Protein AF-A0A8J3IUE6-F1 (afdb_monomer)

Sequence (444 aa):
MHSTMTTVQNLQAIITALANEKGGVGKTTLTAIFIAMLARLGYRVLGIDLDPQGHLGLLYGYHRITIGESVYSILLKYKPDVLSGPRAPMKRVLKKTLVDSSGRIFDPRQPTGDGLDIVLRKVSSQEQIETIVRAVAPDLLDNAAAGPFPASTIWYSIQQKITAALHYCDEQAFEADETETYINDLIVKETTGRYTAETWQQAQERIDAEVWTLLQQRIAESTPGPDLLPINAGAGEADTDLKKAHEYWGGQLRHALHRLQSDYDYIFIDCPPSIQSLTINALNAAQFVCIPLTPETLDLEGMVGLLDVIEQAQRQTNPDLKLAGIILNKVQSTWKLHQDGARDLRSWEGAVRVFNTEIKRNSPVVTSISNQSLIVLDQQESDYARAYWLLLEELLAVIGGPAQEVVSQIADTIRKEAQIRKEKKQAKQQVKKIEEVTASRKRA

pLDDT: mean 76.76, std 22.28, range [27.11, 98.75]

Structure (mmCIF, N/CA/C/O backbone):
data_AF-A0A8J3IUE6-F1
#
_entry.id   AF-A0A8J3IUE6-F1
#
loop_
_atom_site.group_PDB
_atom_site.id
_atom_site.type_symbol
_atom_site.label_atom_id
_atom_site.label_alt_id
_atom_site.label_comp_id
_atom_site.label_asym_id
_atom_site.label_entity_id
_atom_site.label_seq_id
_atom_site.pdbx_PDB_ins_code
_atom_site.Cartn_x
_atom_site.Cartn_y
_atom_site.Cartn_z
_atom_site.occupancy
_atom_site.B_iso_or_equiv
_atom_site.auth_seq_id
_atom_site.auth_comp_id
_atom_site.auth_asym_id
_atom_site.auth_atom_id
_atom_site.pdbx_PDB_model_num
ATOM 1 N N . MET A 1 1 ? -19.555 -42.106 -2.850 1.00 35.50 1 MET A N 1
ATOM 2 C CA . MET A 1 1 ? -19.410 -40.669 -2.535 1.00 35.50 1 MET A CA 1
ATOM 3 C C . MET A 1 1 ? -18.026 -40.247 -2.992 1.00 35.50 1 MET A C 1
ATOM 5 O O . MET A 1 1 ? -17.059 -40.771 -2.458 1.00 35.50 1 MET A O 1
ATOM 9 N N . HIS A 1 2 ? -17.919 -39.391 -4.007 1.00 29.66 2 HIS A N 1
ATOM 10 C CA . HIS A 1 2 ? -16.649 -38.759 -4.369 1.00 29.66 2 HIS A CA 1
ATOM 11 C C . HIS A 1 2 ? -16.689 -37.315 -3.886 1.00 29.66 2 HIS A C 1
ATOM 13 O O . HIS A 1 2 ? -17.627 -36.592 -4.219 1.00 29.66 2 HIS A O 1
ATOM 19 N N . SER A 1 3 ? -15.688 -36.906 -3.110 1.00 29.75 3 SER A N 1
ATOM 20 C CA . SER A 1 3 ? -15.476 -35.495 -2.810 1.00 29.75 3 SER A CA 1
ATOM 21 C C . SER A 1 3 ? -15.136 -34.777 -4.109 1.00 29.75 3 SER A C 1
ATOM 23 O O . SER A 1 3 ? -14.177 -35.145 -4.789 1.00 29.75 3 SER A O 1
ATOM 25 N N . THR A 1 4 ? -15.910 -33.755 -4.460 1.00 31.48 4 THR A N 1
ATOM 26 C CA . THR A 1 4 ? -15.542 -32.827 -5.527 1.00 31.48 4 THR A CA 1
ATOM 27 C C . THR A 1 4 ? -14.268 -32.104 -5.109 1.00 31.48 4 THR A C 1
ATOM 29 O O . THR A 1 4 ? -14.310 -31.240 -4.236 1.00 31.48 4 THR A O 1
ATOM 32 N N . MET A 1 5 ? -13.133 -32.457 -5.716 1.00 33.22 5 MET A N 1
ATOM 33 C CA . MET A 1 5 ? -11.941 -31.618 -5.649 1.00 33.22 5 MET A CA 1
ATOM 34 C C . MET A 1 5 ? -12.286 -30.277 -6.292 1.00 33.22 5 MET A C 1
ATOM 36 O O . MET A 1 5 ? -12.419 -30.194 -7.514 1.00 33.22 5 MET A O 1
ATOM 40 N N . THR A 1 6 ? -12.457 -29.242 -5.469 1.00 34.06 6 THR A N 1
ATOM 41 C CA . THR A 1 6 ? -12.608 -27.867 -5.942 1.00 34.06 6 THR A CA 1
ATOM 42 C C . THR A 1 6 ? -11.416 -27.553 -6.832 1.00 34.06 6 THR A C 1
ATOM 44 O O . THR A 1 6 ? -10.272 -27.609 -6.381 1.00 34.06 6 THR A O 1
ATOM 47 N N . THR A 1 7 ? -11.667 -27.281 -8.111 1.00 33.59 7 THR A N 1
ATOM 48 C CA . THR A 1 7 ? -10.600 -26.955 -9.053 1.00 33.59 7 THR A CA 1
ATOM 49 C C . THR A 1 7 ? -9.952 -25.657 -8.598 1.00 33.59 7 THR A C 1
ATOM 51 O O . THR A 1 7 ? -10.557 -24.593 -8.724 1.00 33.59 7 THR A O 1
ATOM 54 N N . VAL A 1 8 ? -8.733 -25.744 -8.062 1.00 39.28 8 VAL A N 1
ATOM 55 C CA . VAL A 1 8 ? -7.924 -24.567 -7.742 1.00 39.28 8 VAL A CA 1
ATOM 56 C C . VAL A 1 8 ? -7.582 -23.898 -9.066 1.00 39.28 8 VAL A C 1
ATOM 58 O O . VAL A 1 8 ? -6.655 -24.297 -9.771 1.00 39.28 8 VAL A O 1
ATOM 61 N N . GLN A 1 9 ? -8.387 -22.907 -9.442 1.00 41.88 9 GLN A N 1
ATOM 62 C CA . GLN A 1 9 ? -8.026 -21.986 -10.503 1.00 41.88 9 GLN A CA 1
ATOM 63 C C . GLN A 1 9 ? -6.739 -21.286 -10.066 1.00 41.88 9 GLN A C 1
ATOM 65 O O . GLN A 1 9 ? -6.667 -20.763 -8.955 1.00 41.88 9 GLN A O 1
ATOM 70 N N . ASN A 1 10 ? -5.729 -21.267 -10.938 1.00 41.81 10 ASN A N 1
ATOM 71 C CA . ASN A 1 10 ? -4.565 -20.403 -10.760 1.00 41.81 10 ASN A CA 1
ATOM 72 C C . ASN A 1 10 ? -5.022 -18.951 -10.947 1.00 41.81 10 ASN A C 1
ATOM 74 O O . ASN A 1 10 ? -4.910 -18.393 -12.039 1.00 41.81 10 ASN A O 1
ATOM 78 N N . LEU A 1 11 ? -5.583 -18.370 -9.887 1.00 60.75 11 LEU A N 1
ATOM 79 C CA . LEU A 1 11 ? -5.890 -16.952 -9.817 1.00 60.75 11 LEU A CA 1
ATOM 80 C C . LEU A 1 11 ? -4.568 -16.191 -9.928 1.00 60.75 11 LEU A C 1
ATOM 82 O O . LEU A 1 11 ? -3.686 -16.329 -9.081 1.00 60.75 11 LEU A O 1
ATOM 86 N N . GLN A 1 12 ? -4.420 -15.427 -11.007 1.00 83.94 12 GLN A N 1
ATOM 87 C CA . GLN A 1 12 ? -3.349 -14.445 -11.114 1.00 83.94 12 GLN A CA 1
ATOM 88 C C . GLN A 1 12 ? -3.631 -13.304 -10.138 1.00 83.94 12 GLN A C 1
ATOM 90 O O . GLN A 1 12 ? -4.781 -12.890 -9.985 1.00 83.94 12 GLN A O 1
ATOM 95 N N . ALA A 1 13 ? -2.577 -12.786 -9.515 1.00 94.19 13 ALA A N 1
ATOM 96 C CA . ALA A 1 13 ? -2.678 -11.695 -8.563 1.00 94.19 13 ALA A CA 1
ATOM 97 C C . ALA A 1 13 ? -3.407 -10.475 -9.151 1.00 94.19 13 ALA A C 1
ATOM 99 O O . ALA A 1 13 ? -3.151 -10.072 -10.293 1.00 94.19 13 ALA A O 1
ATOM 100 N N . ILE A 1 14 ? -4.267 -9.855 -8.342 1.00 97.31 14 ILE A N 1
ATOM 101 C CA . ILE A 1 14 ? -4.974 -8.633 -8.732 1.00 97.31 14 ILE A CA 1
ATOM 102 C C . ILE A 1 14 ? -4.037 -7.438 -8.567 1.00 97.31 14 ILE A C 1
ATOM 104 O O . ILE A 1 14 ? -3.568 -7.170 -7.460 1.00 97.31 14 ILE A O 1
ATOM 108 N N . ILE A 1 15 ? -3.755 -6.726 -9.660 1.00 98.44 15 ILE A N 1
ATOM 109 C CA . ILE A 1 15 ? -2.754 -5.651 -9.702 1.00 98.44 15 ILE A CA 1
ATOM 110 C C . ILE A 1 15 ? -3.437 -4.281 -9.677 1.00 98.44 15 ILE A C 1
ATOM 112 O O . ILE A 1 15 ? -4.067 -3.886 -10.662 1.00 98.44 15 ILE A O 1
ATOM 116 N N . THR A 1 16 ? -3.262 -3.543 -8.579 1.00 98.69 16 THR A N 1
ATOM 117 C CA . THR A 1 16 ? -3.879 -2.226 -8.351 1.00 98.69 16 THR A CA 1
ATOM 118 C C . THR A 1 16 ? -2.826 -1.138 -8.132 1.00 98.69 16 THR A C 1
ATOM 120 O O . THR A 1 16 ? -2.037 -1.209 -7.193 1.00 98.69 16 THR A O 1
ATOM 123 N N . ALA A 1 17 ? -2.821 -0.098 -8.965 1.00 98.62 17 ALA A N 1
ATOM 124 C CA . ALA A 1 17 ? -1.974 1.082 -8.784 1.00 98.62 17 ALA A CA 1
ATOM 125 C C . ALA A 1 17 ? -2.702 2.192 -8.009 1.00 98.62 17 ALA A C 1
ATOM 127 O O . ALA A 1 17 ? -3.885 2.440 -8.240 1.00 98.62 17 ALA A O 1
ATOM 128 N N . LEU A 1 18 ? -1.995 2.898 -7.124 1.00 98.31 18 LEU A N 1
ATOM 129 C CA . LEU A 1 18 ? -2.477 4.124 -6.484 1.00 98.31 18 LEU A CA 1
ATOM 130 C C . LEU A 1 18 ? -1.752 5.321 -7.106 1.00 98.31 18 LEU A C 1
ATOM 132 O O . LEU A 1 18 ? -0.565 5.528 -6.859 1.00 98.31 18 LEU A O 1
ATOM 136 N N . ALA A 1 19 ? -2.468 6.103 -7.917 1.00 96.31 19 ALA A N 1
ATOM 137 C CA . ALA A 1 19 ? -1.904 7.168 -8.744 1.00 96.31 19 ALA A CA 1
ATOM 138 C C . ALA A 1 19 ? -2.598 8.520 -8.510 1.00 96.31 19 ALA A C 1
ATOM 140 O O . ALA A 1 19 ? -3.811 8.600 -8.369 1.00 96.31 19 ALA A O 1
ATOM 141 N N . ASN A 1 20 ? -1.800 9.587 -8.461 1.00 93.50 20 ASN A N 1
ATOM 142 C CA . ASN A 1 20 ? -2.189 11.003 -8.456 1.00 93.50 20 ASN A CA 1
ATOM 143 C C . ASN A 1 20 ? -0.892 11.800 -8.660 1.00 93.50 20 ASN A C 1
ATOM 145 O O . ASN A 1 20 ? 0.116 11.464 -8.032 1.00 93.50 20 ASN A O 1
ATOM 149 N N . GLU A 1 21 ? -0.888 12.841 -9.486 1.00 90.06 21 GLU A N 1
ATOM 150 C CA . GLU A 1 21 ? 0.261 13.744 -9.597 1.00 90.06 21 GLU A CA 1
ATOM 151 C C . GLU A 1 21 ? 0.575 14.478 -8.283 1.00 90.06 21 GLU A C 1
ATOM 153 O O . GLU A 1 21 ? 1.744 14.592 -7.916 1.00 90.06 21 GLU A O 1
ATOM 158 N N . LYS A 1 22 ? -0.430 14.897 -7.501 1.00 88.50 22 LYS A N 1
ATOM 159 C CA . LYS A 1 22 ? -0.191 15.683 -6.283 1.00 88.50 22 LYS A CA 1
ATOM 160 C C . LYS A 1 22 ? 0.575 14.873 -5.224 1.00 88.50 22 LYS A C 1
ATOM 162 O O . LYS A 1 22 ? 0.243 13.734 -4.862 1.00 88.50 22 LYS A O 1
ATOM 167 N N . GLY A 1 23 ? 1.616 15.500 -4.679 1.00 86.56 23 GLY A N 1
ATOM 168 C CA . GLY A 1 23 ? 2.353 15.012 -3.516 1.00 86.56 23 GLY A CA 1
ATOM 169 C C . GLY A 1 23 ? 1.506 15.025 -2.243 1.00 86.56 23 GLY A C 1
ATOM 170 O O . GLY A 1 23 ? 0.681 15.906 -2.024 1.00 86.56 23 GLY A O 1
ATOM 171 N N . GLY A 1 24 ? 1.708 14.041 -1.367 1.00 86.50 24 GLY A N 1
ATOM 172 C CA . GLY A 1 24 ? 1.108 14.059 -0.030 1.00 86.50 24 GLY A CA 1
ATOM 173 C C . GLY A 1 24 ? -0.387 13.720 0.066 1.00 86.50 24 GLY A C 1
ATOM 174 O O . GLY A 1 24 ? -0.887 13.668 1.188 1.00 86.50 24 GLY A O 1
ATOM 175 N N . VAL A 1 25 ? -1.090 13.386 -1.025 1.00 91.19 25 VAL A N 1
ATOM 176 C CA . VAL A 1 25 ? -2.495 12.892 -0.992 1.00 91.19 25 VAL A CA 1
ATOM 177 C C . VAL A 1 25 ? -2.666 11.503 -0.349 1.00 91.19 25 VAL A C 1
ATOM 179 O O . VAL A 1 25 ? -3.781 11.018 -0.182 1.00 91.19 25 VAL A O 1
ATOM 182 N N . GLY A 1 26 ? -1.565 10.860 0.059 1.00 93.25 26 GLY A N 1
ATOM 183 C CA . GLY A 1 26 ? -1.575 9.625 0.850 1.00 93.25 26 GLY A CA 1
ATOM 184 C C . GLY A 1 26 ? -1.596 8.323 0.047 1.00 93.25 26 GLY A C 1
ATOM 185 O O . GLY A 1 26 ? -2.076 7.328 0.580 1.00 93.25 26 GLY A O 1
ATOM 186 N N . LYS A 1 27 ? -1.064 8.325 -1.187 1.00 96.31 27 LYS A N 1
ATOM 187 C CA . LYS A 1 27 ? -0.850 7.122 -2.019 1.00 96.31 27 LYS A CA 1
ATOM 188 C C . LYS A 1 27 ? -0.133 6.023 -1.218 1.00 96.31 27 LYS A C 1
ATOM 190 O O . LYS A 1 27 ? -0.755 5.024 -0.874 1.00 96.31 27 LYS A O 1
ATOM 195 N N . THR A 1 28 ? 1.081 6.316 -0.748 1.00 95.75 28 THR A N 1
ATOM 196 C CA . THR A 1 28 ? 1.918 5.422 0.068 1.00 95.75 28 THR A CA 1
ATOM 197 C C . THR A 1 28 ? 1.211 4.917 1.316 1.00 95.75 28 THR A C 1
ATOM 199 O O . THR A 1 28 ? 1.270 3.735 1.630 1.00 95.75 28 THR A O 1
ATOM 202 N N . THR A 1 29 ? 0.507 5.808 2.020 1.00 94.62 29 THR A N 1
ATOM 203 C CA . THR A 1 29 ? -0.222 5.480 3.251 1.00 94.62 29 THR A CA 1
ATOM 204 C C . THR A 1 29 ? -1.335 4.468 2.987 1.00 94.62 29 THR A C 1
ATOM 206 O O . THR A 1 29 ? -1.453 3.496 3.723 1.00 94.62 29 THR A O 1
ATOM 209 N N . LEU A 1 30 ? -2.122 4.657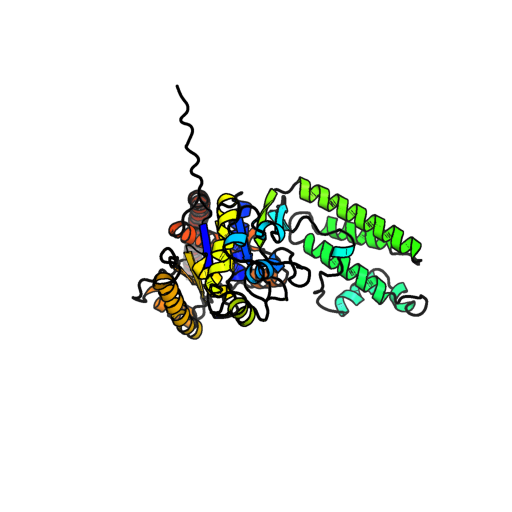 1.924 1.00 97.44 30 LEU A N 1
ATOM 210 C CA . LEU A 1 30 ? -3.166 3.711 1.525 1.00 97.44 30 LEU A CA 1
ATOM 211 C C . LEU A 1 30 ? -2.565 2.394 1.016 1.00 97.44 30 LEU A C 1
ATOM 213 O O . LEU A 1 30 ? -3.023 1.335 1.433 1.00 97.44 30 LEU A O 1
ATOM 217 N N . THR A 1 31 ? -1.512 2.448 0.192 1.00 98.38 31 THR A N 1
ATOM 218 C CA . THR A 1 31 ? -0.795 1.256 -0.288 1.00 98.38 31 THR A CA 1
ATOM 219 C C . THR A 1 31 ? -0.284 0.414 0.881 1.00 98.38 31 THR A C 1
ATOM 221 O O . THR A 1 31 ? -0.585 -0.775 0.950 1.00 98.38 31 THR A O 1
ATOM 224 N N . ALA A 1 32 ? 0.431 1.028 1.830 1.00 94.81 32 ALA A N 1
ATOM 225 C CA . ALA A 1 32 ? 0.959 0.349 3.008 1.00 94.81 32 ALA A CA 1
ATOM 226 C C . ALA A 1 32 ? -0.162 -0.267 3.856 1.00 94.81 32 ALA A C 1
ATOM 228 O O . ALA A 1 32 ? -0.097 -1.447 4.185 1.00 94.81 32 ALA A O 1
ATOM 229 N N . ILE A 1 33 ? -1.214 0.497 4.159 1.00 94.88 33 ILE A N 1
ATOM 230 C CA . ILE A 1 33 ? -2.319 0.024 4.998 1.00 94.88 33 ILE A CA 1
ATOM 231 C C . ILE A 1 33 ? -3.073 -1.138 4.331 1.00 94.88 33 ILE A C 1
ATOM 233 O O . ILE A 1 33 ? -3.317 -2.149 4.986 1.00 94.88 33 ILE A O 1
ATOM 237 N N . PHE A 1 34 ? -3.377 -1.061 3.031 1.00 97.88 34 PHE A N 1
ATOM 238 C CA . PHE A 1 34 ? -4.073 -2.144 2.330 1.00 97.88 34 PHE A CA 1
ATOM 239 C C . PHE A 1 34 ? -3.246 -3.434 2.253 1.00 97.88 34 PHE A C 1
ATOM 241 O O . PHE A 1 34 ? -3.794 -4.504 2.528 1.00 97.88 34 PHE A O 1
ATOM 248 N N . ILE A 1 35 ? -1.943 -3.367 1.935 1.00 97.75 35 ILE A N 1
ATOM 249 C CA . ILE A 1 35 ? -1.125 -4.592 1.877 1.00 97.75 35 ILE A CA 1
ATOM 250 C C . ILE A 1 35 ? -0.922 -5.219 3.259 1.00 97.75 35 ILE A C 1
ATOM 252 O O . ILE A 1 35 ? -0.946 -6.442 3.369 1.00 97.75 35 ILE A O 1
ATOM 256 N N . ALA A 1 36 ? -0.818 -4.406 4.315 1.00 93.00 36 ALA A N 1
ATOM 257 C CA . ALA A 1 36 ? -0.756 -4.889 5.690 1.00 93.00 36 ALA A CA 1
ATOM 258 C C . ALA A 1 36 ? -2.059 -5.564 6.143 1.00 93.00 36 ALA A C 1
ATOM 260 O O . ALA A 1 36 ? -2.019 -6.659 6.700 1.00 93.00 36 ALA A O 1
ATOM 261 N N . MET A 1 37 ? -3.216 -4.943 5.890 1.00 94.44 37 MET A N 1
ATOM 262 C CA . MET A 1 37 ? -4.525 -5.500 6.258 1.00 94.44 37 MET A CA 1
ATOM 263 C C . MET A 1 37 ? -4.795 -6.834 5.555 1.00 94.44 37 MET A C 1
ATOM 265 O O . MET A 1 37 ? -5.270 -7.775 6.185 1.00 94.44 37 MET A O 1
ATOM 269 N N . LEU A 1 38 ? -4.462 -6.935 4.265 1.00 96.19 38 LEU A N 1
ATOM 270 C CA . LEU A 1 38 ? -4.618 -8.169 3.493 1.00 96.19 38 LEU A CA 1
ATOM 271 C C . LEU A 1 38 ? -3.628 -9.260 3.942 1.00 96.19 38 LEU A C 1
ATOM 273 O O . LEU A 1 38 ? -4.024 -10.417 4.071 1.00 96.19 38 LEU A O 1
ATOM 277 N N . ALA A 1 39 ? -2.378 -8.909 4.256 1.00 93.56 39 ALA A N 1
ATOM 278 C CA . ALA A 1 39 ? -1.401 -9.861 4.787 1.00 93.56 39 ALA A CA 1
ATOM 279 C C . ALA A 1 39 ? -1.756 -10.355 6.204 1.00 93.56 39 ALA A C 1
ATOM 281 O O . ALA A 1 39 ? -1.647 -11.549 6.469 1.00 93.56 39 ALA A O 1
ATOM 282 N N . ARG A 1 40 ? -2.280 -9.492 7.093 1.00 88.94 40 ARG A N 1
ATOM 283 C CA . ARG A 1 40 ? -2.802 -9.898 8.420 1.00 88.94 40 ARG A CA 1
ATOM 284 C C . ARG A 1 40 ? -4.039 -10.813 8.337 1.00 88.94 40 ARG A C 1
ATOM 286 O O . ARG A 1 40 ? -4.377 -11.442 9.334 1.00 88.94 40 ARG A O 1
ATOM 293 N N . LEU A 1 41 ? -4.686 -10.930 7.171 1.00 91.25 41 LEU A N 1
ATOM 294 C CA . LEU A 1 41 ? -5.718 -11.940 6.881 1.00 91.25 41 LEU A CA 1
ATOM 295 C C . LEU A 1 41 ? -5.160 -13.219 6.215 1.00 91.25 41 LEU A C 1
ATOM 297 O O . LEU A 1 41 ? -5.931 -14.096 5.832 1.00 91.25 41 LEU A O 1
ATOM 301 N N . GLY A 1 42 ? -3.836 -13.345 6.075 1.00 91.19 42 GLY A N 1
ATOM 302 C CA . GLY A 1 42 ? -3.162 -14.521 5.514 1.00 91.19 42 GLY A CA 1
ATOM 303 C C . GLY A 1 42 ? -3.058 -14.556 3.985 1.00 91.19 42 GLY A C 1
ATOM 304 O O . GLY A 1 42 ? -2.610 -15.564 3.438 1.00 91.19 42 GLY A O 1
ATOM 305 N N . TYR A 1 43 ? -3.446 -13.489 3.277 1.00 95.31 43 TYR A N 1
ATOM 306 C CA . TYR A 1 43 ? -3.291 -13.419 1.820 1.00 95.31 43 TYR A CA 1
ATOM 307 C C . TYR A 1 43 ? -1.848 -13.114 1.420 1.00 95.31 43 TYR A C 1
ATOM 309 O O . TYR A 1 43 ? -1.125 -12.383 2.097 1.00 95.31 43 TYR A O 1
ATOM 317 N N . ARG A 1 44 ? -1.425 -13.641 0.270 1.00 96.12 44 ARG A N 1
ATOM 318 C CA . ARG A 1 44 ? -0.089 -13.409 -0.284 1.00 96.12 44 ARG A CA 1
ATOM 319 C C . ARG A 1 44 ? -0.102 -12.056 -0.987 1.00 96.12 44 ARG A C 1
ATOM 321 O O . ARG A 1 44 ? -0.669 -11.932 -2.072 1.00 96.12 44 ARG A O 1
ATOM 328 N N . VAL A 1 45 ? 0.505 -11.037 -0.389 1.00 97.56 45 VAL A N 1
ATOM 329 C CA . VAL A 1 45 ? 0.481 -9.670 -0.934 1.00 97.56 45 VAL A CA 1
ATOM 330 C C . VAL A 1 45 ? 1.878 -9.195 -1.304 1.00 97.56 45 VAL A C 1
ATOM 332 O O . VAL A 1 45 ? 2.836 -9.476 -0.589 1.00 97.56 45 VAL A O 1
ATOM 335 N N . LEU A 1 46 ? 1.976 -8.442 -2.399 1.00 98.25 46 LEU A N 1
ATOM 336 C CA . LEU A 1 46 ? 3.177 -7.721 -2.805 1.00 98.25 46 LEU A CA 1
ATOM 337 C C . LEU A 1 46 ? 2.898 -6.213 -2.885 1.00 98.25 46 LEU A C 1
ATOM 339 O O . LEU A 1 46 ? 2.036 -5.782 -3.649 1.00 98.25 46 LEU A O 1
ATOM 343 N N . GLY A 1 47 ? 3.662 -5.406 -2.153 1.00 98.44 47 GLY A N 1
ATOM 344 C CA . GLY A 1 47 ? 3.756 -3.962 -2.377 1.00 98.44 47 GLY A CA 1
ATOM 345 C C . GLY A 1 47 ? 4.921 -3.613 -3.306 1.00 98.44 47 GLY A C 1
ATOM 346 O O . GLY A 1 47 ? 5.998 -4.202 -3.218 1.00 98.44 47 GLY A O 1
ATOM 347 N N . ILE A 1 48 ? 4.730 -2.646 -4.197 1.00 98.50 48 ILE A N 1
ATOM 348 C CA . ILE A 1 48 ? 5.763 -2.156 -5.116 1.00 98.50 48 ILE A CA 1
ATOM 349 C C . ILE A 1 48 ? 5.916 -0.654 -4.911 1.00 98.50 48 ILE A C 1
ATOM 351 O O . ILE A 1 48 ? 4.957 0.092 -5.096 1.00 98.50 48 ILE A O 1
ATOM 355 N N . ASP A 1 49 ? 7.116 -0.224 -4.531 1.00 97.75 49 ASP A N 1
ATOM 356 C CA . ASP A 1 49 ? 7.450 1.190 -4.361 1.00 97.75 49 ASP A CA 1
ATOM 357 C C . ASP A 1 49 ? 8.012 1.728 -5.679 1.00 97.75 49 ASP A C 1
ATOM 359 O O . ASP A 1 49 ? 9.015 1.211 -6.174 1.00 97.75 49 ASP A O 1
ATOM 363 N N . LEU A 1 50 ? 7.371 2.739 -6.265 1.00 97.06 50 LEU A N 1
ATOM 364 C CA . LEU A 1 50 ? 7.885 3.449 -7.437 1.00 97.06 50 LEU A CA 1
ATOM 365 C C . LEU A 1 50 ? 8.094 4.949 -7.181 1.00 97.06 50 LEU A C 1
ATOM 367 O O . LEU A 1 50 ? 8.417 5.672 -8.123 1.00 97.06 50 LEU A O 1
ATOM 371 N N . ASP A 1 51 ? 7.934 5.437 -5.947 1.00 95.19 51 ASP A N 1
ATOM 372 C CA . ASP A 1 51 ? 8.282 6.816 -5.597 1.00 95.19 51 ASP A CA 1
ATOM 373 C C . ASP A 1 51 ? 9.790 6.888 -5.296 1.00 95.19 51 ASP A C 1
ATOM 375 O O . ASP A 1 51 ? 10.232 6.260 -4.338 1.00 95.19 51 ASP A O 1
ATOM 379 N N . PRO A 1 52 ? 10.621 7.663 -6.026 1.00 90.88 52 PRO A N 1
ATOM 380 C CA . PRO A 1 52 ? 12.050 7.803 -5.720 1.00 90.88 52 PRO A CA 1
ATOM 381 C C . PRO A 1 52 ? 12.380 8.256 -4.282 1.00 90.88 52 PRO A C 1
ATOM 383 O O . PRO A 1 52 ? 13.535 8.153 -3.859 1.00 90.88 52 PRO A O 1
ATOM 386 N N . GLN A 1 53 ? 11.400 8.736 -3.505 1.00 88.69 53 GLN A N 1
ATOM 387 C CA . GLN A 1 53 ? 11.555 8.957 -2.064 1.00 88.69 53 GLN A CA 1
ATOM 388 C C . GLN A 1 53 ? 11.595 7.664 -1.221 1.00 88.69 53 GLN A C 1
ATOM 390 O O . GLN A 1 53 ? 12.117 7.697 -0.105 1.00 88.69 53 GLN A O 1
ATOM 395 N N . GLY A 1 54 ? 11.127 6.523 -1.731 1.00 87.75 54 GLY A N 1
ATOM 396 C CA . GLY A 1 54 ? 11.211 5.213 -1.074 1.00 87.75 54 GLY A CA 1
ATOM 397 C C . GLY A 1 54 ? 10.373 5.088 0.201 1.00 87.75 54 GLY A C 1
ATOM 398 O O . GLY A 1 54 ? 10.787 4.422 1.153 1.00 87.75 54 GLY A O 1
ATOM 399 N N . HIS A 1 55 ? 9.243 5.799 0.272 1.00 86.56 55 HIS A N 1
ATOM 400 C CA . HIS A 1 55 ? 8.427 5.876 1.484 1.00 86.56 55 HIS A CA 1
ATOM 401 C C . HIS A 1 55 ? 7.654 4.583 1.779 1.00 86.56 55 HIS A C 1
ATOM 403 O O . HIS A 1 55 ? 7.407 4.305 2.952 1.00 86.56 55 HIS A O 1
ATOM 409 N N . LEU A 1 56 ? 7.283 3.786 0.766 1.00 91.19 56 LEU A N 1
ATOM 410 C CA . LEU A 1 56 ? 6.622 2.501 1.012 1.00 91.19 56 LEU A CA 1
ATOM 411 C C . LEU A 1 56 ? 7.636 1.512 1.585 1.00 91.19 56 LEU A C 1
ATOM 413 O O . LEU A 1 56 ? 7.335 0.858 2.574 1.00 91.19 56 LEU A O 1
ATOM 417 N N . GLY A 1 57 ? 8.849 1.451 1.027 1.00 85.00 57 GLY A N 1
ATOM 418 C CA . GLY A 1 57 ? 9.935 0.650 1.598 1.00 85.00 57 GLY A CA 1
ATOM 419 C C . GLY A 1 57 ? 10.239 1.027 3.053 1.00 85.00 57 GLY A C 1
ATOM 420 O O . GLY A 1 57 ? 10.368 0.147 3.905 1.00 85.00 57 GLY A O 1
ATOM 421 N N . LEU A 1 58 ? 10.286 2.329 3.354 1.00 78.06 58 LEU A N 1
ATOM 422 C CA . LEU A 1 58 ? 10.589 2.837 4.693 1.00 78.06 58 LEU A CA 1
ATOM 423 C C . LEU A 1 58 ? 9.554 2.430 5.756 1.00 78.06 58 LEU A C 1
ATOM 425 O O . LEU A 1 58 ? 9.952 2.072 6.858 1.00 78.06 58 LEU A O 1
ATOM 429 N N . LEU A 1 59 ? 8.258 2.399 5.420 1.00 78.00 59 LEU A N 1
ATOM 430 C CA . LEU A 1 59 ? 7.177 1.939 6.317 1.00 78.00 59 LEU A CA 1
ATOM 431 C C . LEU A 1 59 ? 7.252 0.444 6.696 1.00 78.00 59 LEU A C 1
ATOM 433 O O . LEU A 1 59 ? 6.400 -0.046 7.430 1.00 78.00 59 LEU A O 1
ATOM 437 N N . TYR A 1 60 ? 8.256 -0.274 6.188 1.00 78.19 60 TYR A N 1
ATOM 438 C CA . TYR A 1 60 ? 8.523 -1.687 6.451 1.00 78.19 60 TYR A CA 1
ATOM 439 C C . TYR A 1 60 ? 10.019 -1.962 6.710 1.00 78.19 60 TYR A C 1
ATOM 441 O O . TYR A 1 60 ? 10.508 -3.062 6.455 1.00 78.19 60 TYR A O 1
ATOM 449 N N . GLY A 1 61 ? 10.773 -0.952 7.167 1.00 72.25 61 GLY A N 1
ATOM 450 C CA . GLY A 1 61 ? 12.190 -1.081 7.540 1.00 72.25 61 GLY A CA 1
ATOM 451 C C . GLY A 1 61 ? 13.201 -1.046 6.380 1.00 72.25 61 GLY A C 1
ATOM 452 O O . GLY A 1 61 ? 14.408 -1.156 6.611 1.00 72.25 61 GLY A O 1
ATOM 453 N N . TYR A 1 62 ? 12.761 -0.854 5.131 1.00 75.31 62 TYR A N 1
ATOM 454 C CA . TYR A 1 62 ? 13.635 -0.796 3.950 1.00 75.31 62 TYR A CA 1
ATOM 455 C C . TYR A 1 62 ? 13.992 0.637 3.558 1.00 75.31 62 TYR A C 1
ATOM 457 O O . TYR A 1 62 ? 13.463 1.205 2.601 1.00 75.31 62 TYR A O 1
ATOM 465 N N . HIS A 1 63 ? 14.945 1.223 4.280 1.00 74.56 63 HIS A N 1
ATOM 466 C CA . HIS A 1 63 ? 15.451 2.558 3.977 1.00 74.56 63 HIS A CA 1
ATOM 467 C C . HIS A 1 63 ? 16.198 2.605 2.625 1.00 74.56 63 HIS A C 1
ATOM 469 O O . HIS A 1 63 ? 17.201 1.921 2.437 1.00 74.56 63 HIS A O 1
ATOM 475 N N . ARG A 1 64 ? 15.761 3.465 1.688 1.00 75.44 64 ARG A N 1
ATOM 476 C CA . ARG A 1 64 ? 16.204 3.482 0.270 1.00 75.44 64 ARG A CA 1
ATOM 477 C C . ARG A 1 64 ? 17.713 3.620 -0.004 1.00 75.44 64 ARG A C 1
ATOM 479 O O . ARG A 1 64 ? 18.128 3.473 -1.154 1.00 75.44 64 ARG A O 1
ATOM 486 N N . ILE A 1 65 ? 18.524 3.943 1.005 1.00 69.56 65 ILE A N 1
ATOM 487 C CA . ILE A 1 65 ? 19.989 4.056 0.900 1.00 69.56 65 ILE A CA 1
ATOM 488 C C . ILE A 1 65 ? 20.686 2.696 1.120 1.00 69.56 65 ILE A C 1
ATOM 490 O O . ILE A 1 65 ? 21.737 2.467 0.534 1.00 69.56 65 ILE A O 1
ATOM 494 N N . THR A 1 66 ? 20.092 1.755 1.869 1.00 65.06 66 THR A N 1
ATOM 495 C CA . THR A 1 66 ? 20.661 0.399 2.072 1.00 65.06 66 THR A CA 1
ATOM 496 C C . THR A 1 66 ? 20.453 -0.531 0.870 1.00 65.06 66 THR A C 1
ATOM 498 O O . THR A 1 66 ? 21.031 -1.615 0.783 1.00 65.06 66 THR A O 1
ATOM 501 N N . ILE A 1 67 ? 19.591 -0.136 -0.069 1.00 70.31 67 ILE A N 1
ATOM 502 C CA . ILE A 1 67 ? 19.073 -1.005 -1.124 1.00 70.31 67 ILE A CA 1
ATOM 503 C C . ILE A 1 67 ? 19.988 -0.939 -2.357 1.00 70.31 67 ILE A C 1
ATOM 505 O O . ILE A 1 67 ? 19.854 -0.054 -3.200 1.00 70.31 67 ILE A O 1
ATOM 509 N N . GLY A 1 68 ? 20.898 -1.911 -2.476 1.00 76.88 68 GLY A N 1
ATOM 510 C CA . GLY A 1 68 ? 21.840 -2.042 -3.599 1.00 76.88 68 GLY A CA 1
ATOM 511 C C . GLY A 1 68 ? 21.169 -2.163 -4.978 1.00 76.88 68 GLY A C 1
ATOM 512 O O . GLY A 1 68 ? 21.078 -1.181 -5.707 1.00 76.88 68 GLY A O 1
ATOM 513 N N . GLU A 1 69 ? 20.698 -3.358 -5.357 1.00 85.00 69 GLU A N 1
ATOM 514 C CA . GLU A 1 69 ? 19.830 -3.540 -6.537 1.00 85.00 69 GLU A CA 1
ATOM 515 C C . GLU A 1 69 ? 18.359 -3.436 -6.077 1.00 85.00 69 GLU A C 1
ATOM 517 O O . GLU A 1 69 ? 17.975 -4.050 -5.077 1.00 85.00 69 GLU A O 1
ATOM 522 N N . SER A 1 70 ? 17.547 -2.628 -6.768 1.00 91.38 70 SER A N 1
ATOM 523 C CA . SER A 1 70 ? 16.141 -2.333 -6.434 1.00 91.38 70 SER A CA 1
ATOM 524 C C . SER A 1 70 ? 15.186 -2.665 -7.585 1.00 91.38 70 SER A C 1
ATOM 526 O O . SER A 1 70 ? 15.635 -3.033 -8.674 1.00 91.38 70 SER A O 1
ATOM 528 N N . VAL A 1 71 ? 13.871 -2.477 -7.393 1.00 94.69 71 VAL A N 1
ATOM 529 C CA . VAL A 1 71 ? 12.893 -2.590 -8.493 1.00 94.69 71 VAL A CA 1
ATOM 530 C C . VAL A 1 71 ? 13.282 -1.710 -9.688 1.00 94.69 71 VAL A C 1
ATOM 532 O O . VAL A 1 71 ? 13.336 -2.201 -10.815 1.00 94.69 71 VAL A O 1
ATOM 535 N N . TYR A 1 72 ? 13.680 -0.455 -9.444 1.00 95.06 72 TYR A N 1
ATOM 536 C CA . TYR A 1 72 ? 14.157 0.468 -10.477 1.00 95.06 72 TYR A CA 1
ATOM 537 C C . TYR A 1 72 ? 15.397 -0.069 -11.200 1.00 95.06 72 TYR A C 1
ATOM 539 O O . TYR A 1 72 ? 15.437 -0.084 -12.430 1.00 95.06 72 TYR A O 1
ATOM 547 N N . SER A 1 73 ? 16.378 -0.588 -10.452 1.00 93.25 73 SER A N 1
ATOM 548 C CA . SER A 1 73 ? 17.585 -1.184 -11.034 1.00 93.25 73 SER A CA 1
ATOM 549 C C . SER A 1 73 ? 17.259 -2.353 -11.968 1.00 93.25 73 SER A C 1
ATOM 551 O O . SER A 1 73 ? 17.918 -2.513 -12.993 1.00 93.25 73 SER A O 1
ATOM 553 N N . ILE A 1 74 ? 16.226 -3.147 -11.659 1.00 93.56 74 ILE A N 1
ATOM 554 C CA . ILE A 1 74 ? 15.757 -4.222 -12.539 1.00 93.56 74 ILE A CA 1
ATOM 555 C C . ILE A 1 74 ? 15.094 -3.672 -13.810 1.00 93.56 74 ILE A C 1
ATOM 557 O O . ILE A 1 74 ? 15.432 -4.135 -14.901 1.00 93.56 74 ILE A O 1
ATOM 561 N N . LEU A 1 75 ? 14.195 -2.687 -13.695 1.00 94.50 75 LEU A N 1
ATOM 562 C CA . LEU A 1 75 ? 13.518 -2.094 -14.860 1.00 94.50 75 LEU A CA 1
ATOM 563 C C . LEU A 1 75 ? 14.506 -1.395 -15.811 1.00 94.50 75 LEU A C 1
ATOM 565 O O . LEU A 1 75 ? 14.340 -1.465 -17.027 1.00 94.50 75 LEU A O 1
ATOM 569 N N . LEU A 1 76 ? 15.553 -0.766 -15.266 1.00 93.94 76 LEU A N 1
ATOM 570 C CA . LEU A 1 76 ? 16.589 -0.081 -16.039 1.00 93.94 76 LEU A CA 1
ATOM 571 C C . LEU A 1 76 ? 17.563 -1.043 -16.734 1.00 93.94 76 LEU A C 1
ATOM 573 O O . LEU A 1 76 ? 17.989 -0.783 -17.856 1.00 93.94 76 LEU A O 1
ATOM 577 N N . LYS A 1 77 ? 17.922 -2.159 -16.098 1.00 92.75 77 LYS A N 1
ATOM 578 C CA . LYS A 1 77 ? 19.034 -3.020 -16.538 1.00 92.75 77 LYS A CA 1
ATOM 579 C C . LYS A 1 77 ? 18.648 -4.119 -17.530 1.00 92.75 77 LYS A C 1
ATOM 581 O O . LYS A 1 77 ? 19.519 -4.618 -18.240 1.00 92.75 77 LYS A O 1
ATOM 586 N N . TYR A 1 78 ? 17.380 -4.533 -17.570 1.00 91.75 78 TYR A N 1
ATOM 587 C CA . TYR A 1 78 ? 16.966 -5.751 -18.275 1.00 91.75 78 TYR A CA 1
ATOM 588 C C . TYR A 1 78 ? 15.876 -5.510 -19.325 1.00 91.75 78 TYR A C 1
ATOM 590 O O . TYR A 1 78 ? 14.996 -4.669 -19.167 1.00 91.75 78 TYR A O 1
ATOM 598 N N . LYS A 1 79 ? 15.943 -6.289 -20.409 1.00 90.44 79 LYS A N 1
ATOM 599 C CA . LYS A 1 79 ? 14.997 -6.256 -21.531 1.00 90.44 79 LYS A CA 1
ATOM 600 C C . LYS A 1 79 ? 13.768 -7.156 -21.270 1.00 90.44 79 LYS A C 1
ATOM 602 O O . LYS A 1 79 ? 13.878 -8.089 -20.469 1.00 90.44 79 LYS A O 1
ATOM 607 N N . PRO A 1 80 ? 12.608 -6.920 -21.920 1.00 89.38 80 PRO A N 1
ATOM 608 C CA . PRO A 1 80 ? 11.354 -7.657 -21.715 1.00 89.38 80 PRO A CA 1
ATOM 609 C C . PRO A 1 80 ? 11.452 -9.187 -21.763 1.00 89.38 80 PRO A C 1
ATOM 611 O O . PRO A 1 80 ? 10.795 -9.874 -20.980 1.00 89.38 80 PRO A O 1
ATOM 614 N N . ASP A 1 81 ? 12.294 -9.728 -22.641 1.00 88.94 81 ASP A N 1
ATOM 615 C CA . ASP A 1 81 ? 12.589 -11.158 -22.784 1.00 88.94 81 ASP A CA 1
ATOM 616 C C . ASP A 1 81 ? 13.305 -11.735 -21.550 1.00 88.94 81 ASP A C 1
ATOM 618 O O . ASP A 1 81 ? 12.997 -12.839 -21.100 1.00 88.94 81 ASP A O 1
ATOM 622 N N . VAL A 1 82 ? 14.202 -10.958 -20.935 1.00 89.50 82 VAL A N 1
ATOM 623 C CA . VAL A 1 82 ? 14.887 -11.328 -19.688 1.00 89.50 82 VAL A CA 1
ATOM 624 C C . VAL A 1 82 ? 13.976 -11.124 -18.475 1.00 89.50 82 VAL A C 1
ATOM 626 O O . VAL A 1 82 ? 13.976 -11.953 -17.565 1.00 89.50 82 VAL A O 1
ATOM 629 N N . LEU A 1 83 ? 13.174 -10.053 -18.468 1.00 88.75 83 LEU A N 1
ATOM 630 C CA . LEU A 1 83 ? 12.224 -9.729 -17.398 1.00 88.75 83 LEU A CA 1
ATOM 631 C C . LEU A 1 83 ? 11.100 -10.772 -17.275 1.00 88.75 83 LEU A C 1
ATOM 633 O O . LEU A 1 83 ? 10.762 -11.165 -16.162 1.00 88.75 83 LEU A O 1
ATOM 637 N N . SER A 1 84 ? 10.578 -11.264 -18.402 1.00 86.75 84 SER A N 1
ATOM 638 C CA . SER A 1 84 ? 9.539 -12.309 -18.453 1.00 86.75 84 SER A CA 1
ATOM 639 C C . SER A 1 84 ? 10.095 -13.742 -18.561 1.00 86.75 84 SER A C 1
ATOM 641 O O . SER A 1 84 ? 9.347 -14.724 -18.464 1.00 86.75 84 SER A O 1
ATOM 643 N N . GLY A 1 85 ? 11.410 -13.891 -18.740 1.00 83.88 85 GLY A N 1
ATOM 644 C CA . GLY A 1 85 ? 12.095 -15.169 -18.938 1.00 83.88 85 GLY A CA 1
ATOM 645 C C . GLY A 1 85 ? 12.158 -16.073 -17.693 1.00 83.88 85 GLY A C 1
ATOM 646 O O . GLY A 1 85 ? 11.821 -15.666 -16.582 1.00 83.88 85 GLY A O 1
ATOM 647 N N . PRO A 1 86 ? 12.634 -17.326 -17.831 1.00 77.94 86 PRO A N 1
ATOM 648 C CA . PRO A 1 86 ? 12.709 -18.290 -16.724 1.00 77.94 86 PRO A CA 1
ATOM 649 C C . PRO A 1 86 ? 13.758 -17.939 -15.652 1.00 77.94 86 PRO A C 1
ATOM 651 O O . PRO A 1 86 ? 13.791 -18.567 -14.600 1.00 77.94 86 PRO A O 1
ATOM 654 N N . ARG A 1 87 ? 14.622 -16.946 -15.906 1.00 78.50 87 ARG A N 1
ATOM 655 C CA . ARG A 1 87 ? 15.618 -16.413 -14.956 1.00 78.50 87 ARG A CA 1
ATOM 656 C C . ARG A 1 87 ? 15.315 -14.960 -14.550 1.00 78.50 87 ARG A C 1
ATOM 658 O O . ARG A 1 87 ? 16.244 -14.224 -14.210 1.00 78.50 87 ARG A O 1
ATOM 665 N N . ALA A 1 88 ? 14.036 -14.568 -14.610 1.00 81.62 88 ALA A N 1
ATOM 666 C CA . ALA A 1 88 ? 13.535 -13.233 -14.282 1.00 81.62 88 ALA A CA 1
ATOM 667 C C . ALA A 1 88 ? 14.163 -12.689 -12.980 1.00 81.62 88 ALA A C 1
ATOM 669 O O . ALA A 1 88 ? 14.017 -13.301 -11.918 1.00 81.62 88 ALA A O 1
ATOM 670 N N . PRO A 1 89 ? 14.878 -11.552 -13.029 1.00 86.25 89 PRO A N 1
ATOM 671 C CA . PRO A 1 89 ? 15.728 -11.119 -11.923 1.00 86.25 89 PRO A CA 1
ATOM 672 C C . PRO A 1 89 ? 14.956 -10.459 -10.770 1.00 86.25 89 PRO A C 1
ATOM 674 O O . PRO A 1 89 ? 15.541 -10.234 -9.716 1.00 86.25 89 PRO A O 1
ATOM 677 N N . MET A 1 90 ? 13.655 -10.185 -10.922 1.00 89.44 90 MET A N 1
ATOM 678 C CA . MET A 1 90 ? 12.866 -9.446 -9.926 1.00 89.44 90 MET A CA 1
ATOM 679 C C . MET A 1 90 ? 12.807 -10.146 -8.551 1.00 89.44 90 MET A C 1
ATOM 681 O O . MET A 1 90 ? 12.820 -9.481 -7.519 1.00 89.44 90 MET A O 1
ATOM 685 N N . LYS A 1 91 ? 12.888 -11.487 -8.503 1.00 88.69 91 LYS A N 1
ATOM 686 C CA . LYS A 1 91 ? 12.987 -12.249 -7.239 1.00 88.69 91 LYS A CA 1
ATOM 687 C C . LYS A 1 91 ? 14.285 -12.008 -6.444 1.00 88.69 91 LYS A C 1
ATOM 689 O O . LYS A 1 91 ? 14.352 -12.415 -5.292 1.00 88.69 91 LYS A O 1
ATOM 694 N N . ARG A 1 92 ? 15.306 -11.356 -7.022 1.00 87.38 92 ARG A N 1
ATOM 695 C CA . ARG A 1 92 ? 16.572 -11.013 -6.334 1.00 87.38 92 ARG A CA 1
ATOM 696 C C . ARG A 1 92 ? 16.467 -9.747 -5.487 1.00 87.38 92 ARG A C 1
ATOM 698 O O . ARG A 1 92 ? 17.140 -9.636 -4.468 1.00 87.38 92 ARG A O 1
ATOM 705 N N . VAL A 1 93 ? 15.651 -8.792 -5.934 1.00 88.50 93 VAL A N 1
ATOM 706 C CA . VAL A 1 93 ? 15.437 -7.503 -5.253 1.00 88.50 93 VAL A CA 1
ATOM 707 C C . VAL A 1 93 ? 14.219 -7.530 -4.330 1.00 88.50 93 VAL A C 1
ATOM 709 O O . VAL A 1 93 ? 14.057 -6.627 -3.511 1.00 88.50 93 VAL A O 1
ATOM 712 N N . LEU A 1 94 ? 13.415 -8.595 -4.424 1.00 91.25 94 LEU A N 1
ATOM 713 C CA . LEU A 1 94 ? 12.320 -8.917 -3.520 1.00 91.25 94 LEU A CA 1
ATOM 714 C C . LEU A 1 94 ? 12.777 -8.913 -2.058 1.00 91.25 94 LEU A C 1
ATOM 716 O O . LEU A 1 94 ? 13.817 -9.467 -1.686 1.00 91.25 94 LEU A O 1
ATOM 720 N N . LYS A 1 95 ? 11.961 -8.293 -1.218 1.00 87.81 95 LYS A N 1
ATOM 721 C CA . LYS A 1 95 ? 12.149 -8.199 0.219 1.00 87.81 95 LYS A CA 1
ATOM 722 C C . LYS A 1 95 ? 10.975 -8.874 0.930 1.00 87.81 95 LYS A C 1
ATOM 724 O O . LYS A 1 95 ? 9.855 -8.857 0.428 1.00 87.81 95 LYS A O 1
ATOM 729 N N . LYS A 1 96 ? 11.262 -9.510 2.065 1.00 86.50 96 LYS A N 1
ATOM 730 C CA . LYS A 1 96 ? 10.322 -10.327 2.839 1.00 86.50 96 LYS A CA 1
ATOM 731 C C . LYS A 1 96 ? 10.002 -9.615 4.140 1.00 86.50 96 LYS A C 1
ATOM 733 O O . LYS A 1 96 ? 10.937 -9.199 4.810 1.00 86.50 96 LYS A O 1
ATOM 738 N N . THR A 1 97 ? 8.738 -9.500 4.515 1.00 85.19 97 THR A N 1
ATOM 739 C CA . THR A 1 97 ? 8.383 -9.091 5.879 1.00 85.19 97 THR A CA 1
ATOM 740 C C . THR A 1 97 ? 7.725 -10.245 6.625 1.00 85.19 97 THR A C 1
ATOM 742 O O . THR A 1 97 ? 7.298 -11.230 6.017 1.00 85.19 97 THR A O 1
ATOM 745 N N . LEU A 1 98 ? 7.672 -10.130 7.946 1.00 78.38 98 LEU A N 1
ATOM 746 C CA . LEU A 1 98 ? 6.939 -11.010 8.845 1.00 78.38 98 LEU A CA 1
ATOM 747 C C . LEU A 1 98 ? 5.919 -10.199 9.648 1.00 78.38 98 LEU A C 1
ATOM 749 O O . LEU A 1 98 ? 6.128 -9.013 9.888 1.00 78.38 98 LEU A O 1
ATOM 753 N N . VAL A 1 99 ? 4.837 -10.862 10.046 1.00 72.81 99 VAL A N 1
ATOM 754 C CA . VAL A 1 99 ? 3.757 -10.391 10.921 1.00 72.81 99 VAL A CA 1
ATOM 755 C C . VAL A 1 99 ? 3.880 -11.162 12.236 1.00 72.81 99 VAL A C 1
ATOM 757 O O . VAL A 1 99 ? 3.688 -12.380 12.236 1.00 72.81 99 VAL A O 1
ATOM 760 N N . ASP A 1 100 ? 4.220 -10.490 13.336 1.00 67.31 100 ASP A N 1
ATOM 761 C CA . ASP A 1 100 ? 4.378 -11.148 14.646 1.00 67.31 100 ASP A CA 1
ATOM 762 C C . ASP A 1 100 ? 3.040 -11.451 15.353 1.00 67.31 100 ASP A C 1
ATOM 764 O O . ASP A 1 100 ? 1.959 -11.272 14.792 1.00 67.31 100 ASP A O 1
ATOM 768 N N . SER A 1 101 ? 3.106 -11.938 16.595 1.00 64.81 101 SER A N 1
ATOM 769 C CA . SER A 1 101 ? 1.948 -12.319 17.415 1.00 64.81 101 SER A CA 1
ATOM 770 C C . SER A 1 101 ? 1.052 -11.139 17.826 1.00 64.81 101 SER A C 1
ATOM 772 O O . SER A 1 101 ? -0.151 -11.329 18.009 1.00 64.81 101 SER A O 1
ATOM 774 N N . SER A 1 102 ? 1.589 -9.914 17.896 1.00 58.53 102 SER A N 1
ATOM 775 C CA . SER A 1 102 ? 0.789 -8.677 17.988 1.00 58.53 102 SER A CA 1
ATOM 776 C C . SER A 1 102 ? 0.274 -8.212 16.614 1.00 58.53 102 SER A C 1
ATOM 778 O O . SER A 1 102 ? -0.770 -7.562 16.490 1.00 58.53 102 SER A O 1
ATOM 780 N N . GLY A 1 103 ? 0.985 -8.617 15.562 1.00 59.75 103 GLY A N 1
ATOM 781 C CA . GLY A 1 103 ? 0.715 -8.370 14.155 1.00 59.75 103 GLY A CA 1
ATOM 782 C C . GLY A 1 103 ? 1.372 -7.106 13.599 1.00 59.75 103 GLY A C 1
ATOM 783 O O . GLY A 1 103 ? 0.948 -6.617 12.544 1.00 59.75 103 GLY A O 1
ATOM 784 N N . ARG A 1 104 ? 2.402 -6.585 14.278 1.00 68.00 104 ARG A N 1
ATOM 785 C CA . ARG A 1 104 ? 3.331 -5.605 13.694 1.00 68.00 104 ARG A CA 1
ATOM 786 C C . ARG A 1 104 ? 4.060 -6.246 12.516 1.00 68.00 104 ARG A C 1
ATOM 788 O O . ARG A 1 104 ? 4.220 -7.467 12.479 1.00 68.00 104 ARG A O 1
ATOM 795 N N . ILE A 1 105 ? 4.554 -5.429 11.586 1.00 69.81 105 ILE A N 1
ATOM 796 C CA . ILE A 1 105 ? 5.227 -5.911 10.373 1.00 69.81 105 ILE A CA 1
ATOM 797 C C . ILE A 1 105 ? 6.696 -5.469 10.356 1.00 69.81 105 ILE A C 1
ATOM 799 O O . ILE A 1 105 ? 6.975 -4.286 10.520 1.00 69.81 105 ILE A O 1
ATOM 803 N N . PHE A 1 106 ? 7.630 -6.406 10.144 1.00 68.62 106 PHE A N 1
ATOM 804 C CA . PHE A 1 106 ? 9.084 -6.165 10.218 1.00 68.62 106 PHE A CA 1
ATOM 805 C C . PHE A 1 106 ? 9.896 -6.989 9.191 1.00 68.62 106 PHE A C 1
ATOM 807 O O . PHE A 1 106 ? 9.402 -7.982 8.659 1.00 68.62 106 PHE A O 1
ATOM 814 N N . ASP A 1 107 ? 11.147 -6.602 8.895 1.00 74.25 107 ASP A N 1
ATOM 815 C CA . ASP A 1 107 ? 12.080 -7.346 8.016 1.00 74.25 107 ASP A CA 1
ATOM 816 C C . ASP A 1 107 ? 12.971 -8.313 8.827 1.00 74.25 107 ASP A C 1
ATOM 818 O O . ASP A 1 107 ? 13.763 -7.873 9.656 1.00 74.25 107 ASP A O 1
ATOM 822 N N . PRO A 1 108 ? 12.921 -9.637 8.598 1.00 63.88 108 PRO A N 1
ATOM 823 C CA . PRO A 1 108 ? 13.558 -10.634 9.467 1.00 63.88 108 PRO A CA 1
ATOM 824 C C . PRO A 1 108 ? 15.087 -10.761 9.283 1.00 63.88 108 PRO A C 1
ATOM 826 O O . PRO A 1 108 ? 15.643 -11.842 9.468 1.00 63.88 108 PRO A O 1
ATOM 829 N N . ARG A 1 109 ? 15.777 -9.701 8.840 1.00 60.44 109 ARG A N 1
ATOM 830 C CA . ARG A 1 109 ? 17.196 -9.734 8.419 1.00 60.44 109 ARG A CA 1
ATOM 831 C C . ARG A 1 109 ? 18.092 -8.680 9.068 1.00 60.44 109 ARG A C 1
ATOM 833 O O . ARG A 1 109 ? 19.273 -8.620 8.740 1.00 60.44 109 ARG A O 1
ATOM 840 N N . GLN A 1 110 ? 17.569 -7.876 9.985 1.00 52.22 110 GLN A N 1
ATOM 841 C CA . GLN A 1 110 ? 18.360 -6.959 10.809 1.00 52.22 110 GLN A CA 1
ATOM 842 C C . GLN A 1 110 ? 18.297 -7.511 12.237 1.00 52.22 110 GLN A C 1
ATOM 844 O O . GLN A 1 110 ? 17.234 -7.459 12.851 1.00 52.22 110 GLN A O 1
ATOM 849 N N . PRO A 1 111 ? 19.371 -8.184 12.695 1.00 42.31 111 PRO A N 1
ATOM 850 C CA . PRO A 1 111 ? 20.519 -7.479 13.251 1.00 42.31 111 PRO A CA 1
ATOM 851 C C . PRO A 1 111 ? 21.837 -8.253 13.010 1.00 42.31 111 PRO A C 1
ATOM 853 O O . PRO A 1 111 ? 22.398 -8.859 13.916 1.00 42.31 111 PRO A O 1
ATOM 856 N N . THR A 1 112 ? 22.345 -8.273 11.777 1.00 32.72 112 THR A N 1
ATOM 857 C CA . THR A 1 112 ? 23.734 -8.701 11.510 1.00 32.72 112 THR A CA 1
ATOM 858 C C . THR A 1 112 ? 24.640 -7.472 11.490 1.00 32.72 112 THR A C 1
ATOM 860 O O . THR A 1 112 ? 24.246 -6.470 10.898 1.00 32.72 112 THR A O 1
ATOM 863 N N . GLY A 1 113 ? 25.832 -7.542 12.097 1.00 32.34 113 GLY A N 1
ATOM 864 C CA . GLY A 1 113 ? 26.626 -6.377 12.540 1.00 32.34 113 GLY A CA 1
ATOM 865 C C . GLY A 1 113 ? 26.823 -5.211 11.554 1.00 32.34 113 GLY A C 1
ATOM 866 O O . GLY A 1 113 ? 26.778 -4.057 11.985 1.00 32.34 113 GLY A O 1
ATOM 867 N N . ASP A 1 114 ? 26.958 -5.491 10.252 1.00 32.50 114 ASP A N 1
ATOM 868 C CA . ASP A 1 114 ? 27.116 -4.482 9.185 1.00 32.50 114 ASP A CA 1
ATOM 869 C C . ASP A 1 114 ? 25.819 -3.706 8.860 1.00 32.50 114 ASP A C 1
ATOM 871 O O . ASP A 1 114 ? 25.846 -2.642 8.243 1.00 32.50 114 ASP A O 1
ATOM 875 N N . GLY A 1 115 ? 24.654 -4.251 9.226 1.00 34.56 115 GLY A N 1
ATOM 876 C CA . GLY A 1 115 ? 23.336 -3.720 8.864 1.00 34.56 115 GLY A CA 1
ATOM 877 C C . GLY A 1 115 ? 22.806 -2.629 9.796 1.00 34.56 115 GLY A C 1
ATOM 878 O O . GLY A 1 115 ? 21.964 -1.835 9.379 1.00 34.56 115 GLY A O 1
ATOM 879 N N . LEU A 1 116 ? 23.300 -2.559 11.038 1.00 33.56 116 LEU A N 1
ATOM 880 C CA . LEU A 1 116 ? 22.820 -1.589 12.033 1.00 33.56 116 LEU A CA 1
ATOM 881 C C . LEU A 1 116 ? 23.390 -0.168 11.834 1.00 33.56 116 LEU A C 1
ATOM 883 O O . LEU A 1 116 ? 22.840 0.786 12.375 1.00 33.56 116 LEU A O 1
ATOM 887 N N . ASP A 1 117 ? 24.433 -0.002 11.015 1.00 30.95 117 ASP A N 1
ATOM 888 C CA . ASP A 1 117 ? 25.125 1.282 10.784 1.00 30.95 117 ASP A CA 1
ATOM 889 C C . ASP A 1 117 ? 24.330 2.288 9.917 1.00 30.95 117 ASP A C 1
ATOM 891 O O . ASP A 1 117 ? 24.797 3.400 9.671 1.00 30.95 117 ASP A O 1
ATOM 895 N N . ILE A 1 118 ? 23.150 1.914 9.397 1.00 33.81 118 ILE A N 1
ATOM 896 C CA . ILE A 1 118 ? 22.474 2.660 8.312 1.00 33.81 118 ILE A CA 1
ATOM 897 C C . ILE A 1 118 ? 21.013 3.056 8.632 1.00 33.81 118 ILE A C 1
ATOM 899 O O . ILE A 1 118 ? 20.366 3.746 7.836 1.00 33.81 118 ILE A O 1
ATOM 903 N N . VAL A 1 119 ? 20.483 2.697 9.808 1.00 29.61 119 VAL A N 1
ATOM 904 C CA . VAL A 1 119 ? 19.148 3.131 10.277 1.00 29.61 119 VAL A CA 1
ATOM 905 C C . VAL A 1 119 ? 19.279 4.449 11.051 1.00 29.61 119 VAL A C 1
ATOM 907 O O . VAL A 1 119 ? 19.203 4.513 12.276 1.00 29.61 119 VAL A O 1
ATOM 910 N N . LEU A 1 120 ? 19.539 5.529 10.311 1.00 28.88 120 LEU A N 1
ATOM 911 C CA . LEU A 1 120 ? 19.824 6.852 10.870 1.00 28.88 120 LEU A CA 1
ATOM 912 C C . LEU A 1 120 ? 18.615 7.801 10.816 1.00 28.88 120 LEU A C 1
ATOM 914 O O . LEU A 1 120 ? 18.119 8.110 9.731 1.00 28.88 120 LEU A O 1
ATOM 918 N N . ARG A 1 121 ? 18.302 8.399 11.982 1.00 27.11 121 ARG A N 1
ATOM 919 C CA . ARG A 1 121 ? 17.230 9.382 12.304 1.00 27.11 121 ARG A CA 1
ATOM 920 C C . ARG A 1 121 ? 15.889 8.720 12.693 1.00 27.11 121 ARG A C 1
ATOM 922 O O . ARG A 1 121 ? 15.401 7.879 11.956 1.00 27.11 121 ARG A O 1
ATOM 929 N N . LYS A 1 122 ? 15.217 9.120 13.785 1.00 29.70 122 LYS A N 1
ATOM 930 C CA . LYS A 1 122 ? 15.421 10.286 14.682 1.00 29.70 122 LYS A CA 1
ATOM 931 C C . LYS A 1 122 ? 15.431 9.888 16.167 1.00 29.70 122 LYS A C 1
ATOM 933 O O . LYS A 1 122 ? 14.528 9.198 16.612 1.00 29.70 122 LYS A O 1
ATOM 938 N N . VAL A 1 123 ? 16.307 10.527 16.944 1.00 31.84 123 VAL A N 1
ATOM 939 C CA . VAL A 1 123 ? 15.986 10.956 18.320 1.00 31.84 123 VAL A CA 1
ATOM 940 C C . VAL A 1 123 ? 15.839 12.481 18.281 1.00 31.84 123 VAL A C 1
ATOM 942 O O . VAL A 1 123 ? 16.610 13.154 17.594 1.00 31.84 123 VAL A O 1
ATOM 945 N N . SER A 1 124 ? 14.785 13.023 18.893 1.00 34.31 124 SER A N 1
ATOM 946 C CA . SER A 1 124 ? 14.233 14.340 18.523 1.00 34.31 124 SER A CA 1
ATOM 947 C C . SER A 1 124 ? 14.886 15.570 19.160 1.00 34.31 124 SER A C 1
ATOM 949 O O . SER A 1 124 ? 14.735 16.656 18.600 1.00 34.31 124 SER A O 1
ATOM 951 N N . SER A 1 125 ? 15.629 15.441 20.262 1.00 38.28 125 SER A N 1
ATOM 952 C CA . SER A 1 125 ? 16.488 16.524 20.757 1.00 38.28 125 SER A CA 1
ATOM 953 C C . SER A 1 125 ? 17.748 16.004 21.45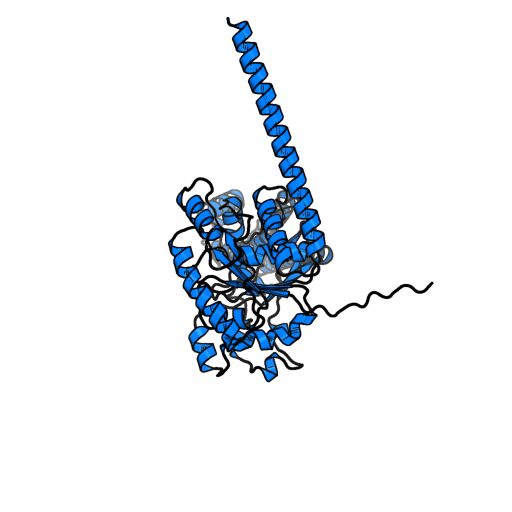0 1.00 38.28 125 SER A C 1
ATOM 955 O O . SER A 1 125 ? 17.757 14.934 22.058 1.00 38.28 125 SER A O 1
ATOM 957 N N . GLN A 1 126 ? 18.818 16.798 21.375 1.00 35.62 126 GLN A N 1
ATOM 958 C CA . GLN A 1 126 ? 20.055 16.577 22.130 1.00 35.62 126 GLN A CA 1
ATOM 959 C C . GLN A 1 126 ? 19.807 16.642 23.652 1.00 35.62 126 GLN A C 1
ATOM 961 O O . GLN A 1 126 ? 20.405 15.898 24.417 1.00 35.62 126 GLN A O 1
ATOM 966 N N . GLU A 1 127 ? 18.856 17.474 24.074 1.00 38.59 127 GLU A N 1
ATOM 967 C CA . GLU A 1 127 ? 18.452 17.711 25.464 1.00 38.59 127 GLU A CA 1
ATOM 968 C C . GLU A 1 127 ? 17.832 16.474 26.146 1.00 38.59 127 GLU A C 1
ATOM 970 O O . GLU A 1 127 ? 18.116 16.202 27.313 1.00 38.59 127 GLU A O 1
ATOM 975 N N . GLN A 1 128 ? 17.052 15.665 25.415 1.00 38.09 128 GLN A N 1
ATOM 976 C CA . GLN A 1 128 ? 16.587 14.358 25.905 1.00 38.09 128 GLN A CA 1
ATOM 977 C C . GLN A 1 128 ? 17.759 13.380 26.098 1.00 38.09 128 GLN A C 1
ATOM 979 O O . GLN A 1 128 ? 17.820 12.693 27.117 1.00 38.09 128 GLN A O 1
ATOM 984 N N . ILE A 1 129 ? 18.715 13.355 25.161 1.00 38.38 129 ILE A N 1
ATOM 985 C CA . ILE A 1 129 ? 19.902 12.486 25.236 1.00 38.38 129 ILE A CA 1
ATOM 986 C C . ILE A 1 129 ? 20.767 12.887 26.439 1.00 38.38 129 ILE A C 1
ATOM 988 O O . ILE A 1 129 ? 21.142 12.032 27.236 1.00 38.38 129 ILE A O 1
ATOM 992 N N . GLU A 1 130 ? 21.026 14.183 26.630 1.00 39.97 130 GLU A N 1
ATOM 993 C CA . GLU A 1 130 ? 21.780 14.691 27.782 1.00 39.97 130 GLU A CA 1
ATOM 994 C C . GLU A 1 130 ? 21.070 14.421 29.116 1.00 39.97 130 GLU A C 1
ATOM 996 O O . GLU A 1 130 ? 21.737 14.144 30.109 1.00 39.97 130 GLU A O 1
ATOM 1001 N N . THR A 1 131 ? 19.735 14.444 29.151 1.00 40.66 131 THR A N 1
ATOM 1002 C CA . THR A 1 131 ? 18.957 14.117 30.359 1.00 40.66 131 THR A CA 1
ATOM 1003 C C . THR A 1 131 ? 19.125 12.646 30.750 1.00 40.66 131 THR A C 1
ATOM 1005 O O . THR A 1 131 ? 19.390 12.351 31.914 1.00 40.66 131 THR A O 1
ATOM 1008 N N . ILE A 1 132 ? 19.044 11.727 29.780 1.00 37.44 132 ILE A N 1
ATOM 1009 C CA . ILE A 1 132 ? 19.231 10.284 30.009 1.00 37.44 132 ILE A CA 1
ATOM 1010 C C . ILE A 1 132 ? 20.685 9.986 30.403 1.00 37.44 132 ILE A C 1
ATOM 1012 O O . ILE A 1 132 ? 20.924 9.319 31.407 1.00 37.44 132 ILE A O 1
ATOM 1016 N N . VAL A 1 133 ? 21.670 10.545 29.689 1.00 37.97 133 VAL A N 1
ATOM 1017 C CA . VAL A 1 133 ? 23.097 10.349 30.008 1.00 37.97 133 VAL A CA 1
ATOM 1018 C C . VAL A 1 133 ? 23.439 10.877 31.408 1.00 37.97 133 VAL A C 1
ATOM 1020 O O . VAL A 1 133 ? 24.165 10.211 32.141 1.00 37.97 133 VAL A O 1
ATOM 1023 N N . ARG A 1 134 ? 22.871 12.014 31.840 1.00 43.28 134 ARG A N 1
ATOM 1024 C CA . ARG A 1 134 ? 23.049 12.532 33.214 1.00 43.28 134 ARG A CA 1
ATOM 1025 C C . ARG A 1 134 ? 22.422 11.648 34.293 1.00 43.28 134 ARG A C 1
ATOM 1027 O O . ARG A 1 134 ? 22.926 11.647 35.412 1.00 43.28 134 ARG A O 1
ATOM 1034 N N . ALA A 1 135 ? 21.338 10.938 33.984 1.00 39.50 135 ALA A N 1
ATOM 1035 C CA . ALA A 1 135 ? 20.669 10.038 34.922 1.00 39.50 135 ALA A CA 1
ATOM 1036 C C . ALA A 1 135 ? 21.375 8.675 35.045 1.00 39.50 135 ALA A C 1
ATOM 1038 O O . ALA A 1 135 ? 21.385 8.090 36.124 1.00 39.50 135 ALA A O 1
ATOM 1039 N N . VAL A 1 136 ? 21.958 8.184 33.947 1.00 34.69 136 VAL A N 1
ATOM 1040 C CA . VAL A 1 136 ? 22.494 6.817 33.833 1.00 34.69 136 VAL A CA 1
ATOM 1041 C C . VAL A 1 136 ? 24.016 6.751 34.000 1.00 34.69 136 VAL A C 1
ATOM 1043 O O . VAL A 1 136 ? 24.527 5.798 34.583 1.00 34.69 136 VAL A O 1
ATOM 1046 N N . ALA A 1 137 ? 24.756 7.747 33.505 1.00 38.03 137 ALA A N 1
ATOM 1047 C CA . ALA A 1 137 ? 26.219 7.730 33.476 1.00 38.03 137 ALA A CA 1
ATOM 1048 C C . ALA A 1 137 ? 26.838 9.144 33.591 1.00 38.03 137 ALA A C 1
ATOM 1050 O O . ALA A 1 137 ? 27.500 9.607 32.655 1.00 38.03 137 ALA A O 1
ATOM 1051 N N . PRO A 1 138 ? 26.659 9.851 34.727 1.00 43.09 138 PRO A N 1
ATOM 1052 C CA . PRO A 1 138 ? 27.169 11.215 34.907 1.00 43.09 138 PRO A CA 1
ATOM 1053 C C . PRO A 1 138 ? 28.687 11.320 34.676 1.00 43.09 138 PRO A C 1
ATOM 1055 O O . PRO A 1 138 ? 29.143 12.209 33.957 1.00 43.09 138 PRO A O 1
ATOM 1058 N N . ASP A 1 139 ? 29.458 10.355 35.186 1.00 40.16 139 ASP A N 1
ATOM 1059 C CA . ASP A 1 139 ? 30.924 10.313 35.105 1.00 40.16 139 ASP A CA 1
ATOM 1060 C C . ASP A 1 139 ? 31.469 10.311 33.660 1.00 40.16 139 ASP A C 1
ATOM 1062 O O . ASP A 1 139 ? 32.615 10.711 33.427 1.00 40.16 139 ASP A O 1
ATOM 1066 N N . LEU A 1 140 ? 30.672 9.870 32.676 1.00 40.16 140 LEU A N 1
ATOM 1067 C CA . LEU A 1 140 ? 31.059 9.826 31.260 1.00 40.16 140 LEU A CA 1
ATOM 1068 C C . LEU A 1 140 ? 31.025 11.206 30.580 1.00 40.16 140 LEU A C 1
ATOM 1070 O O . LEU A 1 140 ? 31.716 11.395 29.577 1.00 40.16 140 LEU A O 1
ATOM 1074 N N . LEU A 1 141 ? 30.288 12.178 31.132 1.00 42.31 141 LEU A N 1
ATOM 1075 C CA . LEU A 1 141 ? 30.319 13.571 30.671 1.00 42.31 141 LEU A CA 1
ATOM 1076 C C . LEU A 1 141 ? 31.587 14.287 31.158 1.00 42.31 141 LEU A C 1
ATOM 1078 O O . LEU A 1 141 ? 32.245 14.975 30.377 1.00 42.31 141 LEU A O 1
ATOM 1082 N N . ASP A 1 142 ? 31.970 14.071 32.418 1.00 42.22 142 ASP A N 1
ATOM 1083 C CA . ASP A 1 142 ? 33.113 14.752 33.041 1.00 42.22 142 ASP A CA 1
ATOM 1084 C C . ASP A 1 142 ? 34.478 14.198 32.581 1.00 42.22 142 ASP A C 1
ATOM 1086 O O . ASP A 1 142 ? 35.483 14.910 32.599 1.00 42.22 142 ASP A O 1
ATOM 1090 N N . ASN A 1 143 ? 34.539 12.941 32.118 1.00 40.50 143 ASN A N 1
ATOM 1091 C CA . ASN A 1 143 ? 35.785 12.273 31.703 1.00 40.50 143 ASN A CA 1
ATOM 1092 C C . ASN A 1 143 ? 36.051 12.281 30.179 1.00 40.50 143 ASN A C 1
ATOM 1094 O O . ASN A 1 143 ? 36.929 11.558 29.700 1.00 40.50 143 ASN A O 1
ATOM 1098 N N . ALA A 1 144 ? 35.356 13.122 29.404 1.00 41.78 144 ALA A N 1
ATOM 1099 C CA . ALA A 1 144 ? 35.435 13.164 27.934 1.00 41.78 144 ALA A CA 1
ATOM 1100 C C . ALA A 1 144 ? 36.831 13.477 27.329 1.00 41.78 144 ALA A C 1
ATOM 1102 O O . ALA A 1 144 ? 36.996 13.421 26.111 1.00 41.78 144 ALA A O 1
ATOM 1103 N N . ALA A 1 145 ? 37.838 13.788 28.155 1.00 37.84 145 ALA A N 1
ATOM 1104 C CA . ALA A 1 145 ? 39.208 14.123 27.751 1.00 37.84 145 ALA A CA 1
ATOM 1105 C C . ALA A 1 145 ? 40.239 12.974 27.893 1.00 37.84 145 ALA A C 1
ATOM 1107 O O . ALA A 1 145 ? 41.416 13.188 27.609 1.00 37.84 145 ALA A O 1
ATOM 1108 N N . ALA A 1 146 ? 39.842 11.781 28.363 1.00 39.50 146 ALA A N 1
ATOM 1109 C CA . ALA A 1 146 ? 40.776 10.771 28.894 1.00 39.50 146 ALA A CA 1
ATOM 1110 C C . ALA A 1 146 ? 40.865 9.431 28.120 1.00 39.50 146 ALA A C 1
ATOM 1112 O O . ALA A 1 146 ? 41.380 8.452 28.662 1.00 39.50 146 ALA A O 1
ATOM 1113 N N . GLY A 1 147 ? 40.394 9.357 26.869 1.00 40.28 147 GLY A N 1
ATOM 1114 C CA . GLY A 1 147 ? 40.435 8.132 26.051 1.00 40.28 147 GLY A CA 1
ATOM 1115 C C . GLY A 1 147 ? 40.693 8.392 24.557 1.00 40.28 147 GLY A C 1
ATOM 1116 O O . GLY A 1 147 ? 40.487 9.512 24.094 1.00 40.28 147 GLY A O 1
ATOM 1117 N N . PRO A 1 148 ? 41.135 7.378 23.781 1.00 36.06 148 PRO A N 1
ATOM 1118 C CA . PRO A 1 148 ? 41.467 7.531 22.357 1.00 36.06 148 PRO A CA 1
ATOM 1119 C C . PRO A 1 148 ? 40.245 7.746 21.446 1.00 36.06 148 PRO A C 1
ATOM 1121 O O . PRO A 1 148 ? 40.407 8.145 20.296 1.00 36.06 148 PRO A O 1
ATOM 1124 N N . PHE A 1 149 ? 39.035 7.510 21.958 1.00 37.00 149 PHE A N 1
ATOM 1125 C CA . PHE A 1 149 ? 37.770 7.862 21.319 1.00 37.00 149 PHE A CA 1
ATOM 1126 C C . PHE A 1 149 ? 36.931 8.690 22.302 1.00 37.00 149 PHE A C 1
ATOM 1128 O O . PHE A 1 149 ? 36.844 8.306 23.472 1.00 37.00 149 PHE A O 1
ATOM 1135 N N . PRO A 1 150 ? 36.288 9.790 21.866 1.00 43.66 150 PRO A N 1
ATOM 1136 C CA . PRO A 1 150 ? 35.331 10.507 22.698 1.00 43.66 150 PRO A CA 1
ATOM 1137 C C . PRO A 1 150 ? 34.168 9.600 23.110 1.00 43.66 150 PRO A C 1
ATOM 1139 O O . PRO A 1 150 ? 33.623 8.866 22.281 1.00 43.66 150 PRO A O 1
ATOM 1142 N N . ALA A 1 151 ? 33.733 9.709 24.368 1.00 38.66 151 ALA A N 1
ATOM 1143 C CA . ALA A 1 151 ? 32.567 8.990 24.891 1.00 38.66 151 ALA A CA 1
ATOM 1144 C C . ALA A 1 151 ? 31.320 9.185 24.010 1.00 38.66 151 ALA A C 1
ATOM 1146 O O . ALA A 1 151 ? 30.587 8.236 23.739 1.00 38.66 151 ALA A O 1
ATOM 1147 N N . SER A 1 152 ? 31.136 10.398 23.481 1.00 38.34 152 SER A N 1
ATOM 1148 C CA . SER A 1 152 ? 30.064 10.746 22.547 1.00 38.34 152 SER A CA 1
ATOM 1149 C C . SER A 1 152 ? 30.115 9.970 21.227 1.00 38.34 152 SER A C 1
ATOM 1151 O O . SER A 1 152 ? 29.062 9.676 20.679 1.00 38.34 152 SER A O 1
ATOM 1153 N N . THR A 1 153 ? 31.290 9.594 20.712 1.00 37.88 153 THR A N 1
ATOM 1154 C CA . THR A 1 153 ? 31.411 8.808 19.470 1.00 37.88 153 THR A CA 1
ATOM 1155 C C . THR A 1 153 ? 30.998 7.353 19.685 1.00 37.88 153 THR A C 1
ATOM 1157 O O . THR A 1 153 ? 30.290 6.788 18.854 1.00 37.88 153 THR A O 1
ATOM 1160 N N . ILE A 1 154 ? 31.393 6.766 20.819 1.00 42.06 154 ILE A N 1
ATOM 1161 C CA . ILE A 1 154 ? 30.989 5.409 21.210 1.00 42.06 154 ILE A CA 1
ATOM 1162 C C . ILE A 1 154 ? 29.479 5.389 21.487 1.00 42.06 154 ILE A C 1
ATOM 1164 O O . ILE A 1 154 ? 28.755 4.607 20.874 1.00 42.06 154 ILE A O 1
ATOM 1168 N N . TRP A 1 155 ? 28.984 6.323 22.308 1.00 42.16 155 TRP A N 1
ATOM 1169 C CA . TRP A 1 155 ? 27.557 6.465 22.605 1.00 42.16 155 TRP A CA 1
ATOM 1170 C C . TRP A 1 155 ? 26.710 6.724 21.354 1.00 42.16 155 TRP A C 1
ATOM 1172 O O . TRP A 1 155 ? 25.632 6.164 21.230 1.00 42.16 155 TRP A O 1
ATOM 1182 N N . TYR A 1 156 ? 27.192 7.501 20.381 1.00 39.31 156 TYR A N 1
ATOM 1183 C CA . TYR A 1 156 ? 26.466 7.751 19.130 1.00 39.31 156 TYR A CA 1
ATOM 1184 C C . TYR A 1 156 ? 26.391 6.516 18.214 1.00 39.31 156 TYR A C 1
ATOM 1186 O O . TYR A 1 156 ? 25.428 6.382 17.459 1.00 39.31 156 TYR A O 1
ATOM 1194 N N . SER A 1 157 ? 27.363 5.598 18.290 1.00 41.12 157 SER A N 1
ATOM 1195 C CA . SER A 1 157 ? 27.290 4.286 17.626 1.00 41.12 157 SER A CA 1
ATOM 1196 C C . SER A 1 157 ? 26.271 3.382 18.327 1.00 41.12 157 SER A C 1
ATOM 1198 O O . SER A 1 157 ? 25.308 2.942 17.701 1.00 41.12 157 SER A O 1
ATOM 1200 N N . ILE A 1 158 ? 26.412 3.215 19.650 1.00 42.75 158 ILE A N 1
ATOM 1201 C CA . ILE A 1 158 ? 25.469 2.512 20.541 1.00 42.75 158 ILE A CA 1
ATOM 1202 C C . ILE A 1 158 ? 24.034 2.979 20.270 1.00 42.75 158 ILE A C 1
ATOM 1204 O O . ILE A 1 158 ? 23.173 2.187 19.894 1.00 42.75 158 ILE A O 1
ATOM 1208 N N . GLN A 1 159 ? 23.799 4.288 20.355 1.00 45.44 159 GLN A N 1
ATOM 1209 C CA . GLN A 1 159 ? 22.505 4.921 20.144 1.00 45.44 159 GLN A CA 1
ATOM 1210 C C . GLN A 1 159 ? 21.935 4.642 18.750 1.00 45.44 159 GLN A C 1
ATOM 1212 O O . GLN A 1 159 ? 20.731 4.447 18.646 1.00 45.44 159 GLN A O 1
ATOM 1217 N N . GLN A 1 160 ? 22.737 4.607 17.681 1.00 43.47 160 GLN A N 1
ATOM 1218 C CA . GLN A 1 160 ? 22.233 4.253 16.347 1.00 43.47 160 GLN A CA 1
ATOM 1219 C C . GLN A 1 160 ? 21.806 2.788 16.275 1.00 43.47 160 GLN A C 1
ATOM 1221 O O . GLN A 1 160 ? 20.680 2.511 15.864 1.00 43.47 160 GLN A O 1
ATOM 1226 N N . LYS A 1 161 ? 22.657 1.862 16.733 1.00 43.66 161 LYS A N 1
ATOM 1227 C CA . LYS A 1 161 ? 22.365 0.421 16.699 1.00 43.66 161 LYS A CA 1
ATOM 1228 C C . LYS A 1 161 ? 21.155 0.066 17.570 1.00 43.66 161 LYS A C 1
ATOM 1230 O O . LYS A 1 161 ? 20.295 -0.701 17.148 1.00 43.66 161 LYS A O 1
ATOM 1235 N N . ILE A 1 162 ? 21.017 0.707 18.730 1.00 42.50 162 ILE A N 1
ATOM 1236 C CA . ILE A 1 162 ? 19.857 0.546 19.615 1.00 42.50 162 ILE A CA 1
ATOM 1237 C C . ILE A 1 162 ? 18.625 1.297 19.102 1.00 42.50 162 ILE A C 1
ATOM 1239 O O . ILE A 1 162 ? 17.542 0.738 19.164 1.00 42.50 162 ILE A O 1
ATOM 1243 N N . THR A 1 163 ? 18.739 2.491 18.505 1.00 41.09 163 THR A N 1
ATOM 1244 C CA . THR A 1 163 ? 17.574 3.144 17.864 1.00 41.09 163 THR A CA 1
ATOM 1245 C C . THR A 1 163 ? 17.042 2.279 16.720 1.00 41.09 163 THR A C 1
ATOM 1247 O O . THR A 1 163 ? 15.829 2.170 16.572 1.00 41.09 163 THR A O 1
ATOM 1250 N N . ALA A 1 164 ? 17.921 1.611 15.963 1.00 41.19 164 ALA A N 1
ATOM 1251 C CA . ALA A 1 164 ? 17.531 0.621 14.963 1.00 41.19 164 ALA A CA 1
ATOM 1252 C C . ALA A 1 164 ? 16.784 -0.564 15.602 1.00 41.19 164 ALA A C 1
ATOM 1254 O O . ALA A 1 164 ? 15.668 -0.869 15.192 1.00 41.19 164 ALA A O 1
ATOM 1255 N N . ALA A 1 165 ? 17.357 -1.190 16.636 1.00 38.28 165 ALA A N 1
ATOM 1256 C CA . ALA A 1 165 ? 16.750 -2.332 17.323 1.00 38.28 165 ALA A CA 1
ATOM 1257 C C . ALA A 1 165 ? 15.425 -1.987 18.038 1.00 38.28 165 ALA A C 1
ATOM 1259 O O . ALA A 1 165 ? 14.491 -2.782 18.004 1.00 38.28 165 ALA A O 1
ATOM 1260 N N . LEU A 1 166 ? 15.300 -0.794 18.627 1.00 37.03 166 LEU A N 1
ATOM 1261 C CA . LEU A 1 166 ? 14.083 -0.324 19.297 1.00 37.03 166 LEU A CA 1
ATOM 1262 C C . LEU A 1 166 ? 13.004 0.128 18.300 1.00 37.03 166 LEU A C 1
ATOM 1264 O O . LEU A 1 166 ? 11.844 -0.210 18.499 1.00 37.03 166 LEU A O 1
ATOM 1268 N N . HIS A 1 167 ? 13.355 0.774 17.176 1.00 41.31 167 HIS A N 1
ATOM 1269 C CA . HIS A 1 167 ? 12.397 0.996 16.072 1.00 41.31 167 HIS A CA 1
ATOM 1270 C C . HIS A 1 167 ? 11.908 -0.323 15.448 1.00 41.31 167 HIS A C 1
ATOM 1272 O O . HIS A 1 167 ? 10.840 -0.362 14.846 1.00 41.31 167 HIS A O 1
ATOM 1278 N N . TYR A 1 168 ? 12.664 -1.413 15.596 1.00 40.06 168 TYR A N 1
ATOM 1279 C CA . TYR A 1 168 ? 12.191 -2.756 15.270 1.00 40.06 168 TYR A CA 1
ATOM 1280 C C . TYR A 1 168 ? 11.225 -3.334 16.315 1.00 40.06 168 TYR A C 1
ATOM 1282 O O . TYR A 1 168 ? 10.445 -4.231 15.980 1.00 40.06 168 TYR A O 1
ATOM 1290 N N . CYS A 1 169 ? 11.275 -2.873 17.568 1.00 35.62 169 CYS A N 1
ATOM 1291 C CA . CYS A 1 169 ? 10.709 -3.557 18.732 1.00 35.62 169 CYS A CA 1
ATOM 1292 C C . CYS A 1 169 ? 9.587 -2.814 19.487 1.00 35.62 169 CYS A C 1
ATOM 1294 O O . CYS A 1 169 ? 9.059 -3.408 20.426 1.00 35.62 169 CYS A O 1
ATOM 1296 N N . ASP A 1 170 ? 9.117 -1.639 19.052 1.00 36.06 170 ASP A N 1
ATOM 1297 C CA . ASP A 1 170 ? 7.851 -1.024 19.520 1.00 36.06 170 ASP A CA 1
ATOM 1298 C C . ASP A 1 170 ? 7.217 -0.108 18.441 1.00 36.06 170 ASP A C 1
ATOM 1300 O O . ASP A 1 170 ? 7.923 0.280 17.515 1.00 36.06 170 ASP A O 1
ATOM 1304 N N . GLU A 1 171 ? 5.933 0.284 18.385 1.00 37.56 171 GLU A N 1
ATOM 1305 C CA . GLU A 1 171 ? 4.684 0.097 19.173 1.00 37.56 171 GLU A CA 1
ATOM 1306 C C . GLU A 1 171 ? 3.941 -1.219 18.782 1.00 37.56 171 GLU A C 1
ATOM 1308 O O . GLU A 1 171 ? 4.068 -1.630 17.635 1.00 37.56 171 GLU A O 1
ATOM 1313 N N . GLN A 1 172 ? 3.079 -1.945 19.528 1.00 36.75 172 GLN A N 1
ATOM 1314 C CA . GLN A 1 172 ? 2.816 -2.209 20.969 1.00 36.75 172 GLN A CA 1
ATOM 1315 C C . GLN A 1 172 ? 2.638 -3.759 21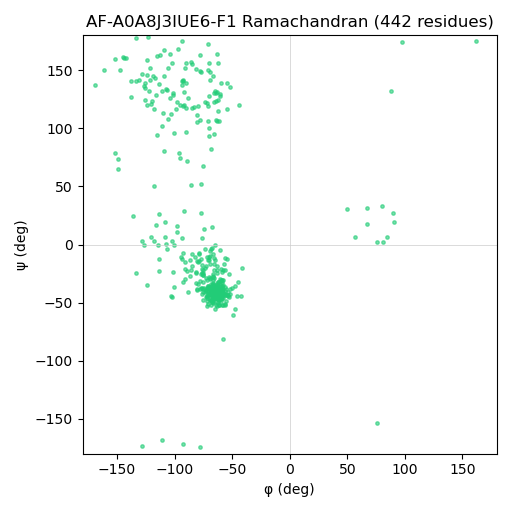.159 1.00 36.75 172 GLN A C 1
ATOM 1317 O O . GLN A 1 172 ? 2.639 -4.471 20.159 1.00 36.75 172 GLN A O 1
ATOM 1322 N N . ALA A 1 173 ? 2.430 -4.288 22.378 1.00 31.78 173 ALA A N 1
ATOM 1323 C CA . ALA A 1 173 ? 1.991 -5.677 22.687 1.00 31.78 173 ALA A CA 1
ATOM 1324 C C . ALA A 1 173 ? 3.014 -6.849 22.662 1.00 31.78 173 ALA A C 1
ATOM 1326 O O . ALA A 1 173 ? 2.641 -8.006 22.474 1.00 31.78 173 ALA A O 1
ATOM 1327 N N . PHE A 1 174 ? 4.264 -6.580 23.035 1.00 34.84 174 PHE A N 1
ATOM 1328 C CA . PHE A 1 174 ? 4.744 -7.164 24.303 1.00 34.84 174 PHE A CA 1
ATOM 1329 C C . PHE A 1 174 ? 4.514 -6.119 25.417 1.00 34.84 174 PHE A C 1
ATOM 1331 O O . PHE A 1 174 ? 4.084 -4.999 25.112 1.00 34.84 174 PHE A O 1
ATOM 1338 N N . GLU A 1 175 ? 4.779 -6.435 26.689 1.00 37.34 175 GLU A N 1
ATOM 1339 C CA . GLU A 1 175 ? 4.909 -5.382 27.709 1.00 37.34 175 GLU A CA 1
ATOM 1340 C C . GLU A 1 175 ? 6.209 -4.610 27.426 1.00 37.34 175 GLU A C 1
ATOM 1342 O O . GLU A 1 175 ? 7.308 -5.038 27.774 1.00 37.34 175 GLU A O 1
ATOM 1347 N N . ALA A 1 176 ? 6.071 -3.514 26.667 1.00 40.03 176 ALA A N 1
ATOM 1348 C CA . ALA A 1 176 ? 7.185 -2.777 26.069 1.00 40.03 176 ALA A CA 1
ATOM 1349 C C . ALA A 1 176 ? 8.171 -2.266 27.127 1.00 40.03 176 ALA A C 1
ATOM 1351 O O . ALA A 1 176 ? 9.379 -2.425 26.951 1.00 40.03 176 ALA A O 1
ATOM 1352 N N . ASP A 1 177 ? 7.643 -1.771 28.254 1.00 39.62 177 ASP A N 1
ATOM 1353 C CA . ASP A 1 177 ? 8.428 -1.379 29.425 1.00 39.62 177 ASP A CA 1
ATOM 1354 C C . ASP A 1 177 ? 9.375 -2.504 29.871 1.00 39.62 177 ASP A C 1
ATOM 1356 O O . ASP A 1 177 ? 10.535 -2.221 30.138 1.00 39.62 177 ASP A O 1
ATOM 1360 N N . GLU A 1 178 ? 8.958 -3.778 29.906 1.00 42.12 178 GLU A N 1
ATOM 1361 C CA . GLU A 1 178 ? 9.830 -4.869 30.371 1.00 42.12 178 GLU A CA 1
ATOM 1362 C C . GLU A 1 178 ? 10.959 -5.193 29.385 1.00 42.12 178 GLU A C 1
ATOM 1364 O O . GLU A 1 178 ? 12.084 -5.433 29.813 1.00 42.12 178 GLU A O 1
ATOM 1369 N N . THR A 1 179 ? 10.704 -5.184 28.071 1.00 41.78 179 THR A N 1
ATOM 1370 C CA . THR A 1 179 ? 11.743 -5.532 27.077 1.00 41.78 179 THR A CA 1
ATOM 1371 C C . THR A 1 179 ? 12.686 -4.363 26.797 1.00 41.78 179 THR A C 1
ATOM 1373 O O . THR A 1 179 ? 13.895 -4.570 26.685 1.00 41.78 179 THR A O 1
ATOM 1376 N N . GLU A 1 180 ? 12.173 -3.130 26.731 1.00 43.34 180 GLU A N 1
ATOM 1377 C CA . GLU A 1 180 ? 13.022 -1.941 26.627 1.00 43.34 180 GLU A CA 1
ATOM 1378 C C . GLU A 1 180 ? 13.813 -1.726 27.926 1.00 43.34 180 GLU A C 1
ATOM 1380 O O . GLU A 1 180 ? 15.016 -1.475 27.853 1.00 43.34 180 GLU A O 1
ATOM 1385 N N . THR A 1 181 ? 13.208 -1.915 29.108 1.00 47.56 181 THR A N 1
ATOM 1386 C CA . THR A 1 181 ? 13.955 -1.867 30.377 1.00 47.56 181 THR A CA 1
ATOM 1387 C C . THR A 1 181 ? 14.955 -3.011 30.472 1.00 47.56 181 THR A C 1
ATOM 1389 O O . THR A 1 181 ? 16.084 -2.743 30.844 1.00 47.56 181 THR A O 1
ATOM 1392 N N . TYR A 1 182 ? 14.638 -4.248 30.067 1.00 50.38 182 TYR A N 1
ATOM 1393 C CA . TYR A 1 182 ? 15.620 -5.342 30.076 1.00 50.38 182 TYR A CA 1
ATOM 1394 C C . TYR A 1 182 ? 16.825 -5.053 29.172 1.00 50.38 182 TYR A C 1
ATOM 1396 O O . TYR A 1 182 ? 17.965 -5.254 29.586 1.00 50.38 182 TYR A O 1
ATOM 1404 N N . ILE A 1 183 ? 16.602 -4.550 27.951 1.00 49.12 183 ILE A N 1
ATOM 1405 C CA . ILE A 1 183 ? 17.697 -4.191 27.039 1.00 49.12 183 ILE A CA 1
ATOM 1406 C C . ILE A 1 183 ? 18.490 -3.003 27.601 1.00 49.12 183 ILE A C 1
ATOM 1408 O O . ILE A 1 183 ? 19.718 -3.055 27.611 1.00 49.12 183 ILE A O 1
ATOM 1412 N N . ASN A 1 184 ? 17.826 -1.968 28.126 1.00 49.91 184 ASN A N 1
ATOM 1413 C CA . ASN A 1 184 ? 18.497 -0.828 28.754 1.00 49.91 184 ASN A CA 1
ATOM 1414 C C . ASN A 1 184 ? 19.268 -1.231 30.024 1.00 49.91 184 ASN A C 1
ATOM 1416 O O . ASN A 1 184 ? 20.411 -0.814 30.174 1.00 49.91 184 ASN A O 1
ATOM 1420 N N . ASP A 1 185 ? 18.722 -2.085 30.888 1.00 52.72 185 ASP A N 1
ATOM 1421 C CA . ASP A 1 185 ? 19.384 -2.618 32.085 1.00 52.72 185 ASP A CA 1
ATOM 1422 C C . ASP A 1 185 ? 20.558 -3.531 31.722 1.00 52.72 185 ASP A C 1
ATOM 1424 O O . ASP A 1 185 ? 21.600 -3.467 32.373 1.00 52.72 185 ASP A O 1
ATOM 1428 N N . LEU A 1 186 ? 20.440 -4.344 30.664 1.00 52.03 186 LEU A N 1
ATOM 1429 C CA . LEU A 1 186 ? 21.548 -5.130 30.118 1.00 52.03 186 LEU A CA 1
ATOM 1430 C C . LEU A 1 186 ? 22.658 -4.209 29.607 1.00 52.03 186 LEU A C 1
ATOM 1432 O O . LEU A 1 186 ? 23.8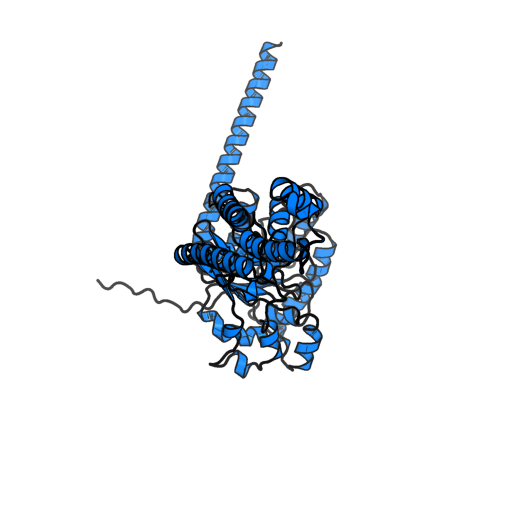23 -4.419 29.943 1.00 52.03 186 LEU A O 1
ATOM 1436 N N . ILE A 1 187 ? 22.308 -3.165 28.849 1.00 50.66 187 ILE A N 1
ATOM 1437 C CA . ILE A 1 187 ? 23.265 -2.149 28.405 1.00 50.66 187 ILE A CA 1
ATOM 1438 C C . ILE A 1 187 ? 23.912 -1.500 29.625 1.00 50.66 187 ILE A C 1
ATOM 1440 O O . ILE A 1 187 ? 25.131 -1.499 29.702 1.00 50.66 187 ILE A O 1
ATOM 1444 N N . VAL A 1 188 ? 23.156 -0.997 30.603 1.00 50.97 188 VAL A N 1
ATOM 1445 C CA . VAL A 1 188 ? 23.686 -0.352 31.820 1.00 50.97 188 VAL A CA 1
ATOM 1446 C C . VAL A 1 188 ? 24.633 -1.295 32.567 1.00 50.97 188 VAL A C 1
ATOM 1448 O O . VAL A 1 188 ? 25.789 -0.946 32.791 1.00 50.97 188 VAL A O 1
ATOM 1451 N N . LYS A 1 189 ? 24.208 -2.529 32.844 1.00 54.31 189 LYS A N 1
ATOM 1452 C CA . LYS A 1 189 ? 25.011 -3.592 33.470 1.00 54.31 189 LYS A CA 1
ATOM 1453 C C . LYS A 1 189 ? 26.331 -3.856 32.739 1.00 54.31 189 LYS A C 1
ATOM 1455 O O . LYS A 1 189 ? 27.367 -3.990 33.388 1.00 54.31 189 LYS A O 1
ATOM 1460 N N . GLU A 1 190 ? 26.315 -3.921 31.409 1.00 51.66 190 GLU A N 1
ATOM 1461 C CA . GLU A 1 190 ? 27.514 -4.171 30.603 1.00 51.66 190 GLU A CA 1
ATOM 1462 C C . GLU A 1 190 ? 28.302 -2.877 30.272 1.00 51.66 190 GLU A C 1
ATOM 1464 O O . GLU A 1 190 ? 29.465 -2.986 29.884 1.00 51.66 190 GLU A O 1
ATOM 1469 N N . THR A 1 191 ? 27.737 -1.669 30.473 1.00 49.62 191 THR A N 1
ATOM 1470 C CA . THR A 1 191 ? 28.325 -0.344 30.128 1.00 49.62 191 THR A CA 1
ATOM 1471 C C . THR A 1 191 ? 28.663 0.583 31.316 1.00 49.62 191 THR A C 1
ATOM 1473 O O . THR A 1 191 ? 29.244 1.645 31.103 1.00 49.62 191 THR A O 1
ATOM 1476 N N . THR A 1 192 ? 28.416 0.194 32.576 1.00 47.22 192 THR A N 1
ATOM 1477 C CA . THR A 1 192 ? 28.762 0.995 33.785 1.00 47.22 192 THR A CA 1
ATOM 1478 C C . THR A 1 192 ? 30.253 1.040 34.196 1.00 47.22 192 THR A C 1
ATOM 1480 O O . THR A 1 192 ? 30.580 1.453 35.308 1.00 47.22 192 THR A O 1
ATOM 1483 N N . GLY A 1 193 ? 31.189 0.610 33.344 1.00 49.97 193 GLY A N 1
ATOM 1484 C CA . GLY A 1 193 ? 32.627 0.534 33.650 1.00 49.97 193 GLY A CA 1
ATOM 1485 C C . GLY A 1 193 ? 33.533 1.526 32.901 1.00 49.97 193 GLY A C 1
ATOM 1486 O O . GLY A 1 193 ? 33.091 2.449 32.221 1.00 49.97 193 GLY A O 1
ATOM 1487 N N . ARG A 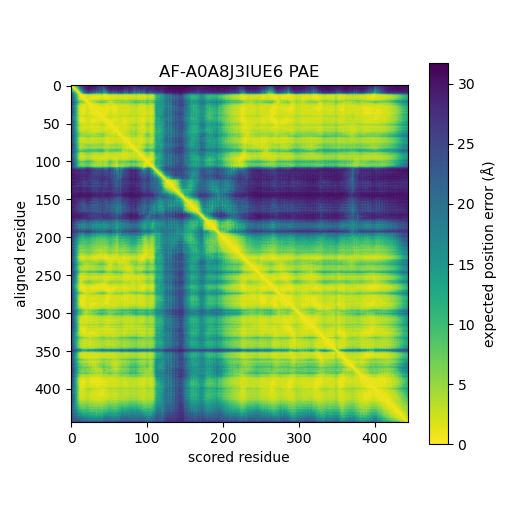1 194 ? 34.854 1.304 32.989 1.00 49.31 194 ARG A N 1
ATOM 1488 C CA . ARG A 1 194 ? 35.843 1.881 32.057 1.00 49.31 194 ARG A CA 1
ATOM 1489 C C . ARG A 1 194 ? 36.186 0.843 30.991 1.00 49.31 194 ARG A C 1
ATOM 1491 O O . ARG A 1 194 ? 36.661 -0.238 31.332 1.00 49.31 194 ARG A O 1
ATOM 1498 N N . TYR A 1 195 ? 35.990 1.182 29.719 1.00 48.72 195 TYR A N 1
ATOM 1499 C CA . TYR A 1 195 ? 36.156 0.243 28.606 1.00 48.72 195 TYR A CA 1
ATOM 1500 C C . TYR A 1 195 ? 37.550 0.288 27.990 1.00 48.72 195 TYR A C 1
ATOM 1502 O O . TYR A 1 195 ? 38.133 1.355 27.795 1.00 48.72 195 TYR A O 1
ATOM 1510 N N . THR A 1 196 ? 38.058 -0.890 27.636 1.00 54.34 196 THR A N 1
ATOM 1511 C CA . THR A 1 196 ? 39.077 -1.048 26.595 1.00 54.34 196 THR A CA 1
ATOM 1512 C C . THR A 1 196 ? 38.370 -1.415 25.288 1.00 54.34 196 THR A C 1
ATOM 1514 O O . THR A 1 196 ? 37.193 -1.770 25.296 1.00 54.34 196 THR A O 1
ATOM 1517 N N . ALA A 1 197 ? 39.071 -1.376 24.151 1.00 50.62 197 ALA A N 1
ATOM 1518 C CA . ALA A 1 197 ? 38.502 -1.858 22.888 1.00 50.62 197 ALA A CA 1
ATOM 1519 C C . ALA A 1 197 ? 38.087 -3.347 22.957 1.00 50.62 197 ALA A C 1
ATOM 1521 O O . ALA A 1 197 ? 37.118 -3.748 22.324 1.00 50.62 197 ALA A O 1
ATOM 1522 N N . GLU A 1 198 ? 38.789 -4.142 23.769 1.00 51.59 198 GLU A N 1
ATOM 1523 C CA . GLU A 1 198 ? 38.530 -5.569 23.972 1.00 51.59 198 GLU A CA 1
ATOM 1524 C C . GLU A 1 198 ? 37.298 -5.820 24.856 1.00 51.59 198 GLU A C 1
ATOM 1526 O O . GLU A 1 198 ? 36.422 -6.592 24.472 1.00 51.59 198 GLU A O 1
ATOM 1531 N N . THR A 1 199 ? 37.166 -5.133 26.002 1.00 54.03 199 THR A N 1
ATOM 1532 C CA . THR A 1 199 ? 35.953 -5.269 26.832 1.00 54.03 199 THR A CA 1
ATOM 1533 C C . THR A 1 199 ? 34.732 -4.647 26.160 1.00 54.03 199 THR A C 1
ATOM 1535 O O . THR A 1 199 ? 33.623 -5.138 26.352 1.00 54.03 199 THR A O 1
ATOM 1538 N N . TRP A 1 200 ? 34.930 -3.620 25.325 1.00 54.78 200 TRP A N 1
ATOM 1539 C CA . TRP A 1 200 ? 33.884 -3.084 24.458 1.00 54.78 200 TRP A CA 1
ATOM 1540 C C . TRP A 1 200 ? 33.387 -4.126 23.445 1.00 54.78 200 TRP A C 1
ATOM 1542 O O . TRP A 1 200 ? 32.185 -4.372 23.366 1.00 54.78 200 TRP A O 1
ATOM 1552 N N . GLN A 1 201 ? 34.296 -4.780 22.711 1.00 55.94 201 GLN A N 1
ATOM 1553 C CA . GLN A 1 201 ? 33.928 -5.822 21.749 1.00 55.94 201 GLN A CA 1
ATOM 1554 C C . GLN A 1 201 ? 33.167 -6.972 22.431 1.00 55.94 201 GLN A C 1
ATOM 1556 O O . GLN A 1 201 ? 32.122 -7.384 21.939 1.00 55.94 201 GLN A O 1
ATOM 1561 N N . GLN A 1 202 ? 33.629 -7.432 23.599 1.00 57.34 202 GLN A N 1
ATOM 1562 C CA . GLN A 1 202 ? 32.961 -8.495 24.362 1.00 57.34 202 GLN A CA 1
ATOM 1563 C C . GLN A 1 202 ? 31.554 -8.103 24.846 1.00 57.34 202 GLN A C 1
ATOM 1565 O O . GLN A 1 202 ? 30.669 -8.956 24.890 1.00 57.34 202 GLN A O 1
ATOM 1570 N N . ALA A 1 203 ? 31.327 -6.834 25.205 1.00 53.47 203 ALA A N 1
ATOM 1571 C CA . ALA A 1 203 ? 29.995 -6.334 25.550 1.00 53.47 203 ALA A CA 1
ATOM 1572 C C . ALA A 1 203 ? 29.081 -6.272 24.314 1.00 53.47 203 ALA A C 1
ATOM 1574 O O . ALA A 1 203 ? 27.929 -6.702 24.380 1.00 53.47 203 ALA A O 1
ATOM 1575 N N . GLN A 1 204 ? 29.601 -5.811 23.171 1.00 54.31 204 GLN A N 1
ATOM 1576 C CA . GLN A 1 204 ? 28.842 -5.777 21.920 1.00 54.31 204 GLN A CA 1
ATOM 1577 C C . GLN A 1 204 ? 28.452 -7.191 21.456 1.00 54.31 204 GLN A C 1
ATOM 1579 O O . GLN A 1 204 ? 27.289 -7.423 21.153 1.00 54.31 204 GLN A O 1
ATOM 1584 N N . GLU A 1 205 ? 29.378 -8.155 21.489 1.00 60.66 205 GLU A N 1
ATOM 1585 C CA . GLU A 1 205 ? 29.117 -9.558 21.122 1.00 60.66 205 GLU A CA 1
ATOM 1586 C C . GLU A 1 205 ? 28.026 -10.212 21.995 1.00 60.66 205 GLU A C 1
ATOM 1588 O O . GLU A 1 205 ? 27.271 -11.050 21.502 1.00 60.66 205 GLU A O 1
ATOM 1593 N N . ARG A 1 206 ? 27.892 -9.811 23.270 1.00 60.34 206 ARG A N 1
ATOM 1594 C CA . ARG A 1 206 ? 26.796 -10.251 24.158 1.00 60.34 206 ARG A CA 1
ATOM 1595 C C . ARG A 1 206 ? 25.459 -9.624 23.779 1.00 60.34 206 ARG A C 1
ATOM 1597 O O . ARG A 1 206 ? 24.474 -10.344 23.649 1.00 60.34 206 ARG A O 1
ATOM 1604 N N . ILE A 1 207 ? 25.430 -8.305 23.585 1.00 53.69 207 ILE A N 1
ATOM 1605 C CA . ILE A 1 207 ? 24.213 -7.567 23.215 1.00 53.69 207 ILE A CA 1
ATOM 1606 C C . ILE A 1 207 ? 23.695 -8.058 21.856 1.00 53.69 207 ILE A C 1
ATOM 1608 O O . ILE A 1 207 ? 22.518 -8.391 21.739 1.00 53.69 207 ILE A O 1
ATOM 1612 N N . ASP A 1 208 ? 24.578 -8.195 20.862 1.00 57.72 208 ASP A N 1
ATOM 1613 C CA . ASP A 1 208 ? 24.246 -8.731 19.539 1.00 57.72 208 ASP A CA 1
ATOM 1614 C C . ASP A 1 208 ? 23.688 -10.171 19.647 1.00 57.72 208 ASP A C 1
ATOM 1616 O O . ASP A 1 208 ? 22.725 -10.510 18.958 1.00 57.72 208 ASP A O 1
ATOM 1620 N N . ALA A 1 209 ? 24.215 -11.013 20.550 1.00 61.16 209 ALA A N 1
ATOM 1621 C CA . ALA A 1 209 ? 23.730 -12.381 20.772 1.00 61.16 209 ALA A CA 1
ATOM 1622 C C . ALA A 1 209 ? 22.373 -12.468 21.503 1.00 61.16 209 ALA A C 1
ATOM 1624 O O . ALA A 1 209 ? 21.538 -13.303 21.137 1.00 61.16 209 ALA A O 1
ATOM 1625 N N . GLU A 1 210 ? 22.114 -11.626 22.508 1.00 58.75 210 GLU A N 1
ATOM 1626 C CA . GLU A 1 210 ? 20.810 -11.586 23.189 1.00 58.75 210 GLU A CA 1
ATOM 1627 C C . GLU A 1 210 ? 19.723 -10.995 22.273 1.00 58.75 210 GLU A C 1
ATOM 1629 O O . GLU A 1 210 ? 18.659 -11.600 22.119 1.00 58.75 210 GLU A O 1
ATOM 1634 N N . VAL A 1 211 ? 20.016 -9.902 21.556 1.00 57.97 211 VAL A N 1
ATOM 1635 C CA . VAL A 1 211 ? 19.110 -9.317 20.546 1.00 57.97 211 VAL A CA 1
ATOM 1636 C C . VAL A 1 211 ? 18.829 -10.306 19.409 1.00 57.97 211 VAL A C 1
ATOM 1638 O O . VAL A 1 211 ? 17.678 -10.454 18.991 1.00 57.97 211 VAL A O 1
ATOM 1641 N N . TRP A 1 212 ? 19.841 -11.045 18.938 1.00 64.19 212 TRP A N 1
ATOM 1642 C CA . TRP A 1 212 ? 19.646 -12.122 17.963 1.00 64.19 212 TRP A CA 1
ATOM 1643 C C . TRP A 1 212 ? 18.730 -13.227 18.500 1.00 64.19 212 TRP A C 1
ATOM 1645 O O . TRP A 1 212 ? 17.853 -13.695 17.776 1.00 64.19 212 TRP A O 1
ATOM 1655 N N . THR A 1 213 ? 18.886 -13.621 19.767 1.00 62.84 213 THR A N 1
ATOM 1656 C CA . THR A 1 213 ? 18.059 -14.664 20.398 1.00 62.84 213 THR A CA 1
ATOM 1657 C C . THR A 1 213 ? 16.591 -14.239 20.490 1.00 62.84 213 THR A C 1
ATOM 1659 O O . THR A 1 213 ? 15.711 -14.995 20.071 1.00 62.84 213 THR A O 1
ATOM 1662 N N . LEU A 1 214 ? 16.323 -13.006 20.938 1.00 62.75 214 LEU A N 1
ATOM 1663 C CA . LEU A 1 214 ? 14.974 -12.429 20.977 1.00 62.75 214 LEU A CA 1
ATOM 1664 C C . LEU A 1 214 ? 14.349 -12.341 19.576 1.00 62.75 214 LEU A C 1
ATOM 1666 O O . LEU A 1 214 ? 13.180 -12.692 19.394 1.00 62.75 214 LEU A O 1
ATOM 1670 N N . LEU A 1 215 ? 15.121 -11.944 18.555 1.00 64.38 215 LEU A N 1
ATOM 1671 C CA . LEU A 1 215 ? 14.604 -11.916 17.188 1.00 64.38 215 LEU A CA 1
ATOM 1672 C C . LEU A 1 215 ? 14.348 -13.323 16.633 1.00 64.38 215 LEU A C 1
ATOM 1674 O O . LEU A 1 215 ? 13.344 -13.513 15.953 1.00 64.38 215 LEU A O 1
ATOM 1678 N N . GLN A 1 216 ? 15.195 -14.318 16.916 1.00 67.25 216 GLN A N 1
ATOM 1679 C CA . GLN A 1 216 ? 14.940 -15.699 16.486 1.00 67.25 216 GLN A CA 1
ATOM 1680 C C . GLN A 1 216 ? 13.645 -16.254 17.094 1.00 67.25 216 GLN A C 1
ATOM 1682 O O . GLN A 1 216 ? 12.880 -16.898 16.376 1.00 67.25 216 GLN A O 1
ATOM 1687 N N . GLN A 1 217 ? 13.348 -15.946 18.363 1.00 67.00 217 GLN A N 1
ATOM 1688 C CA . GLN A 1 217 ? 12.050 -16.271 18.960 1.00 67.00 217 GLN A CA 1
ATOM 1689 C C . GLN A 1 217 ? 10.905 -15.559 18.223 1.00 67.00 217 GLN A C 1
ATOM 1691 O O . GLN A 1 217 ? 9.984 -16.219 17.744 1.00 67.00 217 GLN A O 1
ATOM 1696 N N . ARG A 1 218 ? 10.987 -14.233 18.042 1.00 69.88 218 ARG A N 1
ATOM 1697 C CA . ARG A 1 218 ? 9.946 -13.459 17.343 1.00 69.88 218 ARG A CA 1
ATOM 1698 C C . ARG A 1 218 ? 9.724 -13.940 15.907 1.00 69.88 218 ARG A C 1
ATOM 1700 O O . ARG A 1 218 ? 8.581 -14.028 15.476 1.00 69.88 218 ARG A O 1
ATOM 1707 N N . ILE A 1 219 ? 10.782 -14.298 15.174 1.00 72.31 219 ILE A N 1
ATOM 1708 C CA . ILE A 1 219 ? 10.709 -14.895 13.829 1.00 72.31 219 ILE A CA 1
ATOM 1709 C C . ILE A 1 219 ? 9.994 -16.253 13.868 1.00 72.31 219 ILE A C 1
ATOM 1711 O O . ILE A 1 219 ? 9.160 -16.509 13.003 1.00 72.31 219 ILE A O 1
ATOM 1715 N N . ALA A 1 220 ? 10.284 -17.106 14.855 1.00 74.88 220 ALA A N 1
ATOM 1716 C CA . ALA A 1 220 ? 9.646 -18.417 15.002 1.00 74.88 220 ALA A CA 1
ATOM 1717 C C . ALA A 1 220 ? 8.157 -18.331 15.394 1.00 74.88 220 ALA A C 1
ATOM 1719 O O . ALA A 1 220 ? 7.376 -19.202 15.017 1.00 74.88 220 ALA A O 1
ATOM 1720 N N . GLU A 1 221 ? 7.761 -17.278 16.113 1.00 77.94 221 GLU A N 1
ATOM 1721 C CA . GLU A 1 221 ? 6.367 -16.972 16.470 1.00 77.94 221 GLU A CA 1
ATOM 1722 C C . GLU A 1 221 ? 5.608 -16.189 15.377 1.00 77.94 221 GLU A C 1
ATOM 1724 O O . GLU A 1 221 ? 4.395 -15.998 15.481 1.00 77.94 221 GLU A O 1
ATOM 1729 N N . SER A 1 222 ? 6.295 -15.733 14.324 1.00 78.31 222 SER A N 1
ATOM 1730 C CA . SER A 1 222 ? 5.712 -14.891 13.274 1.00 78.31 222 SER A CA 1
ATOM 1731 C C . SER A 1 222 ? 5.121 -15.666 12.094 1.00 78.31 222 SER A C 1
ATOM 1733 O O . SER A 1 222 ? 5.540 -16.765 11.732 1.00 78.31 222 SER A O 1
ATOM 1735 N N . THR A 1 223 ? 4.190 -15.010 11.408 1.00 84.25 223 THR A N 1
ATOM 1736 C CA . THR A 1 223 ? 3.618 -15.423 10.120 1.00 84.25 223 THR A CA 1
ATOM 1737 C C . THR A 1 223 ? 4.187 -14.580 8.963 1.00 84.25 223 THR A C 1
ATOM 1739 O O . THR A 1 223 ? 4.792 -13.535 9.206 1.00 84.25 223 THR A O 1
ATOM 1742 N N . PRO A 1 224 ? 4.057 -14.997 7.688 1.00 87.19 224 PRO A N 1
ATOM 1743 C CA . PRO A 1 224 ? 4.504 -14.188 6.551 1.00 87.19 224 PRO A CA 1
ATOM 1744 C C . PRO A 1 224 ? 3.730 -12.865 6.428 1.00 87.19 224 PRO A C 1
ATOM 1746 O O . PRO A 1 224 ? 2.502 -12.863 6.423 1.00 87.19 224 PRO A O 1
ATOM 1749 N N . GLY A 1 225 ? 4.451 -11.752 6.283 1.00 89.81 225 GLY A N 1
ATOM 1750 C CA . GLY A 1 225 ? 3.877 -10.437 5.992 1.00 89.81 225 GLY A CA 1
ATOM 1751 C C . GLY A 1 225 ? 3.813 -10.118 4.493 1.00 89.81 225 GLY A C 1
ATOM 1752 O O . GLY A 1 225 ? 4.081 -10.989 3.659 1.00 89.81 225 GLY A O 1
ATOM 1753 N N . PRO A 1 226 ? 3.469 -8.871 4.115 1.00 94.12 226 PRO A N 1
ATOM 1754 C CA . PRO A 1 226 ? 3.523 -8.436 2.726 1.00 94.12 226 PRO A CA 1
ATOM 1755 C C . PRO A 1 226 ? 4.965 -8.469 2.196 1.00 94.12 226 PRO A C 1
ATOM 1757 O O . PRO A 1 226 ? 5.895 -7.923 2.798 1.00 94.12 226 PRO A O 1
ATOM 1760 N N . ASP A 1 227 ? 5.157 -9.072 1.029 1.00 95.81 227 ASP A N 1
ATOM 1761 C CA . ASP A 1 227 ? 6.405 -8.937 0.287 1.00 95.81 227 ASP A CA 1
ATOM 1762 C C . ASP A 1 227 ? 6.531 -7.518 -0.274 1.00 95.81 227 ASP A C 1
ATOM 1764 O O . ASP A 1 227 ? 5.533 -6.839 -0.533 1.00 95.81 227 ASP A O 1
ATOM 1768 N N . LEU A 1 228 ? 7.765 -7.079 -0.529 1.00 95.31 228 LEU A N 1
ATOM 1769 C CA . LEU A 1 228 ? 8.032 -5.760 -1.095 1.00 95.31 228 LEU A CA 1
ATOM 1770 C C . LEU A 1 228 ? 9.033 -5.793 -2.245 1.00 95.31 228 LEU A C 1
ATOM 1772 O O . LEU A 1 228 ? 10.070 -6.456 -2.190 1.00 95.31 228 LEU A O 1
ATOM 1776 N N . LEU A 1 229 ? 8.753 -4.978 -3.257 1.00 96.62 229 LEU A N 1
ATOM 1777 C CA . LEU A 1 229 ? 9.700 -4.529 -4.272 1.00 96.62 229 LEU A CA 1
ATOM 1778 C C . LEU A 1 229 ? 9.993 -3.039 -4.041 1.00 96.62 229 LEU A C 1
ATOM 1780 O O . LEU A 1 229 ? 9.379 -2.191 -4.691 1.00 96.62 229 LEU A O 1
ATOM 1784 N N . PRO A 1 230 ? 10.885 -2.700 -3.091 1.00 90.19 230 PRO A N 1
ATOM 1785 C CA . PRO A 1 230 ? 11.227 -1.319 -2.804 1.00 90.19 230 PRO A CA 1
ATOM 1786 C C . PRO A 1 230 ? 12.190 -0.735 -3.844 1.00 90.19 230 PRO A C 1
ATOM 1788 O O . PRO A 1 230 ? 12.895 -1.443 -4.579 1.00 90.19 230 PRO A O 1
ATOM 1791 N N . ILE A 1 231 ? 12.252 0.591 -3.845 1.00 90.75 231 ILE A N 1
ATOM 1792 C CA . ILE A 1 231 ? 13.088 1.418 -4.710 1.00 90.75 231 ILE A CA 1
ATOM 1793 C C . ILE A 1 231 ? 14.266 2.008 -3.928 1.00 90.75 231 ILE A C 1
ATOM 1795 O O . ILE A 1 231 ? 14.199 2.190 -2.713 1.00 90.75 231 ILE A O 1
ATOM 1799 N N . ASN A 1 232 ? 15.377 2.272 -4.616 1.00 81.94 232 ASN A N 1
ATOM 1800 C CA . ASN A 1 232 ? 16.591 2.816 -4.011 1.00 81.94 232 ASN A CA 1
ATOM 1801 C C . ASN A 1 232 ? 16.842 4.272 -4.411 1.00 81.94 232 ASN A C 1
ATOM 1803 O O . ASN A 1 232 ? 16.258 4.791 -5.361 1.00 81.94 232 ASN A O 1
ATOM 1807 N N . ALA A 1 233 ? 17.771 4.921 -3.706 1.00 78.06 233 ALA A N 1
ATOM 1808 C CA . ALA A 1 233 ? 18.141 6.319 -3.932 1.00 78.06 233 ALA A CA 1
ATOM 1809 C C . ALA A 1 233 ? 18.618 6.643 -5.368 1.00 78.06 233 ALA A C 1
ATOM 1811 O O . ALA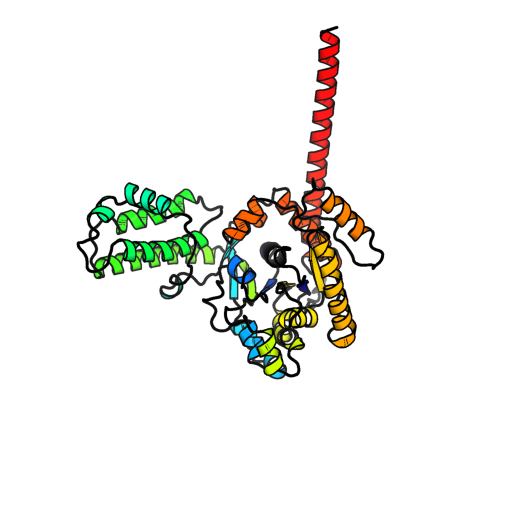 A 1 233 ? 18.618 7.809 -5.751 1.00 78.06 233 ALA A O 1
ATOM 1812 N N . GLY A 1 234 ? 18.983 5.637 -6.174 1.00 84.06 234 GLY A N 1
ATOM 1813 C CA . GLY A 1 234 ? 19.364 5.808 -7.581 1.00 84.06 234 GLY A CA 1
ATOM 1814 C C . GLY A 1 234 ? 18.215 6.177 -8.531 1.00 84.06 234 GLY A C 1
ATOM 1815 O O . GLY A 1 234 ? 18.479 6.553 -9.665 1.00 84.06 234 GLY A O 1
ATOM 1816 N N . ALA A 1 235 ? 16.951 6.105 -8.101 1.00 88.44 235 ALA A N 1
ATOM 1817 C CA . ALA A 1 235 ? 15.790 6.380 -8.956 1.00 88.44 235 ALA A CA 1
ATOM 1818 C C . ALA A 1 235 ? 15.510 7.872 -9.243 1.00 88.44 235 ALA A C 1
ATOM 1820 O O . ALA A 1 235 ? 14.499 8.192 -9.868 1.00 88.44 235 ALA A O 1
ATOM 1821 N N . GLY A 1 236 ? 16.378 8.793 -8.808 1.00 86.31 236 GLY A N 1
ATOM 1822 C CA . GLY A 1 236 ? 16.176 10.239 -8.977 1.00 86.31 236 GLY A CA 1
ATOM 1823 C C . GLY A 1 236 ? 16.057 10.711 -10.435 1.00 86.31 236 GLY A C 1
ATOM 1824 O O . GLY A 1 236 ? 15.323 11.658 -10.700 1.00 86.31 236 GLY A O 1
ATOM 1825 N N . GLU A 1 237 ? 16.711 10.029 -11.382 1.00 88.50 237 GLU A N 1
ATOM 1826 C CA . GLU A 1 237 ? 16.687 10.365 -12.820 1.00 88.50 237 GLU A CA 1
ATOM 1827 C C . GLU A 1 237 ? 15.879 9.358 -13.672 1.00 88.50 237 GLU A C 1
ATOM 1829 O O . GLU A 1 237 ? 15.996 9.321 -14.898 1.00 88.50 237 GLU A O 1
ATOM 1834 N N . ALA A 1 238 ? 15.000 8.568 -13.040 1.00 90.38 238 ALA A N 1
ATOM 1835 C CA . ALA A 1 238 ? 14.293 7.440 -13.660 1.00 90.38 238 ALA A CA 1
ATOM 1836 C C . ALA A 1 238 ? 13.440 7.768 -14.903 1.00 90.38 238 ALA A C 1
ATOM 1838 O O . ALA A 1 238 ? 13.142 6.869 -15.695 1.00 90.38 238 ALA A O 1
ATOM 1839 N N . ASP A 1 239 ? 13.024 9.022 -15.104 1.00 92.25 239 ASP A N 1
ATOM 1840 C CA . ASP A 1 239 ? 12.349 9.436 -16.342 1.00 92.25 239 ASP A CA 1
ATOM 1841 C C . ASP A 1 239 ? 13.318 9.512 -17.529 1.00 92.25 239 ASP A C 1
ATOM 1843 O O . ASP A 1 239 ? 13.044 8.956 -18.593 1.00 92.25 239 ASP A O 1
ATOM 1847 N N . THR A 1 240 ? 14.483 10.118 -17.311 1.00 93.38 240 THR A N 1
ATOM 1848 C CA . THR A 1 240 ? 15.567 10.250 -18.288 1.00 93.38 240 THR A CA 1
ATOM 1849 C C . THR A 1 240 ? 16.192 8.894 -18.616 1.00 93.38 240 THR A C 1
ATOM 1851 O O . THR A 1 240 ? 16.375 8.558 -19.787 1.00 93.38 240 THR A O 1
ATOM 1854 N N . ASP A 1 241 ? 16.517 8.114 -17.587 1.00 93.50 241 ASP A N 1
ATOM 1855 C CA . ASP A 1 241 ? 17.288 6.878 -17.719 1.00 93.50 241 ASP A CA 1
ATOM 1856 C C . ASP A 1 241 ? 16.504 5.770 -18.426 1.00 93.50 241 ASP A C 1
ATOM 1858 O O . ASP A 1 241 ? 17.007 5.178 -19.382 1.00 93.50 241 ASP A O 1
ATOM 1862 N N . LEU A 1 242 ? 15.250 5.516 -18.022 1.00 92.62 242 LEU A N 1
ATOM 1863 C CA . LEU A 1 242 ? 14.435 4.473 -18.654 1.00 92.62 242 LEU A CA 1
ATOM 1864 C C . LEU A 1 242 ? 14.192 4.780 -20.138 1.00 92.62 242 LEU A C 1
ATOM 1866 O O . LEU A 1 242 ? 14.354 3.883 -20.965 1.00 92.62 242 LEU A O 1
ATOM 1870 N N . LYS A 1 243 ? 13.882 6.040 -20.481 1.00 94.00 243 LYS A N 1
ATOM 1871 C CA . LYS A 1 243 ? 13.648 6.488 -21.868 1.00 94.00 243 LYS A CA 1
ATOM 1872 C C . LYS A 1 243 ? 14.898 6.412 -22.751 1.00 94.00 243 LYS A C 1
ATOM 1874 O O . LYS A 1 243 ? 14.766 6.225 -23.956 1.00 94.00 243 LYS A O 1
ATOM 1879 N N . LYS A 1 244 ? 16.100 6.550 -22.178 1.00 93.31 244 LYS A N 1
ATOM 1880 C CA . LYS A 1 244 ? 17.378 6.364 -22.893 1.00 93.31 244 LYS A CA 1
ATOM 1881 C C . LYS A 1 244 ? 17.766 4.891 -23.037 1.00 93.31 244 LYS A C 1
ATOM 1883 O O . LYS A 1 244 ? 18.327 4.512 -24.060 1.00 93.31 244 LYS A O 1
ATOM 1888 N N . ALA A 1 245 ? 17.514 4.075 -22.013 1.00 89.25 245 ALA A N 1
ATOM 1889 C CA . ALA A 1 245 ? 17.929 2.674 -21.980 1.00 89.25 245 ALA A CA 1
ATOM 1890 C C . ALA A 1 245 ? 17.032 1.750 -22.822 1.00 89.25 245 ALA A C 1
ATOM 1892 O O . ALA A 1 245 ? 17.520 0.753 -23.359 1.00 89.25 245 ALA A O 1
ATOM 1893 N N . HIS A 1 246 ? 15.737 2.070 -22.940 1.00 86.75 246 HIS A N 1
ATOM 1894 C CA . HIS A 1 246 ? 14.731 1.189 -23.538 1.00 86.75 246 HIS A CA 1
ATOM 1895 C C . HIS A 1 246 ? 13.768 1.938 -24.459 1.00 86.75 246 HIS A C 1
ATOM 1897 O O . HIS A 1 246 ? 13.075 2.857 -24.038 1.00 86.75 246 HIS A O 1
ATOM 1903 N N . GLU A 1 247 ? 13.618 1.459 -25.693 1.00 86.88 247 GLU A N 1
ATOM 1904 C CA . GLU A 1 247 ? 12.580 1.920 -26.631 1.00 86.88 247 GLU A CA 1
ATOM 1905 C C . GLU A 1 247 ? 11.162 1.725 -26.050 1.00 86.88 247 GLU A C 1
ATOM 1907 O O . GLU A 1 247 ? 10.312 2.609 -26.107 1.00 86.88 247 GLU A O 1
ATOM 1912 N N . TYR A 1 248 ? 10.947 0.590 -25.383 1.00 84.00 248 TYR A N 1
ATOM 1913 C CA . TYR A 1 248 ? 9.712 0.176 -24.704 1.00 84.00 248 TYR A CA 1
ATOM 1914 C C . TYR A 1 248 ? 9.666 0.571 -23.211 1.00 84.00 248 TYR A C 1
ATOM 1916 O O . TYR A 1 248 ? 9.024 -0.104 -22.406 1.00 84.00 248 TYR A O 1
ATOM 1924 N N . TRP A 1 249 ? 10.345 1.657 -22.817 1.00 92.81 249 TRP A N 1
ATOM 1925 C CA . TRP A 1 249 ? 10.527 2.109 -21.422 1.00 92.81 249 TRP A CA 1
ATOM 1926 C C . TRP A 1 249 ? 9.275 2.081 -20.534 1.00 92.81 249 TRP A C 1
ATOM 1928 O O . TRP A 1 249 ? 9.397 1.855 -19.333 1.00 92.81 249 TRP A O 1
ATOM 1938 N N . GLY A 1 250 ? 8.081 2.302 -21.093 1.00 93.12 250 GLY A N 1
ATOM 1939 C CA . GLY A 1 250 ? 6.812 2.321 -20.360 1.00 93.12 250 GLY A CA 1
ATOM 1940 C C . GLY A 1 250 ? 6.219 0.946 -20.021 1.00 93.12 250 GLY A C 1
ATOM 1941 O O . GLY A 1 250 ? 5.206 0.902 -19.331 1.00 93.12 250 GLY A O 1
ATOM 1942 N N . GLY A 1 251 ? 6.783 -0.163 -20.516 1.00 93.69 251 GLY A N 1
ATOM 1943 C CA . GLY A 1 251 ? 6.230 -1.518 -20.350 1.00 93.69 251 GLY A CA 1
ATOM 1944 C C . GLY A 1 251 ? 6.979 -2.430 -19.371 1.00 93.69 251 GLY A C 1
ATOM 1945 O O . GLY A 1 251 ? 6.544 -3.558 -19.130 1.00 93.69 251 GLY A O 1
ATOM 1946 N N . GLN A 1 252 ? 8.103 -1.981 -18.809 1.00 94.50 252 GLN A N 1
ATOM 1947 C CA . GLN A 1 252 ? 9.075 -2.849 -18.133 1.00 94.50 252 GLN A CA 1
ATOM 1948 C C . GLN A 1 252 ? 8.498 -3.548 -16.902 1.00 94.50 252 GLN A C 1
ATOM 1950 O O . GLN A 1 252 ? 8.718 -4.747 -16.715 1.00 94.50 252 GLN A O 1
ATOM 1955 N N . LEU A 1 253 ? 7.705 -2.840 -16.093 1.00 96.31 253 LEU A N 1
ATOM 1956 C CA . LEU A 1 253 ? 7.086 -3.432 -14.909 1.00 96.31 253 LEU A CA 1
ATOM 1957 C C . LEU A 1 253 ? 6.107 -4.557 -15.276 1.00 96.31 253 LEU A C 1
ATOM 1959 O O . LEU A 1 253 ? 6.148 -5.616 -14.653 1.00 96.31 253 LEU A O 1
ATOM 1963 N N . ARG A 1 254 ? 5.308 -4.404 -16.344 1.00 95.50 254 ARG A N 1
ATOM 1964 C CA . ARG A 1 254 ? 4.408 -5.467 -16.830 1.00 95.50 254 ARG A CA 1
ATOM 1965 C C . ARG A 1 254 ? 5.182 -6.739 -17.173 1.00 95.50 254 ARG A C 1
ATOM 1967 O O . ARG A 1 254 ? 4.795 -7.830 -16.754 1.00 95.50 254 ARG A O 1
ATOM 1974 N N . HIS A 1 255 ? 6.293 -6.606 -17.897 1.00 93.75 255 HIS A N 1
ATOM 1975 C CA . HIS A 1 255 ? 7.131 -7.751 -18.260 1.00 93.75 255 HIS A CA 1
ATOM 1976 C C . HIS A 1 255 ? 7.797 -8.404 -17.041 1.00 93.75 255 HIS A C 1
ATOM 1978 O O . HIS A 1 255 ? 7.922 -9.627 -17.010 1.00 93.75 255 HIS A O 1
ATOM 1984 N N . ALA A 1 256 ? 8.173 -7.622 -16.025 1.00 93.38 256 ALA A N 1
ATOM 1985 C CA . ALA A 1 256 ? 8.759 -8.136 -14.790 1.00 93.38 256 ALA A CA 1
ATOM 1986 C C . ALA A 1 256 ? 7.749 -8.871 -13.885 1.00 93.38 256 ALA A C 1
ATOM 1988 O O . ALA A 1 256 ? 8.097 -9.880 -13.269 1.00 93.38 256 ALA A O 1
ATOM 1989 N N . LEU A 1 257 ? 6.498 -8.399 -13.812 1.00 93.75 257 LEU A N 1
ATOM 1990 C CA . LEU A 1 257 ? 5.458 -9.007 -12.969 1.00 93.75 257 LEU A CA 1
ATOM 1991 C C . LEU A 1 257 ? 4.868 -10.299 -13.548 1.00 93.75 257 LEU A C 1
ATOM 1993 O O . LEU A 1 257 ? 4.337 -11.108 -12.788 1.00 93.75 257 LEU A O 1
ATOM 1997 N N . HIS A 1 258 ? 5.039 -10.563 -14.846 1.00 89.62 258 HIS A N 1
ATOM 1998 C CA . HIS A 1 258 ? 4.587 -11.796 -15.512 1.00 89.62 258 HIS A CA 1
ATOM 1999 C C . HIS A 1 258 ? 5.063 -13.098 -14.821 1.00 89.62 258 HIS A C 1
ATOM 2001 O O . HIS A 1 258 ? 4.428 -14.141 -14.945 1.00 89.62 258 HIS A O 1
ATOM 2007 N N . ARG A 1 259 ? 6.185 -13.063 -14.083 1.00 85.25 259 ARG A N 1
ATOM 2008 C CA . ARG A 1 259 ? 6.728 -14.208 -13.317 1.00 85.25 259 ARG A CA 1
ATOM 2009 C C . ARG A 1 259 ? 6.464 -14.157 -11.807 1.00 85.25 259 ARG A C 1
ATOM 2011 O O . ARG A 1 259 ? 6.956 -15.027 -11.094 1.00 85.25 259 ARG A O 1
ATOM 2018 N N . LEU A 1 260 ? 5.731 -13.148 -11.335 1.00 89.69 260 LEU A N 1
ATOM 2019 C CA . LEU A 1 260 ? 5.342 -12.963 -9.932 1.00 89.69 260 LEU A CA 1
ATOM 2020 C C . LEU A 1 260 ? 3.828 -13.094 -9.712 1.00 89.69 260 LEU A C 1
ATOM 2022 O O . LEU A 1 260 ? 3.411 -13.429 -8.613 1.00 89.69 260 LEU A O 1
ATOM 2026 N N . GLN A 1 261 ? 2.998 -12.890 -10.741 1.00 89.56 261 GLN A N 1
ATOM 2027 C CA . GLN A 1 261 ? 1.530 -12.968 -10.647 1.00 89.56 261 GLN A CA 1
ATOM 2028 C C . GLN A 1 261 ? 0.972 -14.304 -10.119 1.00 89.56 261 GLN A C 1
ATOM 2030 O O . GLN A 1 261 ? -0.158 -14.324 -9.652 1.00 89.56 261 GLN A O 1
ATOM 2035 N N . SER A 1 262 ? 1.718 -15.411 -10.191 1.00 90.56 262 SER A N 1
ATOM 2036 C CA . SER A 1 262 ? 1.340 -16.704 -9.590 1.00 90.56 262 SER A CA 1
ATOM 2037 C C . SER A 1 262 ? 1.550 -16.766 -8.076 1.00 90.56 262 SER A C 1
ATOM 2039 O O . SER A 1 262 ? 0.928 -17.570 -7.379 1.00 90.56 262 SER A O 1
ATOM 2041 N N . ASP A 1 263 ? 2.466 -15.949 -7.566 1.00 92.88 263 ASP A N 1
ATOM 2042 C CA . ASP A 1 263 ? 3.031 -16.090 -6.226 1.00 92.88 263 ASP A CA 1
ATOM 2043 C C . ASP A 1 263 ? 2.236 -15.287 -5.188 1.00 92.88 263 ASP A C 1
ATOM 2045 O O . ASP A 1 263 ? 2.337 -15.570 -3.993 1.00 92.88 263 ASP A O 1
ATOM 2049 N N . TYR A 1 264 ? 1.385 -14.370 -5.657 1.00 96.50 264 TYR A N 1
ATOM 2050 C CA . TYR A 1 264 ? 0.556 -13.469 -4.862 1.00 96.50 264 TYR A CA 1
ATOM 2051 C C . TYR A 1 264 ? -0.928 -13.604 -5.215 1.00 96.50 264 TYR A C 1
ATOM 2053 O O . TYR A 1 264 ? -1.287 -14.045 -6.303 1.00 96.50 264 TYR A O 1
ATOM 2061 N N . ASP A 1 265 ? -1.783 -13.187 -4.289 1.00 97.12 265 ASP A N 1
ATOM 2062 C CA . ASP A 1 265 ? -3.219 -12.978 -4.484 1.00 97.12 265 ASP A CA 1
ATOM 2063 C C . ASP A 1 265 ? -3.503 -11.513 -4.870 1.00 97.12 265 ASP A C 1
ATOM 2065 O O . ASP A 1 265 ? -4.393 -11.227 -5.672 1.00 97.12 265 ASP A O 1
ATOM 2069 N N . TYR A 1 266 ? -2.687 -10.584 -4.355 1.00 98.31 266 TYR A N 1
ATOM 2070 C CA . TYR A 1 266 ? -2.785 -9.144 -4.601 1.00 98.31 266 TYR A CA 1
ATOM 2071 C C . TYR A 1 266 ? -1.405 -8.509 -4.830 1.00 98.31 266 TYR A C 1
ATOM 2073 O O . TYR A 1 266 ? -0.440 -8.823 -4.132 1.00 98.31 266 TYR A O 1
ATOM 2081 N N . ILE A 1 267 ? -1.322 -7.566 -5.770 1.00 98.62 267 ILE A N 1
ATOM 2082 C CA . ILE A 1 267 ? -0.161 -6.693 -5.985 1.00 98.62 267 ILE A CA 1
ATOM 2083 C C . ILE A 1 267 ? -0.641 -5.240 -5.937 1.00 98.62 267 ILE A C 1
ATOM 2085 O O . ILE A 1 267 ? -1.510 -4.850 -6.715 1.00 98.62 267 ILE A O 1
ATOM 2089 N N . PHE A 1 268 ? -0.052 -4.422 -5.069 1.00 98.75 268 PHE A N 1
ATOM 2090 C CA . PHE A 1 268 ? -0.321 -2.985 -5.009 1.00 98.75 268 PHE A CA 1
ATOM 2091 C C . PHE A 1 268 ? 0.912 -2.176 -5.414 1.00 98.75 268 PHE A C 1
ATOM 2093 O O . PHE A 1 268 ? 2.030 -2.496 -5.012 1.00 98.75 268 PHE A O 1
ATOM 2100 N N . ILE A 1 269 ? 0.709 -1.123 -6.208 1.00 98.75 269 ILE A N 1
ATOM 2101 C CA . ILE A 1 269 ? 1.781 -0.277 -6.747 1.00 98.75 269 ILE A CA 1
ATOM 2102 C C . ILE A 1 269 ? 1.608 1.156 -6.237 1.00 98.75 269 ILE A C 1
ATOM 2104 O O . ILE A 1 269 ? 0.629 1.820 -6.585 1.00 98.75 269 ILE A O 1
ATOM 2108 N N . ASP A 1 270 ? 2.572 1.644 -5.457 1.00 98.38 270 ASP A N 1
ATOM 2109 C CA . ASP A 1 270 ? 2.636 3.046 -5.046 1.00 98.38 270 ASP A CA 1
ATOM 2110 C C . ASP A 1 270 ? 3.341 3.879 -6.120 1.00 98.38 270 ASP A C 1
ATOM 2112 O O . ASP A 1 270 ? 4.503 3.631 -6.444 1.00 98.38 270 ASP A O 1
ATOM 2116 N N . CYS A 1 271 ? 2.634 4.845 -6.708 1.00 96.94 271 CYS A N 1
ATOM 2117 C CA . CYS A 1 271 ? 3.175 5.676 -7.786 1.00 96.94 271 CYS A CA 1
ATOM 2118 C C . CYS A 1 271 ? 3.846 6.949 -7.236 1.00 96.94 271 CYS A C 1
ATOM 2120 O O . CYS A 1 271 ? 3.393 7.484 -6.219 1.00 96.94 271 CYS A O 1
ATOM 2122 N N . PRO A 1 272 ? 4.854 7.515 -7.928 1.00 95.12 272 PRO A N 1
ATOM 2123 C CA . PRO A 1 272 ? 5.432 8.805 -7.558 1.00 95.12 272 PRO A CA 1
ATOM 2124 C C . PRO A 1 272 ? 4.416 9.962 -7.661 1.00 95.12 272 PRO A C 1
ATOM 2126 O O . PRO A 1 272 ? 3.377 9.849 -8.317 1.00 95.12 272 PRO A O 1
ATOM 2129 N N . PRO A 1 273 ? 4.708 11.128 -7.056 1.00 91.94 273 PRO A N 1
ATOM 2130 C CA . PRO A 1 273 ? 3.987 12.381 -7.284 1.00 91.94 273 PRO A CA 1
ATOM 2131 C C . PRO A 1 273 ? 4.393 13.052 -8.613 1.00 91.94 273 PRO A C 1
ATOM 2133 O O . PRO A 1 273 ? 4.792 14.214 -8.645 1.00 91.94 273 PRO A O 1
ATOM 2136 N N . SER A 1 274 ? 4.341 12.297 -9.712 1.00 89.25 274 SER A N 1
ATOM 2137 C CA . SER A 1 274 ? 4.533 12.797 -11.076 1.00 89.25 274 SER A CA 1
ATOM 2138 C C . SER A 1 274 ? 3.960 11.814 -12.101 1.00 89.25 274 SER A C 1
ATOM 2140 O O . SER A 1 274 ? 3.954 10.599 -11.887 1.00 89.25 274 SER A O 1
ATOM 2142 N N . ILE A 1 275 ? 3.490 12.314 -13.246 1.00 88.06 275 ILE A N 1
ATOM 2143 C CA . ILE A 1 275 ? 3.023 11.470 -14.357 1.00 88.06 275 ILE A CA 1
ATOM 2144 C C . ILE A 1 275 ? 4.181 11.300 -15.353 1.00 88.06 275 ILE A C 1
ATOM 2146 O O . ILE A 1 275 ? 4.268 11.948 -16.391 1.00 88.06 275 ILE A O 1
ATOM 2150 N N . GLN A 1 276 ? 5.140 10.464 -14.953 1.00 91.81 276 GLN A N 1
ATOM 2151 C CA . GLN A 1 276 ? 6.419 10.215 -15.634 1.00 91.81 276 GLN A CA 1
ATOM 2152 C C . GLN A 1 276 ? 6.651 8.704 -15.837 1.00 91.81 276 GLN A C 1
ATOM 2154 O O . GLN A 1 276 ? 5.756 7.899 -15.570 1.00 91.81 276 GLN A O 1
ATOM 2159 N N . SER A 1 277 ? 7.835 8.303 -16.321 1.00 94.75 277 SER A N 1
ATOM 2160 C CA . SER A 1 277 ? 8.177 6.919 -16.707 1.00 94.75 277 SER A CA 1
ATOM 2161 C C . SER A 1 277 ? 7.690 5.831 -15.741 1.00 94.75 277 SER A C 1
ATOM 2163 O O . SER A 1 277 ? 7.142 4.820 -16.185 1.00 94.75 277 SER A O 1
ATOM 2165 N N . LEU A 1 278 ? 7.849 6.037 -14.431 1.00 95.75 278 LEU A N 1
ATOM 2166 C CA . LEU A 1 278 ? 7.476 5.076 -13.394 1.00 95.75 278 LEU A CA 1
ATOM 2167 C C . LEU A 1 278 ? 5.951 4.968 -13.204 1.00 95.75 278 LEU A C 1
ATOM 2169 O O . LEU A 1 278 ? 5.433 3.858 -13.111 1.00 95.75 278 LEU A O 1
ATOM 2173 N N . THR A 1 279 ? 5.214 6.081 -13.260 1.00 96.12 279 THR A N 1
ATOM 2174 C CA . THR A 1 279 ? 3.737 6.076 -13.244 1.00 96.12 279 THR A CA 1
ATOM 2175 C C . THR A 1 279 ? 3.170 5.425 -14.506 1.00 96.12 279 THR A C 1
ATOM 2177 O O . THR A 1 279 ? 2.250 4.618 -14.417 1.00 96.12 279 THR A O 1
ATOM 2180 N N . ILE A 1 280 ? 3.762 5.674 -15.679 1.00 96.75 280 ILE A N 1
ATOM 2181 C CA . ILE A 1 280 ? 3.379 4.979 -16.919 1.00 96.75 280 ILE A CA 1
ATOM 2182 C C . ILE A 1 280 ? 3.658 3.467 -16.819 1.00 96.75 280 ILE A C 1
ATOM 2184 O O . ILE A 1 280 ? 2.830 2.667 -17.249 1.00 96.75 280 ILE A O 1
ATOM 2188 N N . ASN A 1 281 ? 4.765 3.055 -16.189 1.00 97.25 281 ASN A N 1
ATOM 2189 C CA . ASN A 1 281 ? 5.031 1.641 -15.893 1.00 97.25 281 ASN A CA 1
ATOM 2190 C C . ASN A 1 281 ? 3.981 1.027 -14.956 1.00 97.25 281 ASN A C 1
ATOM 2192 O O . ASN A 1 281 ? 3.574 -0.112 -15.183 1.00 97.25 281 ASN A O 1
ATOM 2196 N N . ALA A 1 282 ? 3.525 1.762 -13.937 1.00 98.06 282 ALA A N 1
ATOM 2197 C CA . ALA A 1 282 ? 2.456 1.319 -13.046 1.00 98.06 282 ALA A CA 1
ATOM 2198 C C . ALA A 1 282 ? 1.135 1.121 -13.803 1.00 98.06 282 ALA A C 1
ATOM 2200 O O . ALA A 1 282 ? 0.569 0.030 -13.768 1.00 98.06 282 ALA A O 1
ATOM 2201 N N . LEU A 1 283 ? 0.685 2.136 -14.551 1.00 98.00 283 LEU A N 1
ATOM 2202 C CA . LEU A 1 283 ? -0.556 2.084 -15.333 1.00 98.00 283 LEU A CA 1
ATOM 2203 C C . LEU A 1 283 ? -0.523 0.990 -16.412 1.00 98.00 283 LEU A C 1
ATOM 2205 O O . LEU A 1 283 ? -1.539 0.350 -16.665 1.00 98.00 283 LEU A O 1
ATOM 2209 N N . ASN A 1 284 ? 0.640 0.713 -17.011 1.00 97.31 284 ASN A N 1
ATOM 2210 C CA . ASN A 1 284 ? 0.794 -0.355 -18.004 1.00 97.31 284 ASN A CA 1
ATOM 2211 C C . ASN A 1 284 ? 0.932 -1.765 -17.413 1.00 97.31 284 ASN A C 1
ATOM 2213 O O . ASN A 1 284 ? 0.815 -2.738 -18.161 1.00 97.31 284 ASN A O 1
ATOM 2217 N N . ALA A 1 285 ? 1.205 -1.887 -16.111 1.00 97.12 285 ALA A N 1
ATOM 2218 C CA . ALA A 1 285 ? 1.314 -3.159 -15.396 1.00 97.12 285 ALA A CA 1
ATOM 2219 C C . ALA A 1 285 ? 0.063 -3.509 -14.577 1.00 97.12 285 ALA A C 1
ATOM 2221 O O . ALA A 1 285 ? -0.159 -4.685 -14.289 1.00 97.12 285 ALA A O 1
ATOM 2222 N N . ALA A 1 286 ? -0.733 -2.511 -14.192 1.00 98.19 286 ALA A N 1
ATOM 2223 C CA . ALA A 1 286 ? -1.924 -2.686 -13.378 1.00 98.19 286 ALA A CA 1
ATOM 2224 C C . ALA A 1 286 ? -3.153 -3.122 -14.190 1.00 98.19 286 ALA A C 1
ATOM 2226 O O . ALA A 1 286 ? -3.312 -2.783 -15.360 1.00 98.19 286 ALA A O 1
ATOM 2227 N N . GLN A 1 287 ? -4.055 -3.848 -13.536 1.00 98.06 287 GLN A N 1
ATOM 2228 C CA . GLN A 1 287 ? -5.407 -4.124 -14.032 1.00 98.06 287 GLN A CA 1
ATOM 2229 C C . GLN A 1 287 ? -6.378 -3.044 -13.534 1.00 98.06 287 GLN A C 1
ATOM 2231 O O . GLN A 1 287 ? -7.348 -2.713 -14.212 1.00 98.06 287 GLN A O 1
ATOM 2236 N N . PHE A 1 288 ? -6.097 -2.469 -12.362 1.00 98.50 288 PHE A N 1
ATOM 2237 C CA . PHE A 1 288 ? -6.901 -1.431 -11.730 1.00 98.50 288 PHE A CA 1
ATOM 2238 C C . PHE A 1 288 ? -6.059 -0.220 -11.325 1.00 98.50 288 PHE A C 1
ATOM 2240 O O . PHE A 1 288 ? -4.910 -0.356 -10.910 1.00 98.50 288 PHE A O 1
ATOM 2247 N N . VAL A 1 289 ? -6.646 0.973 -11.385 1.00 98.19 289 VAL A N 1
ATOM 2248 C CA . VAL A 1 289 ? -6.066 2.198 -10.820 1.00 98.19 289 VAL A CA 1
ATOM 2249 C C . VAL A 1 289 ? -7.054 2.875 -9.873 1.00 98.19 289 VAL A C 1
ATOM 2251 O O . VAL A 1 289 ? -8.236 3.024 -10.186 1.00 98.19 289 VAL A O 1
ATOM 2254 N N . CYS A 1 290 ? -6.557 3.288 -8.711 1.00 97.69 290 CYS A N 1
ATOM 2255 C CA . CYS A 1 290 ? -7.254 4.117 -7.735 1.00 97.69 290 CYS A CA 1
ATOM 2256 C C . CYS A 1 290 ? -6.630 5.513 -7.711 1.00 97.69 290 CYS A C 1
ATOM 2258 O O . CYS A 1 290 ? -5.408 5.641 -7.819 1.00 97.69 290 CYS A O 1
ATOM 2260 N N . ILE A 1 291 ? -7.453 6.543 -7.495 1.00 96.62 291 ILE A N 1
ATOM 2261 C CA . ILE A 1 291 ? -7.002 7.939 -7.398 1.00 96.62 291 ILE A CA 1
ATOM 2262 C C . ILE A 1 291 ? -7.267 8.477 -5.985 1.00 96.62 291 ILE A C 1
ATOM 2264 O O . ILE A 1 291 ? -8.375 8.937 -5.702 1.00 96.62 291 ILE A O 1
ATOM 2268 N N . PRO A 1 292 ? -6.289 8.427 -5.061 1.00 96.19 292 PRO A N 1
ATOM 2269 C CA . PRO A 1 292 ? -6.379 9.132 -3.787 1.00 96.19 292 PRO A CA 1
ATOM 2270 C C . PRO A 1 292 ? -6.260 10.638 -4.001 1.00 96.19 292 PRO A C 1
ATOM 2272 O O . PRO A 1 292 ? -5.289 11.088 -4.606 1.00 96.19 292 PRO A O 1
ATOM 2275 N N . LEU A 1 293 ? -7.197 11.423 -3.475 1.00 94.31 293 LEU A N 1
ATOM 2276 C CA . LEU A 1 293 ? -7.139 12.886 -3.512 1.00 94.31 293 LEU A CA 1
ATOM 2277 C C . LEU A 1 293 ? -7.664 13.512 -2.220 1.00 94.31 293 LEU A C 1
ATOM 2279 O O . LEU A 1 293 ? -8.405 12.883 -1.461 1.00 94.31 293 LEU A O 1
ATOM 2283 N N . THR A 1 294 ? -7.296 14.767 -1.980 1.00 94.38 294 THR A N 1
ATOM 2284 C CA . THR A 1 294 ? -7.959 15.623 -0.989 1.00 94.38 294 THR A CA 1
ATOM 2285 C C . THR A 1 294 ? -9.093 16.357 -1.704 1.00 94.38 294 THR A C 1
ATOM 2287 O O . THR A 1 294 ? -8.866 16.803 -2.823 1.00 94.38 294 THR A O 1
ATOM 2290 N N . PRO A 1 295 ? -10.298 16.538 -1.131 1.00 91.81 295 PRO A N 1
ATOM 2291 C CA . PRO A 1 295 ? -11.326 17.380 -1.753 1.00 91.81 295 PRO A CA 1
ATOM 2292 C C . PRO A 1 295 ? -10.991 18.880 -1.579 1.00 91.81 295 PRO A C 1
ATOM 2294 O O . PRO A 1 295 ? -11.650 19.613 -0.847 1.00 91.81 295 PRO A O 1
ATOM 2297 N N . GLU A 1 296 ? -9.917 19.307 -2.244 1.00 89.19 296 GLU A N 1
ATOM 2298 C CA . GLU A 1 296 ? -9.385 20.667 -2.378 1.00 89.19 296 GLU A CA 1
ATOM 2299 C C . GLU A 1 296 ? -9.346 20.996 -3.884 1.00 89.19 296 GLU A C 1
ATOM 2301 O O . GLU A 1 296 ? -9.013 20.124 -4.681 1.00 89.19 296 GLU A O 1
ATOM 2306 N N . THR A 1 297 ? -9.665 22.227 -4.305 1.00 77.56 297 THR A N 1
ATOM 2307 C CA . THR A 1 297 ? -9.873 22.567 -5.734 1.00 77.56 297 THR A CA 1
ATOM 2308 C C . THR A 1 297 ? -8.709 22.172 -6.655 1.00 77.56 297 THR A C 1
ATOM 2310 O O . THR A 1 297 ? -8.940 21.623 -7.728 1.00 77.56 297 THR A O 1
ATOM 2313 N N . LEU A 1 298 ? -7.463 22.378 -6.216 1.00 75.94 298 LEU A N 1
ATOM 2314 C CA . LEU A 1 298 ? -6.260 22.060 -6.999 1.00 75.94 298 LEU A CA 1
ATOM 2315 C C . LEU A 1 298 ? -6.076 20.546 -7.234 1.00 75.94 298 LEU A C 1
ATOM 2317 O O . LEU A 1 298 ? -5.499 20.139 -8.237 1.00 75.94 298 LEU A O 1
ATOM 2321 N N . ASP A 1 299 ? -6.585 19.698 -6.337 1.00 80.25 299 ASP A N 1
ATOM 2322 C CA . ASP A 1 299 ? -6.531 18.235 -6.468 1.00 80.25 299 ASP A CA 1
ATOM 2323 C C . ASP A 1 299 ? -7.551 17.745 -7.504 1.00 80.25 299 ASP A C 1
ATOM 2325 O O . ASP A 1 299 ? -7.354 16.689 -8.103 1.00 80.25 299 ASP A O 1
ATOM 2329 N N . LEU A 1 300 ? -8.631 18.509 -7.713 1.00 78.19 300 LEU A N 1
ATOM 2330 C CA . LEU A 1 300 ? -9.640 18.247 -8.740 1.00 78.19 300 LEU A CA 1
ATOM 2331 C C . LEU A 1 300 ? -9.117 18.622 -10.131 1.00 78.19 300 LEU A C 1
ATOM 2333 O O . LEU A 1 300 ? -9.366 17.897 -11.088 1.00 78.19 300 LEU A O 1
ATOM 2337 N N . GLU A 1 301 ? -8.358 19.716 -10.236 1.00 76.75 301 GLU A N 1
ATOM 2338 C CA . GLU A 1 301 ? -7.692 20.130 -11.478 1.00 76.75 301 GLU A CA 1
ATOM 2339 C C . GLU A 1 301 ? -6.634 19.096 -11.905 1.00 76.75 301 GLU A C 1
ATOM 2341 O O . GLU A 1 301 ? -6.704 18.568 -13.016 1.00 76.75 301 GLU A O 1
ATOM 2346 N N . GLY A 1 302 ? -5.722 18.714 -11.001 1.00 76.44 302 GLY A N 1
ATOM 2347 C CA . GLY A 1 302 ? -4.692 17.697 -11.273 1.00 76.44 302 GLY A CA 1
ATOM 2348 C C . GLY A 1 302 ? -5.238 16.281 -11.518 1.00 76.44 302 GLY A C 1
ATOM 2349 O O . GLY A 1 302 ? -4.603 15.461 -12.183 1.00 76.44 302 GLY A O 1
ATOM 2350 N N . MET A 1 303 ? -6.452 15.978 -11.043 1.00 84.94 303 MET A N 1
ATOM 2351 C CA . MET A 1 303 ? -7.136 14.723 -11.367 1.00 84.94 303 MET A CA 1
ATOM 2352 C C . MET A 1 303 ? -7.437 14.603 -12.870 1.00 84.94 303 MET A C 1
ATOM 2354 O O . MET A 1 303 ? -7.332 13.501 -13.407 1.00 84.94 303 MET A O 1
ATOM 2358 N N . VAL A 1 304 ? -7.782 15.700 -13.557 1.00 85.69 304 VAL A N 1
ATOM 2359 C CA . VAL A 1 304 ? -8.142 15.669 -14.988 1.00 85.69 304 VAL A CA 1
ATOM 2360 C C . VAL A 1 304 ? -6.961 15.190 -15.835 1.00 85.69 304 VAL A C 1
ATOM 2362 O O . VAL A 1 304 ? -7.116 14.253 -16.614 1.00 85.69 304 VAL A O 1
ATOM 2365 N N . GLY A 1 305 ? -5.762 15.735 -15.603 1.00 87.44 305 GLY A N 1
ATOM 2366 C CA . GLY A 1 305 ? -4.549 15.327 -16.323 1.00 87.44 305 GLY A CA 1
ATOM 2367 C C . GLY A 1 305 ? -4.171 13.855 -16.109 1.00 87.44 305 GLY A C 1
ATOM 2368 O O . GLY A 1 305 ? -3.686 13.196 -17.030 1.00 87.44 305 GLY A O 1
ATOM 2369 N N . LEU A 1 306 ? -4.448 13.290 -14.927 1.00 91.62 306 LEU A N 1
ATOM 2370 C CA . LEU A 1 306 ? -4.284 11.851 -14.705 1.00 91.62 306 LEU A CA 1
ATOM 2371 C C . LEU A 1 306 ? -5.342 11.020 -15.448 1.00 91.62 306 LEU A C 1
ATOM 2373 O O . LEU A 1 306 ? -5.015 9.946 -15.951 1.00 91.62 306 LEU A O 1
ATOM 2377 N N . LEU A 1 307 ? -6.590 11.485 -15.529 1.00 92.94 307 LEU A N 1
ATOM 2378 C CA . LEU A 1 307 ? -7.653 10.772 -16.242 1.00 92.94 307 LEU A CA 1
ATOM 2379 C C . LEU A 1 307 ? -7.390 10.720 -17.753 1.00 92.94 307 LEU A C 1
ATOM 2381 O O . LEU A 1 307 ? -7.533 9.646 -18.336 1.00 92.94 307 LEU A O 1
ATOM 2385 N N . ASP A 1 308 ? -6.896 11.806 -18.353 1.00 92.06 308 ASP A N 1
ATOM 2386 C CA . ASP A 1 308 ? -6.449 11.828 -19.754 1.00 92.06 308 ASP A CA 1
ATOM 2387 C C . ASP A 1 308 ? -5.345 10.784 -20.016 1.00 92.06 308 ASP A C 1
ATOM 2389 O O . ASP A 1 308 ? -5.363 10.073 -21.024 1.00 92.06 308 ASP A O 1
ATOM 2393 N N . VAL A 1 309 ? -4.394 10.633 -19.085 1.00 94.44 309 VAL A N 1
ATOM 2394 C CA . VAL A 1 309 ? -3.297 9.655 -19.204 1.00 94.44 309 VAL A CA 1
ATOM 2395 C C . VAL A 1 309 ? -3.761 8.218 -18.942 1.00 94.44 309 VAL A C 1
ATOM 2397 O O . VAL A 1 309 ? -3.259 7.292 -19.585 1.00 94.44 309 VAL A O 1
ATOM 2400 N N . ILE A 1 310 ? -4.745 8.004 -18.063 1.00 95.69 310 ILE A N 1
ATOM 2401 C CA . ILE A 1 310 ? -5.402 6.698 -17.895 1.00 95.69 310 ILE A CA 1
ATOM 2402 C C . ILE A 1 310 ? -6.147 6.316 -19.181 1.00 95.69 310 ILE A C 1
ATOM 2404 O O . ILE A 1 310 ? -5.984 5.190 -19.652 1.00 95.69 310 ILE A O 1
ATOM 2408 N N . GLU A 1 311 ? -6.893 7.241 -19.793 1.00 94.69 311 GLU A N 1
ATOM 2409 C CA . GLU A 1 311 ? -7.575 6.982 -21.064 1.00 94.69 311 GLU A CA 1
ATOM 2410 C C . GLU A 1 311 ? -6.571 6.738 -22.204 1.00 94.69 311 GLU A C 1
ATOM 2412 O O . GLU A 1 311 ? -6.749 5.815 -23.004 1.00 94.69 311 GLU A O 1
ATOM 2417 N N . GLN A 1 312 ? -5.471 7.497 -22.269 1.00 94.81 312 GLN A N 1
ATOM 2418 C CA . GLN A 1 312 ? -4.410 7.236 -23.241 1.00 94.81 312 GLN A CA 1
ATOM 2419 C C . GLN A 1 312 ? -3.816 5.831 -23.054 1.00 94.81 312 GLN A C 1
ATOM 2421 O O . GLN A 1 312 ? -3.650 5.109 -24.040 1.00 94.81 312 GLN A O 1
ATOM 2426 N N . ALA A 1 313 ? -3.542 5.416 -21.813 1.00 95.62 313 ALA A N 1
ATOM 2427 C CA . ALA A 1 313 ? -3.038 4.078 -21.520 1.00 95.62 313 ALA A CA 1
ATOM 2428 C C . ALA A 1 313 ? -4.038 2.992 -21.956 1.00 95.62 313 ALA A C 1
ATOM 2430 O O . ALA A 1 313 ? -3.652 2.060 -22.663 1.00 95.62 313 ALA A O 1
ATOM 2431 N N . GLN A 1 314 ? -5.326 3.149 -21.636 1.00 96.81 314 GLN A N 1
ATOM 2432 C CA . GLN A 1 314 ? -6.400 2.253 -22.087 1.00 96.81 314 GLN A CA 1
ATOM 2433 C C . GLN A 1 314 ? -6.479 2.156 -23.620 1.00 96.81 314 GLN A C 1
ATOM 2435 O O . GLN A 1 314 ? -6.625 1.068 -24.172 1.00 96.81 314 GLN A O 1
ATOM 2440 N N . ARG A 1 315 ? -6.342 3.280 -24.331 1.00 96.44 315 ARG A N 1
ATOM 2441 C CA . ARG A 1 315 ? -6.424 3.325 -25.800 1.00 96.44 315 ARG A CA 1
ATOM 2442 C C . ARG A 1 315 ? -5.179 2.789 -26.517 1.00 96.44 315 ARG A C 1
ATOM 2444 O O . ARG A 1 315 ? -5.301 2.384 -27.670 1.00 96.44 315 ARG A O 1
ATOM 2451 N N . GLN A 1 316 ? -3.994 2.833 -25.898 1.00 94.69 316 GLN A N 1
ATOM 2452 C CA . GLN A 1 316 ? -2.715 2.639 -26.608 1.00 94.69 316 GLN A CA 1
ATOM 2453 C C . GLN A 1 316 ? -1.822 1.516 -26.065 1.00 94.69 316 GLN A C 1
ATOM 2455 O O . GLN A 1 316 ? -1.114 0.886 -26.850 1.00 94.69 316 GLN A O 1
ATOM 2460 N N . THR A 1 317 ? -1.799 1.266 -24.752 1.00 94.94 317 THR A N 1
ATOM 2461 C CA . THR A 1 317 ? -0.737 0.451 -24.123 1.00 94.94 317 THR A CA 1
ATOM 2462 C C . THR A 1 317 ? -1.225 -0.609 -23.139 1.00 94.94 317 THR A C 1
ATOM 2464 O O . THR A 1 317 ? -0.513 -1.600 -22.944 1.00 94.94 317 THR A O 1
ATOM 2467 N N . ASN A 1 318 ? -2.405 -0.447 -22.535 1.00 97.38 318 ASN A N 1
ATOM 2468 C CA . ASN A 1 318 ? -3.017 -1.393 -21.597 1.00 97.38 318 ASN A CA 1
ATOM 2469 C C . ASN A 1 318 ? -4.567 -1.323 -21.613 1.00 97.38 318 ASN A C 1
ATOM 2471 O O . ASN A 1 318 ? -5.157 -0.735 -20.705 1.00 97.38 318 ASN A O 1
ATOM 2475 N N . PRO A 1 319 ? -5.242 -1.926 -22.613 1.00 97.38 319 PRO A N 1
ATOM 2476 C CA . PRO A 1 319 ? -6.706 -1.872 -22.746 1.00 97.38 319 PRO A CA 1
ATOM 2477 C C . PRO A 1 319 ? -7.506 -2.515 -21.606 1.00 97.38 319 PRO A C 1
ATOM 2479 O O . PRO A 1 319 ? -8.685 -2.210 -21.444 1.00 97.38 319 PRO A O 1
ATOM 2482 N N . ASP A 1 320 ? -6.884 -3.383 -20.804 1.00 96.06 320 ASP A N 1
ATOM 2483 C CA . ASP A 1 320 ? -7.529 -4.037 -19.661 1.00 96.06 320 ASP A CA 1
ATOM 2484 C C . ASP A 1 320 ? -7.553 -3.171 -18.386 1.00 96.06 320 ASP A C 1
ATOM 2486 O O . ASP A 1 320 ? -8.254 -3.522 -17.429 1.00 96.06 320 ASP A O 1
ATOM 2490 N N . LEU A 1 321 ? -6.822 -2.044 -18.372 1.00 98.06 321 LEU A N 1
ATOM 2491 C CA . LEU A 1 321 ? -6.756 -1.108 -17.247 1.00 98.06 321 LEU A CA 1
ATOM 2492 C C . LEU A 1 321 ? -8.137 -0.519 -16.933 1.00 98.06 321 LEU A C 1
ATOM 2494 O O . LEU A 1 321 ? -8.795 0.062 -17.795 1.00 98.06 321 LEU A O 1
ATOM 2498 N N . LYS A 1 322 ? -8.558 -0.592 -15.670 1.00 97.25 322 LYS A N 1
ATOM 2499 C CA . LYS A 1 322 ? -9.844 -0.065 -15.192 1.00 97.25 322 LYS A CA 1
ATOM 2500 C C . LYS A 1 322 ? -9.643 0.948 -14.075 1.00 97.25 322 LYS A C 1
ATOM 2502 O O . LYS A 1 322 ? -8.954 0.686 -13.093 1.00 97.25 322 LYS A O 1
ATOM 2507 N N . LEU A 1 323 ? -10.312 2.090 -14.180 1.00 96.62 323 LEU A N 1
ATOM 2508 C CA . LEU A 1 323 ? -10.424 3.033 -13.073 1.00 96.62 323 LEU A CA 1
ATOM 2509 C C . LEU A 1 323 ? -11.350 2.435 -12.004 1.00 96.62 323 LEU A C 1
ATOM 2511 O O . LEU A 1 323 ? -12.563 2.342 -12.195 1.00 96.62 323 LEU A O 1
ATOM 2515 N N . ALA A 1 324 ? -10.772 1.989 -10.889 1.00 97.06 324 ALA A N 1
ATOM 2516 C CA . ALA A 1 324 ? -11.521 1.407 -9.781 1.00 97.06 324 ALA A CA 1
ATOM 2517 C C . ALA A 1 324 ? -12.309 2.491 -9.031 1.00 97.06 324 ALA A C 1
ATOM 2519 O O . ALA A 1 324 ? -13.500 2.315 -8.767 1.00 97.06 324 ALA A O 1
ATOM 2520 N N . GLY A 1 325 ? -11.681 3.639 -8.764 1.00 96.06 325 GLY A N 1
ATOM 2521 C CA . GLY A 1 325 ? -12.372 4.821 -8.259 1.00 96.06 325 GLY A CA 1
ATOM 2522 C C . GLY A 1 325 ? -11.472 5.869 -7.606 1.00 96.06 325 GLY A C 1
ATOM 2523 O O . GLY A 1 325 ? -10.266 5.683 -7.428 1.00 96.06 325 GLY A O 1
ATOM 2524 N N . ILE A 1 326 ? -12.104 6.978 -7.237 1.00 96.31 326 ILE A N 1
ATOM 2525 C CA . ILE A 1 326 ? -11.539 8.092 -6.478 1.00 96.31 326 ILE A CA 1
ATOM 2526 C C . ILE A 1 326 ? -11.699 7.814 -4.980 1.00 96.31 326 ILE A C 1
ATOM 2528 O O . ILE A 1 326 ? -12.813 7.597 -4.497 1.00 96.31 326 ILE A O 1
ATOM 2532 N N . ILE A 1 327 ? -10.591 7.867 -4.238 1.00 97.44 327 ILE A N 1
ATOM 2533 C CA . ILE A 1 327 ? -10.553 7.737 -2.777 1.00 97.44 327 ILE A CA 1
ATOM 2534 C C . ILE A 1 327 ? -10.467 9.140 -2.167 1.00 97.44 327 ILE A C 1
ATOM 2536 O O . ILE A 1 327 ? -9.463 9.835 -2.337 1.00 97.44 327 ILE A O 1
ATOM 2540 N N . LEU A 1 328 ? -11.493 9.539 -1.410 1.00 96.75 328 LEU A N 1
ATOM 2541 C CA . LEU A 1 328 ? -11.488 10.796 -0.659 1.00 96.75 328 LEU A CA 1
ATOM 2542 C C . LEU A 1 328 ? -10.645 10.642 0.614 1.00 96.75 328 LEU A C 1
ATOM 2544 O O . LEU A 1 328 ? -11.052 9.982 1.572 1.00 96.75 328 LEU A O 1
ATOM 2548 N N . ASN A 1 329 ? -9.462 11.255 0.619 1.00 95.81 329 ASN A N 1
ATOM 2549 C CA . ASN A 1 329 ? -8.474 11.150 1.687 1.00 95.81 329 ASN A CA 1
ATOM 2550 C C . ASN A 1 329 ? -8.232 12.495 2.392 1.00 95.81 329 ASN A C 1
ATOM 2552 O O . ASN A 1 329 ? -8.569 13.568 1.891 1.00 95.81 329 ASN A O 1
ATOM 2556 N N . LYS A 1 330 ? -7.643 12.426 3.591 1.00 94.25 330 LYS A N 1
ATOM 2557 C CA . LYS A 1 330 ? -7.293 13.555 4.470 1.00 94.25 330 LYS A CA 1
ATOM 2558 C C . LYS A 1 330 ? -8.446 14.546 4.691 1.00 94.25 330 LYS A C 1
ATOM 2560 O O . LYS A 1 330 ? -8.221 15.730 4.935 1.00 94.25 330 LYS A O 1
ATOM 2565 N N . VAL A 1 331 ? -9.683 14.048 4.661 1.00 95.12 331 VAL A N 1
ATOM 2566 C CA . VAL A 1 331 ? -10.899 14.866 4.707 1.00 95.12 331 VAL A CA 1
ATOM 2567 C C . VAL A 1 331 ? -11.027 15.580 6.055 1.00 95.12 331 VAL A C 1
ATOM 2569 O O . VAL A 1 331 ? -10.930 14.953 7.114 1.00 95.12 331 VAL A O 1
ATOM 2572 N N . GLN A 1 332 ? -11.280 16.890 6.014 1.00 94.50 332 GLN A N 1
ATOM 2573 C CA . GLN A 1 332 ? -11.661 17.695 7.173 1.00 94.50 332 GLN A CA 1
ATOM 2574 C C . GLN A 1 332 ? -13.174 17.916 7.161 1.00 94.50 332 GLN A C 1
ATOM 2576 O O . GLN A 1 332 ? -13.676 18.831 6.515 1.00 94.50 332 GLN A O 1
ATOM 2581 N N . SER A 1 333 ? -13.930 17.088 7.888 1.00 87.94 333 SER A N 1
ATOM 2582 C CA . SER A 1 333 ? -15.403 17.096 7.820 1.00 87.94 333 SER A CA 1
ATOM 2583 C C . SER A 1 333 ? -16.073 18.372 8.362 1.00 87.94 333 SER A C 1
ATOM 2585 O O . SER A 1 333 ? -17.284 18.524 8.228 1.00 87.94 333 SER A O 1
ATOM 2587 N N . THR A 1 334 ? -15.317 19.283 8.982 1.00 91.56 334 THR A N 1
ATOM 2588 C CA . THR A 1 334 ? -15.770 20.622 9.405 1.00 91.56 334 THR A CA 1
ATOM 2589 C C . THR A 1 334 ? -15.489 21.717 8.372 1.00 91.56 334 THR A C 1
ATOM 2591 O O . THR A 1 334 ? -16.007 22.823 8.510 1.00 91.56 334 THR A O 1
ATOM 2594 N N . TRP A 1 335 ? -14.667 21.452 7.352 1.00 93.38 335 TRP A N 1
ATOM 2595 C CA . TRP A 1 335 ? -14.276 22.445 6.354 1.00 93.38 335 TRP A CA 1
ATOM 2596 C C . TRP A 1 335 ? -15.264 22.421 5.191 1.00 93.38 335 TRP A C 1
ATOM 2598 O O . TRP A 1 3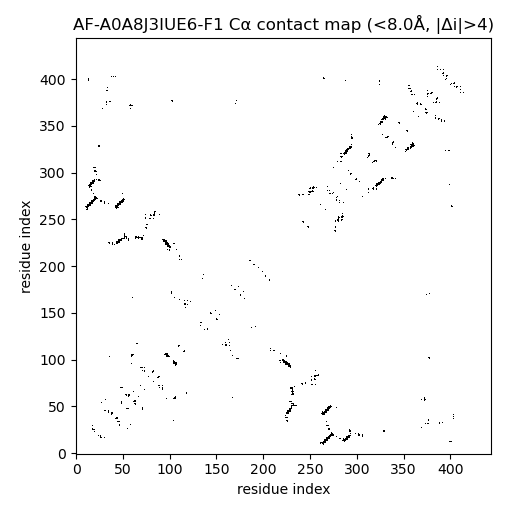35 ? -15.356 21.430 4.468 1.00 93.38 335 TRP A O 1
ATOM 2608 N N . LYS A 1 336 ? -15.973 23.536 4.975 1.00 92.94 336 LYS A N 1
ATOM 2609 C CA . LYS A 1 336 ? -16.962 23.649 3.895 1.00 92.94 336 LYS A CA 1
ATOM 2610 C C . LYS A 1 336 ? -16.367 23.324 2.513 1.00 92.94 336 LYS A C 1
ATOM 2612 O O . LYS A 1 336 ? -17.008 22.611 1.757 1.00 92.94 336 LYS A O 1
ATOM 2617 N N . LEU A 1 337 ? -15.121 23.730 2.239 1.00 92.69 337 LEU A N 1
ATOM 2618 C CA . LEU A 1 337 ? -14.405 23.390 0.999 1.00 92.69 337 LEU A CA 1
ATOM 2619 C C . LEU A 1 337 ? -14.367 21.873 0.728 1.00 92.69 337 LEU A C 1
ATOM 2621 O O . LEU A 1 337 ? -14.653 21.451 -0.386 1.00 92.69 337 LEU A O 1
ATOM 2625 N N . HIS A 1 338 ? -14.095 21.057 1.754 1.00 94.62 338 HIS A N 1
ATOM 2626 C CA . HIS A 1 338 ? -14.066 19.597 1.619 1.00 94.62 338 HIS A CA 1
ATOM 2627 C C . HIS A 1 338 ? -15.471 19.012 1.428 1.00 94.62 338 HIS A C 1
ATOM 2629 O O . HIS A 1 338 ? -15.629 18.041 0.696 1.00 94.62 338 HIS A O 1
ATOM 2635 N N . GLN A 1 339 ? -16.490 19.588 2.078 1.00 92.88 339 GLN A N 1
ATOM 2636 C CA . GLN A 1 339 ? -17.888 19.162 1.926 1.00 92.88 339 GLN A CA 1
ATOM 2637 C C . GLN A 1 339 ? -18.424 19.472 0.522 1.00 92.88 339 GLN A C 1
ATOM 2639 O O . GLN A 1 339 ? -19.079 18.626 -0.084 1.00 92.88 339 GLN A O 1
ATOM 2644 N N . ASP A 1 340 ? -18.127 20.669 0.009 1.00 91.88 340 ASP A N 1
ATOM 2645 C CA . ASP A 1 340 ? -18.482 21.090 -1.343 1.00 91.88 340 ASP A CA 1
ATOM 2646 C C . ASP A 1 340 ? -17.730 20.231 -2.375 1.00 91.88 340 ASP A C 1
ATOM 2648 O O . ASP A 1 340 ? -18.372 19.513 -3.135 1.00 91.88 340 ASP A O 1
ATOM 2652 N N . GLY A 1 341 ? -16.393 20.160 -2.317 1.00 91.88 341 GLY A N 1
ATOM 2653 C CA . GLY A 1 341 ? -15.591 19.360 -3.254 1.00 91.88 341 GLY A CA 1
ATOM 2654 C C . GLY A 1 341 ? -15.934 17.863 -3.265 1.00 91.88 341 GLY A C 1
ATOM 2655 O O . GLY A 1 341 ? -15.952 17.241 -4.326 1.00 91.88 341 GLY A O 1
ATOM 2656 N N . ALA A 1 342 ? -16.277 17.272 -2.114 1.00 92.31 342 ALA A N 1
ATOM 2657 C CA . ALA A 1 342 ? -16.720 15.877 -2.036 1.00 92.31 342 ALA A CA 1
ATOM 2658 C C . ALA A 1 342 ? -18.132 15.648 -2.609 1.00 92.31 342 ALA A C 1
ATOM 2660 O O . ALA A 1 342 ? -18.415 14.559 -3.110 1.00 92.31 342 ALA A O 1
ATOM 2661 N N . ARG A 1 343 ? -19.030 16.642 -2.543 1.00 91.00 343 ARG A N 1
ATOM 2662 C CA . ARG A 1 343 ? -20.336 16.602 -3.227 1.00 91.00 343 ARG A CA 1
ATOM 2663 C C . ARG A 1 343 ? -20.151 16.770 -4.731 1.00 91.00 343 ARG A C 1
ATOM 2665 O O . ARG A 1 343 ? -20.751 16.022 -5.500 1.00 91.00 343 ARG A O 1
ATOM 2672 N N . ASP A 1 344 ? -19.336 17.733 -5.134 1.00 89.19 344 ASP A N 1
ATOM 2673 C CA . ASP A 1 344 ? -19.176 18.127 -6.532 1.00 89.19 344 ASP A CA 1
ATOM 2674 C C . ASP A 1 344 ? -18.489 16.996 -7.324 1.00 89.19 344 ASP A C 1
ATOM 2676 O O . ASP A 1 344 ? -18.954 16.635 -8.400 1.00 89.19 344 ASP A O 1
ATOM 2680 N N . LEU A 1 345 ? -17.517 16.295 -6.721 1.00 89.69 345 LEU A N 1
ATOM 2681 C CA . LEU A 1 345 ? -16.994 15.024 -7.245 1.00 89.69 345 LEU A CA 1
ATOM 2682 C C . LEU A 1 345 ? -18.054 13.917 -7.355 1.00 89.69 345 LEU A C 1
ATOM 2684 O O . LEU A 1 345 ? -18.135 13.243 -8.377 1.00 89.69 345 LEU A O 1
ATOM 2688 N N . ARG A 1 346 ? -18.873 13.704 -6.316 1.00 90.44 346 ARG A N 1
ATOM 2689 C CA . ARG A 1 346 ? -19.916 12.653 -6.308 1.00 90.44 346 ARG A CA 1
ATOM 2690 C C . ARG A 1 346 ? -21.094 12.942 -7.245 1.00 90.44 346 ARG A C 1
ATOM 2692 O O . ARG A 1 346 ? -21.895 12.045 -7.487 1.00 90.44 346 ARG A O 1
ATOM 2699 N N . SER A 1 347 ? -21.212 14.171 -7.741 1.00 87.62 347 SER A N 1
ATOM 2700 C CA . SER A 1 347 ? -22.216 14.595 -8.726 1.00 87.62 347 SER A CA 1
ATOM 2701 C C . SER A 1 347 ? -21.619 14.856 -10.114 1.00 87.62 347 SER A C 1
ATOM 2703 O O . SER A 1 347 ? -22.335 15.291 -11.013 1.00 87.62 347 SER A O 1
ATOM 2705 N N . TRP A 1 348 ? -20.332 14.557 -10.316 1.00 83.94 348 TRP A N 1
ATOM 2706 C CA . TRP A 1 348 ? -19.672 14.734 -11.601 1.00 83.94 348 TRP A CA 1
ATOM 2707 C C . TRP A 1 348 ? -20.143 13.687 -12.620 1.00 83.94 348 TRP A C 1
ATOM 2709 O O . TRP A 1 348 ? -19.997 12.482 -12.422 1.00 83.94 348 TRP A O 1
ATOM 2719 N N . GLU A 1 349 ? -20.681 14.154 -13.749 1.00 67.94 349 GLU A N 1
ATOM 2720 C CA . GLU A 1 349 ? -21.306 13.307 -14.777 1.00 67.94 349 GLU A CA 1
ATOM 2721 C C . GLU A 1 349 ? -20.314 12.418 -15.558 1.00 67.94 349 GLU A C 1
ATOM 2723 O O . GLU A 1 349 ? -20.737 11.557 -16.326 1.00 67.94 349 GLU A O 1
ATOM 2728 N N . GLY A 1 350 ? -19.000 12.561 -15.336 1.00 64.38 350 GLY A N 1
ATOM 2729 C CA . GLY A 1 350 ? -17.926 11.816 -16.013 1.00 64.38 350 GLY A CA 1
ATOM 2730 C C . GLY A 1 350 ? -17.843 10.308 -15.714 1.00 64.38 350 GLY A C 1
ATOM 2731 O O . GLY A 1 350 ? -16.812 9.698 -15.976 1.00 64.38 350 GLY A O 1
ATOM 2732 N N . ALA A 1 351 ? -18.887 9.706 -15.135 1.00 67.81 351 ALA A N 1
ATOM 2733 C CA . ALA A 1 351 ? -19.017 8.283 -14.788 1.00 67.81 351 ALA A CA 1
ATOM 2734 C C . ALA A 1 351 ? -17.928 7.685 -13.861 1.00 67.81 351 ALA A C 1
ATOM 2736 O O . ALA A 1 351 ? -17.929 6.477 -13.604 1.00 67.81 351 ALA A O 1
ATOM 2737 N N . VAL A 1 352 ? -17.019 8.499 -13.314 1.00 84.50 352 VAL A N 1
ATOM 2738 C CA . VAL A 1 352 ? -15.975 8.036 -12.393 1.00 84.50 352 VAL A CA 1
ATOM 2739 C C . VAL A 1 352 ? -16.570 7.716 -11.022 1.00 84.50 352 VAL A C 1
ATOM 2741 O O . VAL A 1 352 ? -17.149 8.573 -10.357 1.00 84.50 352 VAL A O 1
ATOM 2744 N N . ARG A 1 353 ? -16.378 6.477 -10.553 1.00 92.94 353 ARG A N 1
ATOM 2745 C CA . ARG A 1 353 ? -16.760 6.068 -9.194 1.00 92.94 353 ARG A CA 1
ATOM 2746 C C . ARG A 1 353 ? -15.974 6.874 -8.158 1.00 92.94 353 ARG A C 1
ATOM 2748 O O . ARG A 1 353 ? -14.750 6.795 -8.123 1.00 92.94 353 ARG A O 1
ATOM 2755 N N . VAL A 1 354 ? -16.676 7.546 -7.252 1.00 95.69 354 VAL A N 1
ATOM 2756 C CA . VAL A 1 354 ? -16.120 8.062 -5.993 1.00 95.69 354 VAL A CA 1
ATOM 2757 C C . VAL A 1 354 ? -16.528 7.108 -4.874 1.00 95.69 354 VAL A C 1
ATOM 2759 O O . VAL A 1 354 ? -17.702 6.751 -4.779 1.00 95.69 354 VAL A O 1
ATOM 2762 N N . PHE A 1 355 ? -15.583 6.680 -4.038 1.00 97.06 355 PHE A N 1
ATOM 2763 C CA . PHE A 1 355 ? -15.895 5.821 -2.893 1.00 97.06 355 PHE A CA 1
ATOM 2764 C C . PHE A 1 355 ? -16.689 6.585 -1.814 1.00 97.06 355 PHE A C 1
ATOM 2766 O O . PHE A 1 355 ? -16.555 7.801 -1.632 1.00 97.06 355 PHE A O 1
ATOM 2773 N N . ASN A 1 356 ? -17.564 5.876 -1.101 1.00 95.88 356 ASN A N 1
ATOM 2774 C CA . ASN A 1 356 ? -18.432 6.462 -0.082 1.00 95.88 356 ASN A CA 1
ATOM 2775 C C . ASN A 1 356 ? -17.638 6.765 1.192 1.00 95.88 356 ASN A C 1
ATOM 2777 O O . ASN A 1 356 ? -17.814 7.827 1.790 1.00 95.88 356 ASN A O 1
ATOM 2781 N N . THR A 1 357 ? -16.744 5.859 1.583 1.00 97.19 357 THR A N 1
ATOM 2782 C CA . THR A 1 357 ? -15.911 5.993 2.777 1.00 97.19 357 THR A CA 1
ATOM 2783 C C . THR A 1 357 ? -14.837 7.070 2.612 1.00 97.19 357 THR A C 1
ATOM 2785 O O . THR A 1 357 ? -13.943 6.982 1.773 1.00 97.19 357 THR A O 1
ATOM 2788 N N . GLU A 1 358 ? -14.909 8.086 3.473 1.00 96.38 358 GLU A N 1
ATOM 2789 C CA . GLU A 1 358 ? -13.954 9.194 3.558 1.00 96.38 358 GLU A CA 1
ATOM 2790 C C . GLU A 1 358 ? -12.889 8.922 4.627 1.00 96.38 358 GLU A C 1
ATOM 2792 O O . GLU A 1 358 ? -13.197 8.833 5.821 1.00 96.38 358 GLU A O 1
ATOM 2797 N N . ILE A 1 359 ? -11.617 8.874 4.226 1.00 96.69 359 ILE A N 1
ATOM 2798 C CA . ILE A 1 359 ? -10.501 8.802 5.172 1.00 96.69 359 ILE A CA 1
ATOM 2799 C C . ILE A 1 359 ? -10.226 10.209 5.708 1.00 96.69 359 ILE A C 1
ATOM 2801 O O . ILE A 1 359 ? -9.781 11.110 4.993 1.00 96.69 359 ILE A O 1
ATOM 2805 N N . LYS A 1 360 ? -10.511 10.417 6.995 1.00 95.06 360 LYS A N 1
ATOM 2806 C CA . LYS A 1 360 ? -10.337 11.712 7.668 1.00 95.06 360 LYS A CA 1
ATOM 2807 C C . LYS A 1 360 ? -8.877 11.972 8.023 1.00 95.06 360 LYS A C 1
ATOM 2809 O O . LYS A 1 360 ? -8.132 11.050 8.354 1.00 95.06 360 LYS A O 1
ATOM 2814 N N . ARG A 1 361 ? -8.469 13.246 8.045 1.00 91.88 361 ARG A N 1
ATOM 2815 C CA . ARG A 1 361 ? -7.132 13.633 8.527 1.00 91.88 361 ARG A CA 1
ATOM 2816 C C . ARG A 1 361 ? -7.038 13.437 10.046 1.00 91.88 361 ARG A C 1
ATOM 2818 O O . ARG A 1 361 ? -7.513 14.263 10.817 1.00 91.88 361 ARG A O 1
ATOM 2825 N N . ASN A 1 362 ? -6.417 12.338 10.462 1.00 88.62 362 ASN A N 1
ATOM 2826 C CA . ASN A 1 362 ? -6.267 11.928 11.857 1.00 88.62 362 ASN A CA 1
ATOM 2827 C C . ASN A 1 362 ? -4.817 12.146 12.343 1.00 88.62 362 ASN A C 1
ATOM 2829 O O . ASN A 1 362 ? -3.879 11.791 11.633 1.00 88.62 362 ASN A O 1
ATOM 2833 N N . SER A 1 363 ? -4.626 12.742 13.529 1.00 84.62 363 SER A N 1
ATOM 2834 C CA . SER A 1 363 ? -3.281 13.084 14.027 1.00 84.62 363 SER A CA 1
ATOM 2835 C C . SER A 1 363 ? -2.452 11.853 14.435 1.00 84.62 363 SER A C 1
ATOM 2837 O O . SER A 1 363 ? -1.358 11.733 13.895 1.00 84.62 363 SER A O 1
ATOM 2839 N N . PRO A 1 364 ? -2.940 10.912 15.276 1.00 77.62 364 PRO A N 1
ATOM 2840 C CA . PRO A 1 364 ? -2.280 9.618 15.505 1.00 77.62 364 PRO A CA 1
ATOM 2841 C C . PRO A 1 364 ? -1.807 8.897 14.233 1.00 77.62 364 PRO A C 1
ATOM 2843 O O . PRO A 1 364 ? -0.664 8.448 14.175 1.00 77.62 364 PRO A O 1
ATOM 2846 N N . VAL A 1 365 ? -2.627 8.849 13.175 1.00 79.00 365 VAL A N 1
ATOM 2847 C CA . VAL A 1 365 ? -2.227 8.228 11.893 1.00 79.00 365 VAL A CA 1
ATOM 2848 C C . VAL A 1 365 ? -1.089 8.999 11.208 1.00 79.00 365 VAL A C 1
ATOM 2850 O O . VAL A 1 365 ? -0.191 8.397 10.634 1.00 79.00 365 VAL A O 1
ATOM 2853 N N . VAL A 1 366 ? -1.077 10.334 11.270 1.00 75.44 366 VAL A N 1
ATOM 2854 C CA . VAL A 1 366 ? 0.033 11.134 10.712 1.00 75.44 366 VAL A CA 1
ATOM 2855 C C . VAL A 1 366 ? 1.315 10.980 11.541 1.00 75.44 366 VAL A C 1
ATOM 2857 O O . VAL A 1 366 ? 2.403 10.937 10.964 1.00 75.44 366 VAL A O 1
ATOM 2860 N N . THR A 1 367 ? 1.205 10.872 12.868 1.00 67.50 367 THR A N 1
ATOM 2861 C CA . THR A 1 367 ? 2.350 10.658 13.766 1.00 67.50 367 THR A CA 1
ATOM 2862 C C . THR A 1 367 ? 2.963 9.271 13.578 1.00 67.50 367 THR A C 1
ATOM 2864 O O . THR A 1 367 ? 4.154 9.191 13.308 1.00 67.50 367 THR A O 1
ATOM 2867 N N . SER A 1 368 ? 2.169 8.198 13.626 1.00 66.44 368 SER A N 1
ATOM 2868 C CA . SER A 1 368 ? 2.646 6.815 13.415 1.00 66.44 368 SER A CA 1
ATOM 2869 C C . SER A 1 368 ? 3.367 6.647 12.075 1.00 66.44 368 SER A C 1
ATOM 2871 O O . SER A 1 368 ? 4.516 6.224 12.062 1.00 66.44 368 SER A O 1
ATOM 2873 N N . ILE A 1 369 ? 2.785 7.126 10.969 1.00 66.31 369 ILE A N 1
ATOM 2874 C CA . ILE A 1 369 ? 3.435 7.131 9.644 1.00 66.31 369 ILE A CA 1
ATOM 2875 C C . ILE A 1 369 ? 4.762 7.918 9.646 1.00 66.31 369 ILE A C 1
ATOM 2877 O O . ILE A 1 369 ? 5.698 7.553 8.938 1.00 66.31 369 ILE A O 1
ATOM 2881 N N . SER A 1 370 ? 4.877 8.977 10.456 1.00 62.53 370 SER A N 1
ATOM 2882 C CA . SER A 1 370 ? 6.131 9.734 10.631 1.00 62.53 370 SER A CA 1
ATOM 2883 C C . SER A 1 370 ? 7.166 9.005 11.503 1.00 62.53 370 SER A C 1
ATOM 2885 O O . SER A 1 370 ? 8.358 9.292 11.390 1.00 62.53 370 SER A O 1
ATOM 2887 N N . ASN A 1 371 ? 6.706 8.070 12.337 1.00 56.34 371 ASN A N 1
ATOM 2888 C CA . ASN A 1 371 ? 7.486 7.182 13.202 1.00 56.34 371 ASN A CA 1
ATOM 2889 C C . ASN A 1 371 ? 7.688 5.783 12.576 1.00 56.34 371 ASN A C 1
ATOM 2891 O O . ASN A 1 371 ? 8.161 4.883 13.254 1.00 56.34 371 ASN A O 1
ATOM 2895 N N . GLN A 1 372 ? 7.346 5.598 11.292 1.00 63.16 372 GLN A N 1
ATOM 2896 C CA . GLN A 1 372 ? 7.450 4.328 10.547 1.00 63.16 372 GLN A CA 1
ATOM 2897 C C . GLN A 1 372 ? 6.495 3.204 11.024 1.00 63.16 372 GLN A C 1
ATOM 2899 O O . GLN A 1 372 ? 6.662 2.050 10.647 1.00 63.16 372 GLN A O 1
ATOM 2904 N N . SER A 1 373 ? 5.450 3.556 11.781 1.00 64.06 373 SER A N 1
ATOM 2905 C CA . SER A 1 373 ? 4.417 2.660 12.326 1.00 64.06 373 SER A CA 1
ATOM 2906 C C . SER A 1 373 ? 3.098 2.712 11.532 1.00 64.06 373 SER A C 1
ATOM 2908 O O . SER A 1 373 ? 2.764 3.710 10.884 1.00 64.06 373 SER A O 1
ATOM 2910 N N . LEU A 1 374 ? 2.315 1.629 11.617 1.00 73.50 374 LEU A N 1
ATOM 2911 C CA . LEU A 1 374 ? 1.003 1.453 10.985 1.00 73.50 374 LEU A CA 1
ATOM 2912 C C . LEU A 1 374 ? -0.116 1.250 12.028 1.00 73.50 374 LEU A C 1
ATOM 2914 O O . LEU A 1 374 ? -0.949 0.365 11.866 1.00 73.50 374 LEU A O 1
ATOM 2918 N N . ILE A 1 375 ? -0.191 2.129 13.039 1.00 70.00 375 ILE A N 1
ATOM 2919 C CA . ILE A 1 375 ? -1.127 2.126 14.199 1.00 70.00 375 ILE A CA 1
ATOM 2920 C C . ILE A 1 375 ? -2.605 1.754 13.922 1.00 70.00 375 ILE A C 1
ATOM 2922 O O . ILE A 1 375 ? -3.353 1.378 14.825 1.00 70.00 375 ILE A O 1
ATOM 2926 N N . VAL A 1 376 ? -3.062 1.862 12.669 1.00 73.00 376 VAL A N 1
ATOM 2927 C CA . VAL A 1 376 ? -4.390 1.416 12.211 1.00 73.00 376 VAL A CA 1
ATOM 2928 C C . VAL A 1 376 ? -4.594 -0.100 12.332 1.00 73.00 376 VAL A C 1
ATOM 2930 O O . VAL A 1 376 ? -5.735 -0.553 12.395 1.00 73.00 376 VAL A O 1
ATOM 2933 N N . LEU A 1 377 ? -3.506 -0.874 12.335 1.00 75.25 377 LEU A N 1
ATOM 2934 C CA . LEU A 1 377 ? -3.507 -2.334 12.435 1.00 75.25 377 LEU A CA 1
ATOM 2935 C C . LEU A 1 377 ? -3.647 -2.809 13.886 1.00 75.25 377 LEU A C 1
ATOM 2937 O O . LEU A 1 377 ? -4.116 -3.921 14.122 1.00 75.25 377 LEU A O 1
ATOM 2941 N N . ASP A 1 378 ? -3.272 -1.959 14.839 1.00 71.94 378 ASP A N 1
ATOM 2942 C CA . ASP A 1 378 ? -3.197 -2.283 16.264 1.00 71.94 378 ASP A CA 1
ATOM 2943 C C . ASP A 1 378 ? -4.416 -1.698 16.988 1.00 71.94 378 ASP A C 1
ATOM 2945 O O . ASP A 1 378 ? -5.143 -2.397 17.692 1.00 71.94 378 ASP A O 1
ATOM 2949 N N . GLN A 1 379 ? -4.762 -0.440 16.693 1.00 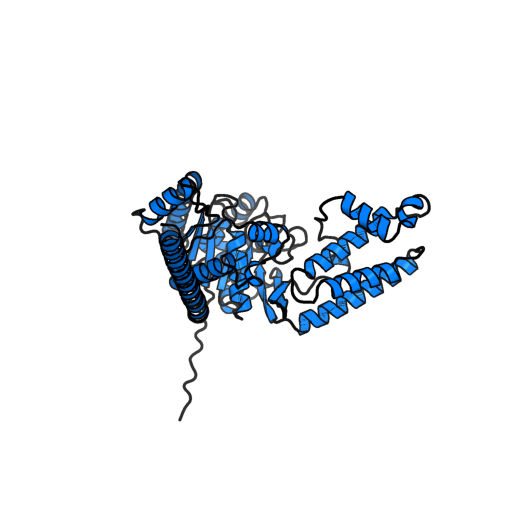78.62 379 GLN A N 1
ATOM 2950 C CA . GLN A 1 379 ? -5.976 0.213 17.191 1.00 78.62 379 GLN A CA 1
ATOM 2951 C C . GLN A 1 379 ? -7.199 -0.088 16.305 1.00 78.62 379 GLN A C 1
ATOM 2953 O O . GLN A 1 379 ? -7.924 0.824 15.893 1.00 78.62 379 GLN A O 1
ATOM 2958 N N . GLN A 1 380 ? -7.455 -1.370 16.019 1.00 77.88 380 GLN A N 1
ATOM 2959 C CA . GLN A 1 380 ? -8.510 -1.826 15.094 1.00 77.88 380 GLN A CA 1
ATOM 2960 C C . GLN A 1 380 ? -9.921 -1.358 15.492 1.00 77.88 380 GLN A C 1
ATOM 2962 O O . GLN A 1 380 ? -10.766 -1.084 14.638 1.00 77.88 380 GLN A O 1
ATOM 2967 N N . GLU A 1 381 ? -10.174 -1.197 16.793 1.00 83.62 381 GLU A N 1
ATOM 2968 C CA . GLU A 1 381 ? -11.440 -0.677 17.316 1.00 83.62 381 GLU A CA 1
ATOM 2969 C C . GLU A 1 381 ? -11.669 0.825 17.073 1.00 83.62 381 GLU A C 1
ATOM 2971 O O . GLU A 1 381 ? -12.787 1.310 17.288 1.00 83.62 381 GLU A O 1
ATOM 2976 N N . SER A 1 382 ? -10.657 1.572 16.629 1.00 89.25 382 SER A N 1
ATOM 2977 C CA . SER A 1 382 ? -10.746 3.018 16.424 1.00 89.25 382 SER A CA 1
ATOM 2978 C C . SER A 1 382 ? -11.617 3.403 15.222 1.00 89.25 382 SER A C 1
ATOM 2980 O O . SER A 1 382 ? -11.672 2.710 14.206 1.00 89.25 382 SER A O 1
ATOM 2982 N N . ASP A 1 383 ? -12.257 4.574 15.292 1.00 89.75 383 ASP A N 1
ATOM 2983 C CA . ASP A 1 383 ? -13.065 5.113 14.186 1.00 89.75 383 ASP A CA 1
ATOM 2984 C C . ASP A 1 383 ? -12.250 5.330 12.891 1.00 89.75 383 ASP A C 1
ATOM 2986 O O . ASP A 1 383 ? -12.831 5.395 11.809 1.00 89.75 383 ASP A O 1
ATOM 2990 N N . TYR A 1 384 ? -10.915 5.435 12.978 1.00 89.25 384 TYR A N 1
ATOM 2991 C CA . TYR A 1 384 ? -10.043 5.601 11.813 1.00 89.25 384 TYR A CA 1
ATOM 2992 C C . TYR A 1 384 ? -9.599 4.259 11.207 1.00 89.25 384 TYR A C 1
ATOM 2994 O O . TYR A 1 384 ? -9.644 4.126 9.987 1.00 89.25 384 TYR A O 1
ATOM 3002 N N . ALA A 1 385 ? -9.267 3.242 12.012 1.00 91.06 385 ALA A N 1
ATOM 3003 C CA . ALA A 1 385 ? -9.009 1.888 11.509 1.00 91.06 385 ALA A CA 1
ATOM 3004 C C . ALA A 1 385 ? -10.260 1.290 10.840 1.00 91.06 385 ALA A C 1
ATOM 3006 O O . ALA A 1 385 ? -10.194 0.745 9.738 1.00 91.06 385 ALA A O 1
ATOM 3007 N N . ARG A 1 386 ? -11.435 1.507 11.448 1.00 95.38 386 ARG A N 1
ATOM 3008 C CA . ARG A 1 386 ? -12.744 1.152 10.873 1.00 95.38 386 ARG A CA 1
ATOM 3009 C C . ARG A 1 386 ? -12.981 1.779 9.496 1.00 95.38 386 ARG A C 1
ATOM 3011 O O . ARG A 1 386 ? -13.568 1.129 8.6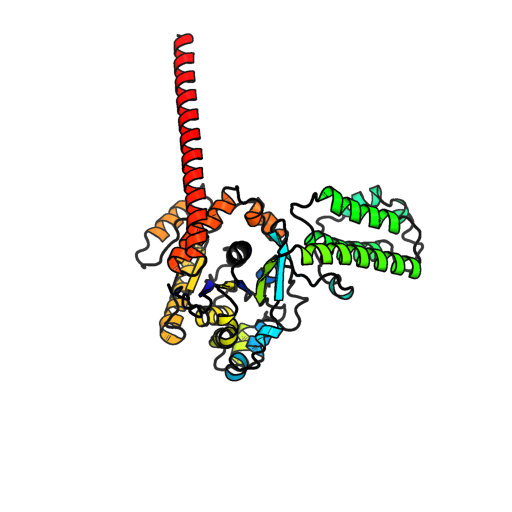36 1.00 95.38 386 ARG A O 1
ATOM 3018 N N . ALA A 1 387 ? -12.517 3.009 9.266 1.00 96.44 387 ALA A N 1
ATOM 3019 C CA . ALA A 1 387 ? -12.635 3.662 7.964 1.00 96.44 387 ALA A CA 1
ATOM 3020 C C . ALA A 1 387 ? -11.755 2.989 6.894 1.00 96.44 387 ALA A C 1
ATOM 3022 O O . ALA A 1 387 ? -12.198 2.837 5.761 1.00 96.44 387 ALA A O 1
ATOM 3023 N N . TYR A 1 388 ? -10.554 2.511 7.236 1.00 97.19 388 TYR A N 1
ATOM 3024 C CA . TYR A 1 388 ? -9.742 1.742 6.286 1.00 97.19 388 TYR A CA 1
ATOM 3025 C C . TYR A 1 388 ? -10.360 0.374 5.958 1.00 97.19 388 TYR A C 1
ATOM 3027 O O . TYR A 1 388 ? -10.352 -0.009 4.792 1.00 97.19 388 TYR A O 1
ATOM 3035 N N . TRP A 1 389 ? -10.974 -0.321 6.926 1.00 97.50 389 TRP A N 1
ATOM 3036 C CA . TRP A 1 389 ? -11.728 -1.560 6.663 1.00 97.50 389 TRP A CA 1
ATOM 3037 C C . TRP A 1 389 ? -12.925 -1.350 5.728 1.00 97.50 389 TRP A C 1
ATOM 3039 O O . TRP A 1 389 ? -13.101 -2.118 4.785 1.00 97.50 389 TRP A O 1
ATOM 3049 N N . LEU A 1 390 ? -13.719 -0.298 5.950 1.00 98.38 390 LEU A N 1
ATOM 3050 C CA . LEU A 1 390 ? -14.854 0.036 5.082 1.00 98.38 390 LEU A CA 1
ATOM 3051 C C . LEU A 1 390 ? -14.399 0.441 3.668 1.00 98.38 390 LEU A C 1
ATOM 3053 O O . LEU A 1 390 ? -15.003 0.017 2.689 1.00 98.38 390 LEU A O 1
ATOM 3057 N N . LEU A 1 391 ? -13.299 1.190 3.545 1.00 98.62 391 LEU A N 1
ATOM 3058 C CA . LEU A 1 391 ? -12.735 1.549 2.242 1.00 98.62 391 LEU A CA 1
ATOM 3059 C C . LEU A 1 391 ? -12.139 0.339 1.501 1.00 98.62 391 LEU A C 1
ATOM 3061 O O . LEU A 1 391 ? -12.285 0.240 0.284 1.00 98.62 391 LEU A O 1
ATOM 3065 N N . LEU A 1 392 ? -11.474 -0.579 2.213 1.00 98.50 392 LEU A N 1
ATOM 3066 C CA . LEU A 1 392 ? -10.953 -1.815 1.625 1.00 98.50 392 LEU A CA 1
ATOM 3067 C C . LEU A 1 392 ? -12.096 -2.713 1.131 1.00 98.50 392 LEU A C 1
ATOM 3069 O O . LEU A 1 392 ? -11.967 -3.325 0.076 1.00 98.50 392 LEU A O 1
ATOM 3073 N N . GLU A 1 393 ? -13.228 -2.754 1.838 1.00 98.62 393 GLU A N 1
ATOM 3074 C CA . GLU A 1 393 ? -14.424 -3.457 1.370 1.00 98.62 393 GLU A CA 1
ATOM 3075 C C . GLU A 1 393 ? -14.984 -2.858 0.076 1.00 98.62 393 GLU A C 1
ATOM 3077 O O . GLU A 1 393 ? -15.171 -3.587 -0.898 1.00 98.62 393 GLU A O 1
ATOM 3082 N N . GLU A 1 394 ? -15.172 -1.535 0.023 1.00 98.62 394 GLU A N 1
ATOM 3083 C CA . GLU A 1 394 ? -15.639 -0.861 -1.193 1.00 98.62 394 GLU A CA 1
ATOM 3084 C C . GLU A 1 394 ? -14.671 -1.058 -2.373 1.00 98.62 394 GLU A C 1
ATOM 3086 O O . GLU A 1 394 ? -15.109 -1.209 -3.515 1.00 98.62 394 GLU A O 1
ATOM 3091 N N . LEU A 1 395 ? -13.360 -1.102 -2.112 1.00 98.56 395 LEU A N 1
ATOM 3092 C CA . LEU A 1 395 ? -12.345 -1.390 -3.123 1.00 98.56 395 LEU A CA 1
ATOM 3093 C C . LEU A 1 395 ? -12.428 -2.840 -3.622 1.00 98.56 395 LEU A C 1
ATOM 3095 O O . LEU A 1 395 ? -12.458 -3.070 -4.832 1.00 98.56 395 LEU A O 1
ATOM 3099 N N . LEU A 1 396 ? -12.502 -3.821 -2.718 1.00 98.38 396 LEU A N 1
ATOM 3100 C CA . LEU A 1 396 ? -12.618 -5.242 -3.065 1.00 98.38 396 LEU A CA 1
ATOM 3101 C C . LEU A 1 396 ? -13.955 -5.575 -3.740 1.00 98.38 396 LEU A C 1
ATOM 3103 O O . LEU A 1 396 ? -13.999 -6.472 -4.575 1.00 98.38 396 LEU A O 1
ATOM 3107 N N . ALA A 1 397 ? -15.020 -4.814 -3.479 1.00 98.00 397 ALA A N 1
ATOM 3108 C CA . ALA A 1 397 ? -16.270 -4.897 -4.235 1.00 98.00 397 ALA A CA 1
ATOM 3109 C C . ALA A 1 397 ? -16.132 -4.455 -5.710 1.00 98.00 397 ALA A C 1
ATOM 3111 O O . ALA A 1 397 ? -17.002 -4.769 -6.523 1.00 98.00 397 ALA A O 1
ATOM 3112 N N . VAL A 1 398 ? -15.051 -3.749 -6.068 1.00 97.56 398 VAL A N 1
ATOM 3113 C CA . VAL A 1 398 ? -14.742 -3.314 -7.441 1.00 97.56 398 VAL A CA 1
ATOM 3114 C C . VAL A 1 398 ? -13.656 -4.169 -8.096 1.00 97.56 398 VAL A C 1
ATOM 3116 O O . VAL A 1 398 ? -13.804 -4.529 -9.263 1.00 97.56 398 VAL A O 1
ATOM 3119 N N . ILE A 1 399 ? -12.569 -4.476 -7.378 1.00 97.00 399 ILE A N 1
ATOM 3120 C CA . ILE A 1 399 ? -11.421 -5.220 -7.933 1.00 97.00 399 ILE A CA 1
ATOM 3121 C C . ILE A 1 399 ? -11.539 -6.743 -7.758 1.00 97.00 399 ILE A C 1
ATOM 3123 O O . ILE A 1 399 ? -10.912 -7.493 -8.503 1.00 97.00 399 ILE A O 1
ATOM 3127 N N . GLY A 1 400 ? -12.363 -7.200 -6.810 1.00 96.00 400 GLY A N 1
ATOM 3128 C CA . GLY A 1 400 ? -12.594 -8.608 -6.490 1.00 96.00 400 GLY A CA 1
ATOM 3129 C C . GLY A 1 400 ? -11.465 -9.278 -5.698 1.00 96.00 400 GLY A C 1
ATOM 3130 O O . GLY A 1 400 ? -10.692 -8.648 -4.971 1.00 96.00 400 GLY A O 1
ATOM 3131 N N . GLY A 1 401 ? -11.369 -10.598 -5.862 1.00 94.62 401 GLY A N 1
ATOM 3132 C CA . GLY A 1 401 ? -10.312 -11.436 -5.292 1.00 94.62 401 GLY A CA 1
ATOM 3133 C C . GLY A 1 401 ? -10.684 -12.153 -3.992 1.00 94.62 401 GLY A C 1
ATOM 3134 O O . GLY A 1 401 ? -11.762 -11.937 -3.437 1.00 94.62 401 GLY A O 1
ATOM 3135 N N . PRO A 1 402 ? -9.794 -13.029 -3.495 1.00 96.44 402 PRO A N 1
ATOM 3136 C CA . PRO A 1 402 ? -10.130 -14.002 -2.457 1.00 96.44 402 PRO A CA 1
ATOM 3137 C C . PRO A 1 402 ? -10.412 -13.390 -1.075 1.00 96.44 402 PRO A C 1
ATOM 3139 O O . PRO A 1 402 ? -11.025 -14.056 -0.245 1.00 96.44 402 PRO A O 1
ATOM 3142 N N . ALA A 1 403 ? -10.016 -12.137 -0.819 1.00 97.00 403 ALA A N 1
ATOM 3143 C CA . ALA A 1 403 ? -10.302 -11.447 0.441 1.00 97.00 403 ALA A CA 1
ATOM 3144 C C . ALA A 1 403 ? -11.717 -10.849 0.525 1.00 97.00 403 ALA A C 1
ATOM 3146 O O . ALA A 1 403 ? -12.154 -10.478 1.615 1.00 97.00 403 ALA A O 1
ATOM 3147 N N . GLN A 1 404 ? -12.439 -10.742 -0.598 1.00 96.88 404 GLN A N 1
ATOM 3148 C CA . GLN A 1 404 ? -13.682 -9.969 -0.692 1.00 96.88 404 GLN A CA 1
ATOM 3149 C C . GLN A 1 404 ? -14.750 -10.402 0.330 1.00 96.88 404 GLN A C 1
ATOM 3151 O O . GLN A 1 404 ? -15.366 -9.547 0.965 1.00 96.88 404 GLN A O 1
ATOM 3156 N N . GLU A 1 405 ? -14.949 -11.709 0.531 1.00 97.06 405 GLU A N 1
ATOM 3157 C CA . GLU A 1 405 ? -15.949 -12.217 1.481 1.00 97.06 405 GLU A CA 1
ATOM 3158 C C . GLU A 1 405 ? -15.564 -11.916 2.940 1.00 97.06 405 GLU A C 1
ATOM 3160 O O . GLU A 1 405 ? -16.367 -11.363 3.692 1.00 97.06 405 GLU A O 1
ATOM 3165 N N . VAL A 1 406 ? -14.319 -12.212 3.330 1.00 97.88 406 VAL A N 1
ATOM 3166 C CA . VAL A 1 406 ? -13.814 -12.000 4.699 1.00 97.88 406 VAL A CA 1
ATOM 3167 C C . VAL A 1 406 ? -13.861 -10.516 5.072 1.00 97.88 406 VAL A C 1
ATOM 3169 O O . VAL A 1 406 ? -14.341 -10.154 6.147 1.00 97.88 406 VAL A O 1
ATOM 3172 N N . VAL A 1 407 ? -13.436 -9.636 4.162 1.00 97.62 407 VAL A N 1
ATOM 3173 C CA . VAL A 1 407 ? -13.473 -8.185 4.385 1.00 97.62 407 VAL A CA 1
ATOM 3174 C C . VAL A 1 407 ? -14.913 -7.659 4.456 1.00 97.62 407 VAL A C 1
ATOM 3176 O O . VAL A 1 407 ? -15.194 -6.791 5.281 1.00 97.62 407 VAL A O 1
ATOM 3179 N N . SER A 1 408 ? -15.851 -8.227 3.689 1.00 98.00 408 SER A N 1
ATOM 3180 C CA . SER A 1 408 ? -17.281 -7.898 3.801 1.00 98.00 408 SER A CA 1
ATOM 3181 C C . SER A 1 408 ? -17.866 -8.274 5.167 1.00 98.00 408 SER A C 1
ATOM 3183 O O . SER A 1 408 ? -18.549 -7.459 5.789 1.00 98.00 408 SER A O 1
ATOM 3185 N N . GLN A 1 409 ? -17.516 -9.443 5.714 1.00 98.00 409 GLN A N 1
ATOM 3186 C CA . GLN A 1 409 ? -17.942 -9.855 7.060 1.00 98.00 409 GLN A CA 1
ATOM 3187 C C . GLN A 1 409 ? -17.397 -8.921 8.166 1.00 98.00 409 GLN A C 1
ATOM 3189 O O . GLN A 1 409 ? -18.115 -8.598 9.123 1.00 98.00 409 GLN A O 1
ATOM 3194 N N . ILE A 1 410 ? -16.162 -8.424 8.017 1.00 96.50 410 ILE A N 1
ATOM 3195 C CA . ILE A 1 410 ? -15.556 -7.423 8.916 1.00 96.50 410 ILE A CA 1
ATOM 3196 C C . ILE A 1 410 ? -16.286 -6.074 8.795 1.00 96.50 410 ILE A C 1
ATOM 3198 O O . ILE A 1 410 ? -16.724 -5.512 9.805 1.00 96.50 410 ILE A O 1
ATOM 3202 N N . ALA A 1 411 ? -16.490 -5.576 7.572 1.00 97.12 411 ALA A N 1
ATOM 3203 C CA . ALA A 1 411 ? -17.198 -4.325 7.296 1.00 97.12 411 ALA A CA 1
ATOM 3204 C C . ALA A 1 411 ? -18.629 -4.325 7.861 1.00 97.12 411 ALA A C 1
ATOM 3206 O O . ALA A 1 411 ? -19.055 -3.362 8.502 1.00 97.12 411 ALA A O 1
ATOM 3207 N N . ASP A 1 412 ? -19.357 -5.431 7.713 1.00 97.81 412 ASP A N 1
ATOM 3208 C CA . ASP A 1 412 ? -20.699 -5.596 8.270 1.00 97.81 412 ASP A CA 1
ATOM 3209 C C . ASP A 1 412 ? -20.729 -5.630 9.798 1.00 97.81 412 ASP A C 1
ATOM 3211 O O . ASP A 1 412 ? -21.676 -5.128 10.408 1.00 97.81 412 ASP A O 1
ATOM 3215 N N . THR A 1 413 ? -19.696 -6.175 10.436 1.00 96.88 413 THR A N 1
ATOM 3216 C CA . THR A 1 413 ? -19.551 -6.137 11.899 1.00 96.88 413 THR A CA 1
ATOM 3217 C C . THR A 1 413 ? -19.332 -4.699 12.378 1.00 96.88 413 THR A C 1
ATOM 3219 O O . THR A 1 413 ? -20.050 -4.219 13.260 1.00 96.88 413 THR A O 1
ATOM 3222 N N . ILE A 1 414 ? -18.455 -3.950 11.699 1.00 95.94 414 ILE A N 1
ATOM 3223 C CA . ILE A 1 414 ? -18.214 -2.519 11.947 1.00 95.94 414 ILE A CA 1
ATOM 3224 C C . ILE A 1 414 ? -19.505 -1.695 11.780 1.00 95.94 414 ILE A C 1
ATOM 3226 O O . ILE A 1 414 ? -19.806 -0.845 12.625 1.00 95.94 414 ILE A O 1
ATOM 3230 N N . ARG A 1 415 ? -20.301 -1.962 10.733 1.00 95.56 415 ARG A N 1
ATOM 3231 C CA . ARG A 1 415 ? -21.600 -1.306 10.478 1.00 95.56 415 ARG A CA 1
ATOM 3232 C C . ARG A 1 415 ? -22.620 -1.592 11.586 1.00 95.56 415 ARG A C 1
ATOM 3234 O O . ARG A 1 415 ? -23.252 -0.657 12.085 1.00 95.56 415 ARG A O 1
ATOM 3241 N N . LYS A 1 416 ? -22.753 -2.857 12.010 1.00 95.31 416 LYS A N 1
ATOM 3242 C CA . LYS A 1 416 ? -23.649 -3.280 13.107 1.00 95.31 416 LYS A CA 1
ATOM 3243 C C . LYS A 1 416 ? -23.282 -2.585 14.420 1.00 95.31 416 LYS A C 1
ATOM 3245 O O . LYS A 1 416 ? -24.150 -2.010 15.078 1.00 95.31 416 LYS A O 1
ATOM 3250 N N . GLU A 1 417 ? -21.998 -2.546 14.771 1.00 93.56 417 GLU A N 1
ATOM 3251 C CA . GLU A 1 417 ? -21.528 -1.819 15.953 1.00 93.56 417 GLU A CA 1
ATOM 3252 C C . GLU A 1 417 ? -21.793 -0.313 15.881 1.00 93.56 417 GLU A C 1
ATOM 3254 O O . GLU A 1 417 ? -22.226 0.279 16.871 1.00 93.56 417 GLU A O 1
ATOM 3259 N N . ALA A 1 418 ? -21.554 0.322 14.729 1.00 91.25 418 ALA A N 1
ATOM 3260 C CA . ALA A 1 418 ? -21.800 1.751 14.547 1.00 91.25 418 ALA A CA 1
ATOM 3261 C C . ALA A 1 418 ? -23.285 2.103 14.754 1.00 91.25 418 ALA A C 1
ATOM 3263 O O . ALA A 1 418 ? -23.598 3.100 15.414 1.00 91.25 418 ALA A O 1
ATOM 3264 N N . GLN A 1 419 ? -24.200 1.256 14.271 1.00 92.25 419 GLN A N 1
ATOM 3265 C CA . GLN A 1 419 ? -25.637 1.398 14.510 1.00 92.25 419 GLN A CA 1
ATOM 3266 C C . GLN A 1 419 ? -25.985 1.232 16.003 1.00 92.25 419 GLN A C 1
ATOM 3268 O O . GLN A 1 419 ? -26.643 2.105 16.569 1.00 92.25 419 GLN A O 1
ATOM 3273 N N . ILE A 1 420 ? -25.453 0.213 16.688 1.00 93.00 420 ILE A N 1
ATOM 3274 C CA . ILE A 1 420 ? -25.657 0.017 18.139 1.00 93.00 420 ILE A CA 1
ATOM 3275 C C . ILE A 1 420 ? -25.100 1.203 18.955 1.00 93.00 420 ILE A C 1
ATOM 3277 O O . ILE A 1 420 ? -25.730 1.663 19.914 1.00 93.00 420 ILE A O 1
ATOM 3281 N N . ARG A 1 421 ? -23.927 1.742 18.585 1.00 90.00 421 ARG A N 1
ATOM 3282 C CA . ARG A 1 421 ? -23.327 2.945 19.200 1.00 90.00 421 ARG A CA 1
ATOM 3283 C C . ARG A 1 421 ? -24.235 4.174 19.002 1.00 90.00 421 ARG A C 1
ATOM 3285 O O . ARG A 1 421 ? -24.425 4.952 19.941 1.00 90.00 421 ARG A O 1
ATOM 3292 N N . LYS A 1 422 ? -24.837 4.332 17.817 1.00 91.06 422 LYS A N 1
ATOM 3293 C CA . LYS A 1 422 ? -25.776 5.415 17.465 1.00 91.06 422 LYS A CA 1
ATOM 3294 C C . LYS A 1 422 ? -27.094 5.324 18.243 1.00 91.06 422 LYS A C 1
ATOM 3296 O O . LYS A 1 422 ? -27.496 6.316 18.847 1.00 91.06 422 LYS A O 1
ATOM 3301 N N . GLU A 1 423 ? -27.710 4.147 18.310 1.00 92.88 423 GLU A N 1
ATOM 3302 C CA . GLU A 1 423 ? -28.946 3.898 19.069 1.00 92.88 423 GLU A CA 1
ATOM 3303 C C . GLU A 1 423 ? -28.749 4.160 20.569 1.00 92.88 423 GLU A C 1
ATOM 3305 O O . GLU A 1 423 ? -29.501 4.927 21.174 1.00 92.88 423 GLU A O 1
ATOM 3310 N N . LYS A 1 424 ? -27.666 3.634 21.164 1.00 92.50 424 LYS A N 1
ATOM 3311 C CA . LYS A 1 424 ? -27.300 3.910 22.567 1.00 92.50 424 LYS A CA 1
ATOM 3312 C C . LYS A 1 424 ? -27.096 5.409 22.834 1.00 92.50 424 LYS A C 1
ATOM 3314 O O . LYS A 1 424 ? -27.439 5.888 23.916 1.00 92.50 424 LYS A O 1
ATOM 3319 N N . LYS A 1 425 ? -26.566 6.168 21.866 1.00 91.31 425 LYS A N 1
ATOM 3320 C CA . LYS A 1 425 ? -26.401 7.630 21.967 1.00 91.31 425 LYS A CA 1
ATOM 3321 C C . LYS A 1 425 ? -27.742 8.369 21.892 1.00 91.31 425 LYS A C 1
ATOM 3323 O O . LYS A 1 425 ? -27.970 9.265 22.703 1.00 91.31 425 LYS A O 1
ATOM 3328 N N . GLN A 1 426 ? -28.636 7.967 20.987 1.00 91.06 426 GLN A N 1
ATOM 3329 C CA . GLN A 1 426 ? -29.987 8.532 20.867 1.00 91.06 426 GLN A CA 1
ATOM 3330 C C . GLN A 1 426 ? -30.831 8.258 22.121 1.00 91.06 426 GLN A C 1
ATOM 3332 O O . GLN A 1 426 ? -31.419 9.188 22.670 1.00 91.06 426 GLN A O 1
ATOM 3337 N N . ALA A 1 427 ? -30.806 7.028 22.647 1.00 91.31 427 ALA A N 1
ATOM 3338 C CA . ALA A 1 427 ? -31.494 6.669 23.887 1.00 91.31 427 ALA A CA 1
ATOM 3339 C C . ALA A 1 427 ? -31.014 7.519 25.081 1.00 91.31 427 ALA A C 1
ATOM 3341 O O . ALA A 1 427 ? -31.833 8.097 25.795 1.00 91.31 427 ALA A O 1
ATOM 3342 N N . LYS A 1 428 ? -29.693 7.691 25.256 1.00 91.56 428 LYS A N 1
ATOM 3343 C CA . LYS A 1 428 ? -29.130 8.574 26.299 1.00 91.56 428 LYS A CA 1
ATOM 3344 C C . LYS A 1 428 ? -29.572 10.036 26.143 1.00 91.56 428 LYS A C 1
ATOM 3346 O O . LYS A 1 428 ? -29.878 10.685 27.140 1.00 91.56 428 LYS A O 1
ATOM 3351 N N . GLN A 1 429 ? -29.639 10.556 24.915 1.00 89.50 429 GLN A N 1
ATOM 3352 C CA . GLN A 1 429 ? -30.144 11.912 24.654 1.00 89.50 429 GLN A CA 1
ATOM 3353 C C . GLN A 1 429 ? -31.642 12.049 24.972 1.00 89.50 429 GLN A C 1
ATOM 3355 O O . GLN A 1 429 ? -32.058 13.073 25.514 1.00 89.50 429 GLN A O 1
ATOM 3360 N N . GLN A 1 430 ? -32.446 11.024 24.682 1.00 90.50 430 GLN A N 1
ATOM 3361 C CA . GLN A 1 430 ? -33.877 11.013 24.985 1.00 90.50 430 GLN A CA 1
ATOM 3362 C C . GLN A 1 430 ? -34.146 10.963 26.496 1.00 90.50 430 GLN A C 1
ATOM 3364 O O . GLN A 1 430 ? -34.968 11.740 26.978 1.00 90.50 430 GLN A O 1
ATOM 3369 N N . VAL A 1 431 ? -33.414 10.129 27.248 1.00 91.00 431 VAL A N 1
ATOM 3370 C CA . VAL A 1 431 ? -33.479 10.090 28.722 1.00 91.00 431 VAL A CA 1
ATOM 3371 C C . VAL A 1 431 ? -33.133 11.458 29.313 1.00 91.00 431 VAL A C 1
ATOM 3373 O O . VAL A 1 431 ? -33.960 12.026 30.023 1.00 91.00 431 VAL A O 1
ATOM 3376 N N . LYS A 1 432 ? -31.994 12.054 28.929 1.00 90.00 432 LYS A N 1
ATOM 3377 C CA . LYS A 1 432 ? -31.583 13.381 29.425 1.00 90.00 432 LYS A CA 1
ATOM 3378 C C . LYS A 1 432 ? -32.637 14.462 29.160 1.00 90.00 432 LYS A C 1
ATOM 3380 O O . LYS A 1 432 ? -32.913 15.284 30.028 1.00 90.00 432 LYS A O 1
ATOM 3385 N N . LYS A 1 433 ? -33.282 14.440 27.988 1.00 89.62 433 LYS A N 1
ATOM 3386 C CA . LYS A 1 433 ? -34.356 15.388 27.646 1.00 89.62 433 LYS A CA 1
ATOM 3387 C C . LYS A 1 433 ? -35.612 15.196 28.513 1.00 89.62 433 LYS A C 1
ATOM 3389 O O . LYS A 1 433 ? -36.282 16.174 28.839 1.00 89.62 433 LYS A O 1
ATOM 3394 N N . ILE A 1 434 ? -35.934 13.960 28.903 1.00 89.44 434 ILE A N 1
ATOM 3395 C CA . ILE A 1 434 ? -37.034 13.658 29.836 1.00 89.44 434 ILE A CA 1
ATOM 3396 C C . ILE A 1 434 ? -36.684 14.139 31.252 1.00 89.44 434 ILE A C 1
ATOM 3398 O O . ILE A 1 434 ? -37.531 14.741 31.915 1.00 89.44 434 ILE A O 1
ATOM 3402 N N . GLU A 1 435 ? -35.443 13.939 31.699 1.00 88.69 435 GLU A N 1
ATOM 3403 C CA . GLU A 1 435 ? -34.942 14.430 32.990 1.00 88.69 435 GLU A CA 1
ATOM 3404 C C . GLU A 1 435 ? -34.981 15.963 33.065 1.00 88.69 435 GLU A C 1
ATOM 3406 O O . GLU A 1 435 ? -35.515 16.509 34.028 1.00 88.69 435 GLU A O 1
ATOM 3411 N N . GLU A 1 436 ? -34.513 16.663 32.028 1.00 87.69 436 GLU A N 1
ATOM 3412 C CA . GLU A 1 436 ? -34.551 18.131 31.927 1.00 87.69 436 GLU A CA 1
ATOM 3413 C C . GLU A 1 436 ? -35.985 18.683 31.996 1.00 87.69 436 GLU A C 1
ATOM 3415 O O . GLU A 1 436 ? -36.268 19.589 32.784 1.00 87.69 436 GLU A O 1
ATOM 3420 N N . VAL A 1 437 ? -36.925 18.102 31.238 1.00 86.12 437 VAL A N 1
ATOM 3421 C CA . VAL A 1 437 ? -38.349 18.489 31.283 1.00 86.12 437 VAL A CA 1
ATOM 3422 C C . VAL A 1 437 ? -38.966 18.202 32.657 1.00 86.12 437 VAL A C 1
ATOM 3424 O O . VAL A 1 437 ? -39.747 19.010 33.165 1.00 86.12 437 VAL A O 1
ATOM 3427 N N . THR A 1 438 ? -38.604 17.082 33.286 1.00 82.44 438 THR A N 1
ATOM 3428 C CA . THR A 1 438 ? -39.106 16.700 34.617 1.00 82.44 438 THR A CA 1
ATOM 3429 C C . THR A 1 438 ? -38.533 17.594 35.719 1.00 82.44 438 THR A C 1
ATOM 3431 O O . THR A 1 438 ? -39.250 17.943 36.654 1.00 82.44 438 THR A O 1
ATOM 3434 N N . ALA A 1 439 ? -37.274 18.022 35.600 1.00 78.19 439 ALA A N 1
ATOM 3435 C CA . ALA A 1 439 ? -36.643 18.965 36.516 1.00 78.19 439 ALA A CA 1
ATOM 3436 C C . ALA A 1 439 ? -37.268 20.365 36.413 1.00 78.19 439 ALA A C 1
ATOM 3438 O O . ALA A 1 439 ? -37.564 20.968 37.443 1.00 78.19 439 ALA A O 1
ATOM 3439 N N . SER A 1 440 ? -37.547 20.861 35.201 1.00 75.38 440 SER A N 1
ATOM 3440 C CA . SER A 1 440 ? -38.275 22.127 35.021 1.00 75.38 440 SER A CA 1
ATOM 3441 C C . SER A 1 440 ? -39.700 22.062 35.585 1.00 75.38 440 SER A C 1
ATOM 3443 O O . SER A 1 440 ? -40.113 22.986 36.277 1.00 75.38 440 SER A O 1
ATOM 3445 N N . ARG A 1 441 ? -40.417 20.942 35.406 1.00 74.62 441 ARG A N 1
ATOM 3446 C CA . ARG A 1 441 ? -41.739 20.690 36.026 1.00 74.62 441 ARG A CA 1
ATOM 3447 C C . ARG A 1 441 ? -41.726 20.507 37.555 1.00 74.62 441 ARG A C 1
ATOM 3449 O O . ARG A 1 441 ? -42.788 20.327 38.136 1.00 74.62 441 ARG A O 1
ATOM 3456 N N . LYS A 1 442 ? -40.553 20.505 38.197 1.00 72.75 442 LYS A N 1
ATOM 3457 C CA . LYS A 1 442 ? -40.387 20.535 39.665 1.00 72.75 442 LYS A CA 1
ATOM 3458 C C . LYS A 1 442 ? -39.887 21.891 40.187 1.00 72.75 442 LYS A C 1
ATOM 3460 O O . LYS A 1 442 ? -39.636 22.019 41.382 1.00 72.75 442 LYS A O 1
ATOM 3465 N N . ARG A 1 443 ? -39.666 22.867 39.298 1.00 70.19 443 ARG A N 1
ATOM 3466 C CA . ARG A 1 443 ? -39.200 24.233 39.613 1.00 70.19 443 ARG A CA 1
ATOM 3467 C C . ARG A 1 443 ? -40.246 25.312 39.309 1.00 70.19 443 ARG A C 1
ATOM 3469 O O . ARG A 1 443 ? -40.044 26.453 39.713 1.00 70.19 443 ARG A O 1
ATOM 3476 N N . ALA A 1 444 ? -41.300 24.941 38.587 1.00 61.16 444 ALA A N 1
ATOM 3477 C CA . ALA A 1 444 ? -42.539 25.688 38.399 1.00 61.16 444 ALA A CA 1
ATOM 3478 C C . ALA A 1 444 ? -43.652 24.992 39.197 1.00 61.16 444 ALA A C 1
ATOM 3480 O O . ALA A 1 444 ? -44.576 25.710 39.627 1.00 61.16 444 ALA A O 1
#

Organism: NCBI:txid2778369

Solvent-accessible surface area (backbone atoms only — not comparable to full-atom values): 24150 Å² total; per-residue (Å²): 137,79,83,80,75,76,80,80,71,86,61,61,30,49,29,37,24,30,44,44,45,66,70,88,38,43,40,46,59,49,48,51,50,53,36,48,57,44,11,77,71,72,46,42,25,35,42,33,31,50,26,55,83,12,61,50,22,34,55,43,75,42,50,24,83,77,42,80,66,17,45,55,52,49,53,58,74,50,54,61,70,50,27,49,34,100,74,35,60,63,76,74,38,50,41,64,28,29,22,36,86,67,56,52,66,40,45,93,74,73,81,47,86,84,60,38,84,72,54,76,85,83,81,94,52,71,67,60,52,52,52,51,42,56,74,77,45,51,69,56,67,79,49,51,86,76,61,101,61,46,53,67,60,56,48,53,50,53,51,31,40,46,50,38,55,46,66,72,70,57,86,76,71,66,70,55,68,59,57,55,45,49,52,50,50,49,47,47,73,68,59,79,71,86,77,49,78,64,59,45,49,57,42,48,57,48,52,51,49,53,55,46,50,55,47,54,51,47,58,72,61,31,45,72,29,35,28,32,30,29,26,18,63,81,40,79,52,45,53,62,50,30,58,72,69,30,96,65,40,45,44,39,50,34,28,39,42,70,75,45,32,78,76,21,56,34,34,38,34,25,41,27,59,43,93,42,42,56,31,43,14,40,56,41,44,22,45,29,36,32,33,44,29,41,41,47,74,69,47,58,58,50,44,50,64,52,50,56,51,52,51,47,35,32,76,74,71,23,69,75,40,37,81,64,27,36,37,42,20,63,39,49,95,84,40,65,61,33,56,50,41,50,47,53,56,70,66,46,86,82,76,63,46,60,55,85,56,63,39,56,65,49,65,73,64,56,49,28,55,74,70,46,42,68,59,51,74,71,45,48,90,36,80,65,24,45,39,51,45,43,38,51,31,61,47,24,76,65,75,47,63,92,59,36,66,63,39,42,56,52,36,51,50,54,52,54,51,53,51,54,56,49,50,58,50,51,53,54,53,52,51,52,53,52,52,52,55,52,52,52,69,72,75,111

Foldseek 3Di:
DDPPPDPPDLQFAAAEEADFLDPPLCLLVLLLLLQLVCVLVVFAEEEEEAALCQLNCLLAPRHQAVQDQFPLNLLLPDDLCCLQDPNNCLVVLKFWWWQFPLGFIYGLPPDDPVPLQPQDDDDDDPVVVVVVCCVQPVVLVVCQPPDPDGSVVVVVSVCSSVVSLVLRPDDDPDPSCVVVVVLVVLCSVLPVDDDDPVSVVVSVVVSSVVSNVVSVVRVVRIDTGHMYRTHHNVCPCSQVSLVVRDPPLLASLLSNCSVVRSVGNHYYYRHYSRPGSSVSNSLLNHLEYEYRAELAVVSVVSVVVVVVVNVVCCVPRHVSYDYLAYAHEQADPPDVSRVVSLVCVVPDPPPGDHDPQHQHNDDVCVVQSVSSHSCLSNVVVDPRVLSSLLVSQSSCVRSPTDCNVVSVVVNVVSVVVVVVVVVVVVVVVVVVVVVVVVVVVVVD

Radius of gyration: 25.79 Å; Cα contacts (8 Å, |Δi|>4): 662; chains: 1; bounding box: 84×66×66 Å

Nearest PDB structures (foldseek):
  6iud-assembly1_A  TM=8.590E-01  e=4.546E-15  Helicobacter pylori 26695
  8jmj-assembly1_B  TM=8.637E-01  e=2.070E-14  Helicobacter pylori 26695
  5ihp-assembly2_B  TM=8.626E-01  e=8.492E-14  Mycolicibacterium smegmatis MC2 155
  5ihp-assembly1_A  TM=8.652E-01  e=1.047E-13  Mycolicibacterium smegmatis MC2 155
  2oze-assembly1_A-2  TM=7.948E-01  e=6.838E-11  Streptococcus pyogenes

InterPro domains:
  IPR002586 CobQ/CobB/MinD/ParA nucleotide binding domain [PF01656] (17-373)
  IPR027417 P-loop containing nucleoside triphosphate hydrolase [G3DSA:3.40.50.300] (5-146)
  IPR027417 P-loop containing nucleoside triphosphate hydrolase [G3DSA:3.40.50.300] (158-400)
  IPR027417 P-loop containing nucleoside triphosphate hydrolase [SSF52540] (16-398)
  IPR050678 DNA Partitioning ATPase [PTHR13696] (177-397)

Secondary structure (DSSP, 8-state):
-----------PPEEEEE--SSTTSSHHHHHHHHHHHHHTTT--EEEEE-STT-HHHHTTT--TTT-SS-HHHHHHH--HHHHSSTT-THHHH-B--EE-SS--EE-TT--STTSGGG-------HHHHHHHHHHH-THHHHTTTSSSS-HHHHHHHHHHHHHHHHHTT-SSSS-HHHHHHHHHHHHHHHHSSPPPHHHHHHHHHHHHHHHHHHHHHHHHH-EE--EEE---GGGGGHHHHHHHH-TTGGGHHHHHHTTTTTT-SEEEEEPPSSSSHHHHHHHHH-SEEEEEE-SSHHHHHHHHHHHHHHHHHHHHT-TT-EEEEEEE-SB-TT-HHHHHHHHHHHT-SS-PPBPS---B--HHHHHHHHTT--TTTT-TTSHHHHHHHHHHHHHHHHH--TTHHHHHHHHHHHHHHHHHHHHHHHHHHHHHHHHHHHHHTTT-

Mean predicted aligned error: 11.45 Å